Protein 3ZKX (pdb70)

Solvent-accessible surface area: 25252 Å² total; per-residue (Å²): 152,68,27,51,95,8,2,105,6,34,12,48,100,8,1,10,2,45,0,44,0,9,53,96,89,36,116,0,41,0,14,0,7,0,12,10,4,6,11,0,0,2,18,60,106,67,102,106,23,157,60,75,0,38,40,167,174,12,82,22,35,86,75,24,70,72,77,11,67,10,168,51,110,149,12,26,2,24,0,100,1,0,4,0,28,0,39,0,43,103,22,22,152,74,44,3,1,1,12,0,3,7,6,74,109,37,117,100,15,7,78,92,69,29,135,18,7,0,3,0,1,0,0,21,22,84,24,3,85,71,53,38,36,21,14,4,5,2,23,0,1,18,26,11,24,69,23,75,46,18,0,0,1,14,1,38,18,19,33,201,42,0,1,0,8,3,11,20,66,22,89,70,7,43,129,65,111,39,51,32,0,39,4,72,101,76,81,51,0,8,0,4,0,9,60,0,25,2,46,64,104,47,17,160,39,68,10,128,45,2,0,31,100,30,0,7,0,15,4,36,18,40,29,1,55,1,11,94,123,0,9,78,24,1,25,102,2,0,38,145,50,16,134,9,141,78,33,21,123,10,0,25,104,44,36,2,31,0,0,4,32,105,98,78,65,0,40,95,63,16,15,92,1,8,0,13,0,11,22,88,69,67,68,100,3,0,64,0,6,0,27,6,30,5,0,0,18,50,140,108,106,43,74,24,9,49,5,0,3,28,47,9,129,62,8,0,8,0,0,1,0,0,1,7,0,1,0,0,0,0,5,17,66,111,93,38,0,0,0,0,40,10,63,44,6,94,23,104,65,50,62,0,14,75,40,41,28,84,66,66,13,159,108,42,53,106,78,0,35,114,154,15,120,14,116,11,61,38,32,29,133,30,138,81,56,20,63,26,140,0,22,0,58,11,59,59,28,96,3,58,29,8,2,0,1,0,12,10,68,7,103,94,117,62,87,51,27,0,0,0,3,2,9,92,24,64,21,52,24,46,14,142,58,1,147,82,34,5,77,6,48,30,50,44,101,167,53,12,0,36,0,61,0,63,62,3,84,66,108,1,28,0,36,0,36,0,14,3,4,62,43,153,4,97,16,17,94,0,49,5,94,30,123,14,59,38,30,28,138,13,95,32,36,10,56,29,130,0,22,1,20,4,68,33,72,14,14,3,83,0,37,8,106,0,20,8,117,2,86,192,114,26,112,42,99,0,0,52,8,82,41,4,134,38,72,50,54,70,12,138,55,1,166,78,40,7,77,9,44,52,37,215,68,1,7,94,0,49,0,42,0,61,72,0,110,50,110,4,27,1,41,0,31,0,32,5,68,76,106,153,2,144,23,16,90,0,51,7,16,88,171,161

Foldseek 3Di:
DLQWQQWDDALVLAIWGWKFWAVVTDIFTAGEKLFAFAWEFAADDDPAEPDTDDLVPHPFKAFPPDKWWDDDPFKIFIFTKIWTWMDRNRPDDDIFIAIYTHTPDMDRPRDHPHHGGIYAHPAALCRDPPHSVRDGPLNRCCVPVVAASKWWWAGQHFDVTIGIGRRDDDPVFFDDDKFKFFQPDRGRSFGQWQWKAWQNHTFPDASLQQQFQTEHEIANNSFFEHAPVVLVSVVVSFQVQFPPVDDDPCLSAQNDWDKDADPDDRQVRTTKMKIWGATPPLQWIKIKIFGVSLQFAFPPRITTTGGRYHYDNGYGYNYSSSSLQWIWMPNVVVRIIITGGGPSCDDPPDRRIDMGDIDGCVVHDSDSND/DKAKAKDFADEEAQQDKTKMKIAIDDDQQLQFKKFKWWAAPPDDIGTAKIAGSPRPDIDGDPVCPPQKDWGADNVRRMIMIIGGSDDQVPFTFMWMDTPPDIHPTGTHGYD/DAKDFADEDEQQAKTKIKDFDDDDDDFQFKKFKWWQFVPPGIGTAKIFHGDNTDIDGDPVLVPQWDWDADPRRGMIMIIGGRDHQRNFTWMWMGGDPDIHPTDTHGYDPPD

Sequence (592 aa):
LAMVDNLQGDSGRGYYLEMLIGTPPQKLQILVDTGSSNFAVAGTPHSYIDTYFDTERSSTYRSKGFDVTVKYTQGSWTGFVGEDLVTIPKGFNTSFLVNIATIFESENFFLPGIKWNGILGLAYATLAKPSSSLETFFDSLVTQANIPNVFSMQMCGAGLGGSLVLGGIEPSLYKGDIWYTPIKEEWYYQIEILKLEIGGQSLNLDCREYNADKAIVDSGTTLLRLPQKVFDAVVEAVARASLIPAFSDGFWTGSQLACWTNSETPWSYFPKISIYLRDENSSRSFRITILPQLYIQPMLNYECYRFGISPSTNALVIGATVMEGFYVIFDRAQKRVGFAASPCAEIAGAAVSEISGPFSTEDVASNCVPQVQLQESGGGLVQPGGSLRLSCAASGFTFSSAIMTWVRQAPGKGREWVSTIGSDGSITTYADSVKGRFTISRDNARNTLYLQMNSLKPEDTAVYYCTSAGRRGPGTQVTVSLQESGGGLVQAGGSLRLSCAASGFTFSRAAMRWVRRAPERGLEWVANINAGDGSASYADFVKGRFTASRDKAGNRLYLQMDNLRPNDTAVYYCIYNGHRGQGTQVTVSSHH

Nearest PDB structures (foldseek):
  3zkx-assembly1_A  TM=1.003E+00  e=3.537E-82  Homo sapiens
  4zpf-assembly1_A  TM=9.601E-01  e=1.292E-55  Homo sapiens
  3exo-assembly1_A  TM=9.703E-01  e=6.904E-55  Homo sapiens
  5qdd-assembly3_C  TM=9.582E-01  e=1.079E-54  Homo sapiens
  5ezx-assembly1_A  TM=9.661E-01  e=4.877E-54  Homo sapiens

Organism: Homo sapiens (NCBI:txid9606)

Structure (mmCIF, N/CA/C/O backbone):
data_3ZKX
#
_entry.id   3ZKX
#
_cell.length_a   63.367
_cell.length_b   153.829
_cell.length_c   247.178
_cell.angle_alpha   90.00
_cell.angle_beta   90.00
_cell.angle_gamma   90.00
#
_symmetry.space_group_name_H-M   'I 2 2 2'
#
loop_
_entity.id
_entity.type
_entity.pdbx_description
1 polymer 'BETA-SECRETASE 2'
2 polymer XA4813
3 polymer XA4815
4 non-polymer 'CHLORIDE ION'
5 non-polymer 'DIMETHYL SULFOXIDE'
6 water water
#
loop_
_atom_site.group_PDB
_atom_site.id
_atom_site.type_symbol
_atom_site.label_atom_id
_atom_site.label_alt_id
_atom_site.label_comp_id
_atom_site.label_asym_id
_atom_site.label_entity_id
_atom_site.label_seq_id
_atom_site.pdbx_PDB_ins_code
_atom_site.Cartn_x
_atom_site.Cartn_y
_atom_site.Cartn_z
_atom_site.occupancy
_atom_site.B_iso_or_equiv
_atom_site.auth_seq_id
_atom_site.auth_comp_id
_atom_site.auth_asym_id
_atom_site.auth_atom_id
_atom_site.pdbx_PDB_model_num
ATOM 1 N N . LEU A 1 4 ? -25.473 -13.180 53.176 1.00 89.12 16 LEU A N 1
ATOM 2 C CA . LEU A 1 4 ? -25.167 -11.773 52.892 1.00 89.96 16 LEU A CA 1
ATOM 3 C C . LEU A 1 4 ? -23.673 -11.543 52.706 1.00 92.54 16 LEU A C 1
ATOM 4 O O . LEU A 1 4 ? -23.273 -10.643 51.956 1.00 92.53 16 LEU A O 1
ATOM 9 N N . ALA A 1 5 ? -22.852 -12.359 53.401 1.00 87.19 17 ALA A N 1
ATOM 10 C CA . ALA A 1 5 ? -21.391 -12.362 53.309 1.00 85.81 17 ALA A CA 1
ATOM 11 C C . ALA A 1 5 ? -21.002 -12.928 51.934 1.00 84.55 17 ALA A C 1
ATOM 12 O O . ALA A 1 5 ? -19.990 -12.523 51.359 1.00 84.56 17 ALA A O 1
ATOM 14 N N . MET A 1 6 ? -21.833 -13.859 51.415 1.00 76.67 18 MET A N 1
ATOM 15 C CA . MET A 1 6 ? -21.670 -14.525 50.123 1.00 74.03 18 MET A CA 1
ATOM 16 C C . MET A 1 6 ? -22.337 -13.767 48.959 1.00 76.85 18 MET A C 1
ATOM 17 O O . MET A 1 6 ? -22.333 -14.271 47.838 1.00 77.42 18 MET A O 1
ATOM 22 N N . VAL A 1 7 ? -22.893 -12.567 49.200 1.00 71.34 19 VAL A N 1
ATOM 23 C CA . VAL A 1 7 ? -23.493 -11.807 48.109 1.00 69.90 19 VAL A CA 1
ATOM 24 C C . VAL A 1 7 ? -22.350 -11.144 47.312 1.00 74.35 19 VAL A C 1
ATOM 25 O O . VAL A 1 7 ? -21.460 -10.537 47.909 1.00 75.09 19 VAL A O 1
ATOM 29 N N . ASP A 1 8 ? -22.349 -11.357 45.976 1.00 69.92 20 ASP A N 1
ATOM 30 C CA . ASP A 1 8 ? -21.366 -10.899 44.988 1.00 70.26 20 ASP A CA 1
ATOM 31 C C . ASP A 1 8 ? -19.950 -11.505 45.220 1.00 72.15 20 ASP A C 1
ATOM 32 O O . ASP A 1 8 ? -18.934 -10.816 45.111 1.00 72.24 20 ASP A O 1
ATOM 37 N N . ASN A 1 9 ? -19.902 -12.821 45.488 1.00 66.71 21 ASN A N 1
ATOM 38 C CA . ASN A 1 9 ? -18.658 -13.561 45.695 1.00 65.42 21 ASN A CA 1
ATOM 39 C C . ASN A 1 9 ? -18.197 -14.305 44.410 1.00 66.68 21 ASN A C 1
ATOM 40 O O . ASN A 1 9 ? -17.154 -14.964 44.423 1.00 66.76 21 ASN A O 1
ATOM 45 N N . LEU A 1 10 ? -18.978 -14.199 43.308 1.00 59.88 22 LEU A N 1
ATOM 46 C CA . LEU A 1 10 ? -18.625 -14.786 42.017 1.00 57.30 22 LEU A CA 1
ATOM 47 C C . LEU A 1 10 ? -18.173 -13.701 41.049 1.00 62.75 22 LEU A C 1
ATOM 48 O O . LEU A 1 10 ? -18.583 -12.543 41.184 1.00 63.50 22 LEU A O 1
ATOM 53 N N . GLN A 1 11 ? -17.350 -14.084 40.051 1.00 59.44 23 GLN A N 1
ATOM 54 C CA . GLN A 1 11 ? -16.916 -13.212 38.955 1.00 60.07 23 GLN A CA 1
ATOM 55 C C . GLN A 1 11 ? -17.069 -13.993 37.660 1.00 65.95 23 GLN A C 1
ATOM 56 O O . GLN A 1 11 ? -17.080 -15.224 37.694 1.00 66.27 23 GLN A O 1
ATOM 62 N N . GLY A 1 12 ? -17.227 -13.285 36.542 1.00 62.78 24 GLY A N 1
ATOM 63 C CA . GLY A 1 12 ? -17.354 -13.907 35.232 1.00 61.54 24 GLY A CA 1
ATOM 64 C C . GLY A 1 12 ? -18.716 -13.785 34.592 1.00 64.64 24 GLY A C 1
ATOM 65 O O . GLY A 1 12 ? -19.503 -12.895 34.935 1.00 63.98 24 GLY A O 1
ATOM 66 N N . ASP A 1 13 ? -18.977 -14.670 33.621 1.00 61.60 25 ASP A N 1
ATOM 67 C CA . ASP A 1 13 ? -20.219 -14.728 32.842 1.00 62.18 25 ASP A CA 1
ATOM 68 C C . ASP A 1 13 ? -20.366 -16.130 32.248 1.00 67.59 25 ASP A C 1
ATOM 69 O O . ASP A 1 13 ? -19.425 -16.903 32.350 1.00 67.58 25 ASP A O 1
ATOM 74 N N . SER A 1 14 ? -21.501 -16.436 31.586 1.00 65.08 26 SER A N 1
ATOM 75 C CA . SER A 1 14 ? -21.763 -17.746 30.971 1.00 65.15 26 SER A CA 1
ATOM 76 C C . SER A 1 14 ? -20.651 -18.212 30.039 1.00 69.53 26 SER A C 1
ATOM 77 O O . SER A 1 14 ? -20.325 -19.405 30.031 1.00 68.27 26 SER A O 1
ATOM 80 N N . GLY A 1 15 ? -20.066 -17.261 29.305 1.00 67.02 27 GLY A N 1
ATOM 81 C CA . GLY A 1 15 ? -18.988 -17.500 28.350 1.00 67.73 27 GLY A CA 1
ATOM 82 C C . GLY A 1 15 ? -17.677 -17.978 28.943 1.00 72.88 27 GLY A C 1
ATOM 83 O O . GLY A 1 15 ? -17.183 -19.042 28.563 1.00 72.22 27 GLY A O 1
ATOM 84 N N . ARG A 1 16 ? -17.098 -17.186 29.865 1.00 70.66 28 ARG A N 1
ATOM 85 C CA . ARG A 1 16 ? -15.810 -17.484 30.512 1.00 71.18 28 ARG A CA 1
ATOM 86 C C . ARG A 1 16 ? -15.946 -18.240 31.868 1.00 71.88 28 ARG A C 1
ATOM 87 O O . ARG A 1 16 ? -14.940 -18.612 32.480 1.00 72.31 28 ARG A O 1
ATOM 95 N N . GLY A 1 17 ? -17.184 -18.485 32.284 1.00 64.49 29 GLY A N 1
ATOM 96 C CA . GLY A 1 17 ? -17.514 -19.190 33.517 1.00 62.28 29 GLY A CA 1
ATOM 97 C C . GLY A 1 17 ? -17.570 -18.306 34.747 1.00 62.32 29 GLY A C 1
ATOM 98 O O . GLY A 1 17 ? -16.925 -17.253 34.798 1.00 62.44 29 GLY A O 1
ATOM 99 N N . TYR A 1 18 ? -18.362 -18.733 35.744 1.00 55.66 30 TYR A N 1
ATOM 100 C CA . TYR A 1 18 ? -18.516 -18.061 37.040 1.00 54.51 30 TYR A CA 1
ATOM 101 C C . TYR A 1 18 ? -17.573 -18.702 38.034 1.00 57.09 30 TYR A C 1
ATOM 102 O O . TYR A 1 18 ? -17.547 -19.932 38.158 1.00 54.78 30 TYR A O 1
ATOM 111 N N . TYR A 1 19 ? -16.762 -17.880 38.707 1.00 55.64 31 TYR A N 1
ATOM 112 C CA . TYR A 1 19 ? -15.745 -18.414 39.601 1.00 56.96 31 TYR A CA 1
ATOM 113 C C . TYR A 1 19 ? -15.683 -17.735 40.954 1.00 61.54 31 TYR A C 1
ATOM 114 O O . TYR A 1 19 ? -15.921 -16.534 41.084 1.00 61.09 31 TYR A O 1
ATOM 123 N N . LEU A 1 20 ? -15.335 -18.547 41.957 1.00 58.96 32 LEU A N 1
ATOM 124 C CA . LEU A 1 20 ? -15.200 -18.221 43.376 1.00 59.82 32 LEU A CA 1
ATOM 125 C C . LEU A 1 20 ? -13.713 -18.158 43.759 1.00 65.91 32 LEU A C 1
ATOM 126 O O . LEU A 1 20 ? -12.929 -18.998 43.308 1.00 65.62 32 LEU A O 1
ATOM 131 N N . GLU A 1 21 ? -13.341 -17.200 44.630 1.00 64.58 33 GLU A N 1
ATOM 132 C CA . GLU A 1 21 ? -11.986 -17.069 45.181 1.00 66.00 33 GLU A CA 1
ATOM 133 C C . GLU A 1 21 ? -11.861 -18.029 46.390 1.00 70.93 33 GLU A C 1
ATOM 134 O O . GLU A 1 21 ? -12.732 -18.066 47.279 1.00 69.23 33 GLU A O 1
ATOM 140 N N . MET A 1 22 ? -10.789 -18.830 46.393 1.00 68.20 34 MET A N 1
ATOM 141 C CA . MET A 1 22 ? -10.522 -19.795 47.455 1.00 67.84 34 MET A CA 1
ATOM 142 C C . MET A 1 22 ? -9.074 -19.709 47.900 1.00 69.50 34 MET A C 1
ATOM 143 O O . MET A 1 22 ? -8.195 -19.471 47.073 1.00 69.03 34 MET A O 1
ATOM 148 N N . LEU A 1 23 ? -8.833 -19.908 49.209 1.00 64.04 35 LEU A N 1
ATOM 149 C CA . LEU A 1 23 ? -7.509 -19.900 49.830 1.00 63.70 35 LEU A CA 1
ATOM 150 C C . LEU A 1 23 ? -7.150 -21.351 50.173 1.00 65.77 35 LEU A C 1
ATOM 151 O O . LEU A 1 23 ? -7.863 -21.980 50.940 1.00 64.57 35 LEU A O 1
ATOM 156 N N . ILE A 1 24 ? -6.100 -21.906 49.538 1.00 61.93 36 ILE A N 1
ATOM 157 C CA . ILE A 1 24 ? -5.697 -23.308 49.697 1.00 60.25 36 ILE A CA 1
ATOM 158 C C . ILE A 1 24 ? -4.330 -23.443 50.343 1.00 65.67 36 ILE A C 1
ATOM 159 O O . ILE A 1 24 ? -3.372 -22.789 49.925 1.00 65.98 36 ILE A O 1
ATOM 164 N N . GLY A 1 25 ? -4.253 -24.318 51.340 1.00 63.27 37 GLY A N 1
ATOM 165 C CA . GLY A 1 25 ? -3.001 -24.642 52.012 1.00 64.37 37 GLY A CA 1
ATOM 166 C C . GLY A 1 25 ? -2.536 -23.700 53.099 1.00 70.05 37 GLY A C 1
ATOM 167 O O . GLY A 1 25 ? -3.235 -22.741 53.459 1.00 68.72 37 GLY A O 1
ATOM 168 N N . THR A 1 26 ? -1.311 -23.990 53.605 1.00 68.33 38 THR A N 1
ATOM 169 C CA . THR A 1 26 ? -0.633 -23.301 54.700 1.00 69.01 38 THR A CA 1
ATOM 170 C C . THR A 1 26 ? 0.833 -22.954 54.363 1.00 74.10 38 THR A C 1
ATOM 171 O O . THR A 1 26 ? 1.669 -23.859 54.292 1.00 73.42 38 THR A O 1
ATOM 175 N N . PRO A 1 27 ? 1.204 -21.655 54.258 1.00 72.53 39 PRO A N 1
ATOM 176 C CA . PRO A 1 27 ? 0.344 -20.453 54.271 1.00 72.01 39 PRO A CA 1
ATOM 177 C C . PRO A 1 27 ? -0.611 -20.425 53.058 1.00 74.20 39 PRO A C 1
ATOM 178 O O . PRO A 1 27 ? -0.286 -21.029 52.028 1.00 73.16 39 PRO A O 1
ATOM 182 N N . PRO A 1 28 ? -1.785 -19.749 53.148 1.00 70.36 40 PRO A N 1
ATOM 183 C CA . PRO A 1 28 ? -2.746 -19.781 52.018 1.00 68.23 40 PRO A CA 1
ATOM 184 C C . PRO A 1 28 ? -2.284 -19.227 50.674 1.00 71.44 40 PRO A C 1
ATOM 185 O O . PRO A 1 28 ? -1.641 -18.184 50.596 1.00 73.52 40 PRO A O 1
ATOM 189 N N . GLN A 1 29 ? -2.647 -19.956 49.606 1.00 65.01 41 GLN A N 1
ATOM 190 C CA . GLN A 1 29 ? -2.449 -19.619 48.198 1.00 64.17 41 GLN A CA 1
ATOM 191 C C . GLN A 1 29 ? -3.871 -19.375 47.640 1.00 66.92 41 GLN A C 1
ATOM 192 O O . GLN A 1 29 ? -4.770 -20.194 47.869 1.00 64.96 41 GLN A O 1
ATOM 198 N N . LYS A 1 30 ? -4.078 -18.223 46.986 1.00 63.35 42 LYS A N 1
ATOM 199 C CA . LYS A 1 30 ? -5.352 -17.778 46.427 1.00 62.69 42 LYS A CA 1
ATOM 200 C C . LYS A 1 30 ? -5.554 -18.319 45.026 1.00 68.30 42 LYS A C 1
ATOM 201 O O . LYS A 1 30 ? -4.664 -18.198 44.196 1.00 70.08 42 LYS A O 1
ATOM 207 N N . LEU A 1 31 ? -6.726 -18.900 44.747 1.00 64.78 43 LEU A N 1
ATOM 208 C CA . LEU A 1 31 ? -7.032 -19.419 43.409 1.00 64.27 43 LEU A CA 1
ATOM 209 C C . LEU A 1 31 ? -8.418 -18.986 42.972 1.00 66.83 43 LEU A C 1
ATOM 210 O O . LEU A 1 31 ? -9.219 -18.603 43.816 1.00 67.03 43 LEU A O 1
ATOM 215 N N . GLN A 1 32 ? -8.684 -19.008 41.659 1.00 62.19 44 GLN A N 1
ATOM 216 C CA . GLN A 1 32 ? -9.966 -18.661 41.048 1.00 61.51 44 GLN A CA 1
ATOM 217 C C . GLN A 1 32 ? -10.595 -19.975 40.582 1.00 62.99 44 GLN A C 1
ATOM 218 O O . GLN A 1 32 ? -10.057 -20.648 39.692 1.00 63.27 44 GLN A O 1
ATOM 224 N N . ILE A 1 33 ? -11.700 -20.368 41.216 1.00 56.58 45 ILE A N 1
ATOM 225 C CA . ILE A 1 33 ? -12.319 -21.669 40.969 1.00 55.07 45 ILE A CA 1
ATOM 226 C C . ILE A 1 33 ? -13.681 -21.596 40.266 1.00 58.74 45 ILE A C 1
ATOM 227 O O . ILE A 1 33 ? -14.616 -21.014 40.806 1.00 59.59 45 ILE A O 1
ATOM 232 N N . LEU A 1 34 ? -13.805 -22.266 39.107 1.00 53.70 46 LEU A N 1
ATOM 233 C CA . LEU A 1 34 ? -15.055 -22.392 38.357 1.00 51.62 46 LEU A CA 1
ATOM 234 C C . LEU A 1 34 ? -16.103 -23.199 39.166 1.00 55.68 46 LEU A C 1
ATOM 235 O O . LEU A 1 34 ? -15.803 -24.270 39.689 1.00 54.08 46 LEU A O 1
ATOM 240 N N . VAL A 1 35 ? -17.324 -22.658 39.267 1.00 53.41 47 VAL A N 1
ATOM 241 C CA . VAL A 1 35 ? -18.455 -23.281 39.942 1.00 53.29 47 VAL A CA 1
ATOM 242 C C . VAL A 1 35 ? -19.154 -24.178 38.903 1.00 58.83 47 VAL A C 1
ATOM 243 O O . VAL A 1 35 ? -19.710 -23.657 37.925 1.00 58.01 47 VAL A O 1
ATOM 247 N N . ASP A 1 36 ? -19.094 -25.524 39.098 1.00 55.16 48 ASP A N 1
ATOM 248 C CA . ASP A 1 36 ? -19.671 -26.487 38.158 1.00 54.01 48 ASP A CA 1
ATOM 249 C C . ASP A 1 36 ? -20.664 -27.453 38.823 1.00 57.37 48 ASP A C 1
ATOM 250 O O . ASP A 1 36 ? -20.263 -28.345 39.574 1.00 57.89 48 ASP A O 1
ATOM 255 N N . THR A 1 37 ? -21.973 -27.276 38.533 1.00 52.39 49 THR A N 1
ATOM 256 C CA . THR A 1 37 ? -23.013 -28.146 39.072 1.00 51.72 49 THR A CA 1
ATOM 257 C C . THR A 1 37 ? -23.176 -29.417 38.205 1.00 56.87 49 THR A C 1
ATOM 258 O O . THR A 1 37 ? -24.046 -30.241 38.488 1.00 57.30 49 THR A O 1
ATOM 262 N N . GLY A 1 38 ? -22.316 -29.575 37.194 1.00 53.57 50 GLY A N 1
ATOM 263 C CA . GLY A 1 38 ? -22.335 -30.705 36.269 1.00 53.23 50 GLY A CA 1
ATOM 264 C C . GLY A 1 38 ? -21.328 -31.801 36.565 1.00 57.12 50 GLY A C 1
ATOM 265 O O . GLY A 1 38 ? -21.353 -32.840 35.910 1.00 57.47 50 GLY A O 1
ATOM 266 N N . SER A 1 39 ? -20.422 -31.582 37.532 1.00 53.00 51 SER A N 1
ATOM 267 C CA . SER A 1 39 ? -19.414 -32.571 37.944 1.00 53.06 51 SER A CA 1
ATOM 268 C C . SER A 1 39 ? -19.287 -32.618 39.493 1.00 57.16 51 SER A C 1
ATOM 269 O O . SER A 1 39 ? -19.944 -31.821 40.162 1.00 56.02 51 SER A O 1
ATOM 272 N N . SER A 1 40 ? -18.464 -33.546 40.058 1.00 54.25 52 SER A N 1
ATOM 273 C CA . SER A 1 40 ? -18.342 -33.699 41.519 1.00 53.18 52 SER A CA 1
ATOM 274 C C . SER A 1 40 ? -16.908 -33.710 42.089 1.00 56.22 52 SER A C 1
ATOM 275 O O . SER A 1 40 ? -16.724 -34.051 43.263 1.00 54.12 52 SER A O 1
ATOM 278 N N . ASN A 1 41 ? -15.909 -33.325 41.279 1.00 52.94 53 ASN A N 1
ATOM 279 C CA . ASN A 1 41 ? -14.508 -33.278 41.723 1.00 52.82 53 ASN A CA 1
ATOM 280 C C . ASN A 1 41 ? -14.023 -31.843 41.910 1.00 56.72 53 ASN A C 1
ATOM 281 O O . ASN A 1 41 ? -14.337 -30.980 41.093 1.00 57.47 53 ASN A O 1
ATOM 286 N N . PHE A 1 42 ? -13.256 -31.598 42.980 1.00 52.78 54 PHE A N 1
ATOM 287 C CA . PHE A 1 42 ? -12.571 -30.337 43.269 1.00 51.67 54 PHE A CA 1
ATOM 288 C C . PHE A 1 42 ? -11.129 -30.555 42.802 1.00 56.24 54 PHE A C 1
ATOM 289 O O . PHE A 1 42 ? -10.450 -31.468 43.273 1.00 56.66 54 PHE A O 1
ATOM 297 N N . ALA A 1 43 ? -10.703 -29.780 41.803 1.00 52.94 55 ALA A N 1
ATOM 298 C CA . ALA A 1 43 ? -9.395 -29.908 41.182 1.00 53.58 55 ALA A CA 1
ATOM 299 C C . ALA A 1 43 ? -8.782 -28.546 40.898 1.00 59.34 55 ALA A C 1
ATOM 300 O O . ALA A 1 43 ? -9.493 -27.604 40.574 1.00 58.53 55 ALA A O 1
ATOM 302 N N . VAL A 1 44 ? -7.456 -28.443 41.024 1.00 57.58 56 VAL A N 1
ATOM 303 C CA . VAL A 1 44 ? -6.728 -27.198 40.764 1.00 58.39 56 VAL A CA 1
ATOM 304 C C . VAL A 1 44 ? -5.529 -27.476 39.885 1.00 64.84 56 VAL A C 1
ATOM 305 O O . VAL A 1 44 ? -4.968 -28.578 39.942 1.00 64.77 56 VAL A O 1
ATOM 309 N N . ALA A 1 45 ? -5.102 -26.466 39.105 1.00 62.93 57 ALA A N 1
ATOM 310 C CA . ALA A 1 45 ? -3.863 -26.558 38.324 1.00 63.83 57 ALA A CA 1
ATOM 311 C C . ALA A 1 45 ? -2.718 -26.690 39.351 1.00 67.85 57 ALA A C 1
ATOM 312 O O . ALA A 1 45 ? -2.704 -25.958 40.347 1.00 65.68 57 ALA A O 1
ATOM 314 N N . GLY A 1 46 ? -1.830 -27.660 39.136 1.00 67.28 58 GLY A N 1
ATOM 315 C CA . GLY A 1 46 ? -0.704 -27.933 40.024 1.00 69.38 58 GLY A CA 1
ATOM 316 C C . GLY A 1 46 ? 0.677 -27.696 39.437 1.00 78.73 58 GLY A C 1
ATOM 317 O O . GLY A 1 46 ? 1.684 -27.865 40.133 1.00 80.21 58 GLY A O 1
ATOM 318 N N . THR A 1 47 ? 0.735 -27.344 38.146 1.00 77.24 59 THR A N 1
ATOM 319 C CA . THR A 1 47 ? 1.947 -27.054 37.370 1.00 80.20 59 THR A CA 1
ATOM 320 C C . THR A 1 47 ? 1.634 -25.848 36.449 1.00 86.75 59 THR A C 1
ATOM 321 O O . THR A 1 47 ? 0.444 -25.594 36.210 1.00 84.81 59 THR A O 1
ATOM 325 N N . PRO A 1 48 ? 2.646 -25.120 35.890 1.00 86.54 60 PRO A N 1
ATOM 326 C CA . PRO A 1 48 ? 2.328 -23.987 34.989 1.00 86.24 60 PRO A CA 1
ATOM 327 C C . PRO A 1 48 ? 1.635 -24.393 33.690 1.00 91.90 60 PRO A C 1
ATOM 328 O O . PRO A 1 48 ? 1.820 -25.510 33.205 1.00 93.18 60 PRO A O 1
ATOM 332 N N . HIS A 1 49 ? 0.828 -23.487 33.137 1.00 87.90 61 HIS A N 1
ATOM 333 C CA . HIS A 1 49 ? 0.119 -23.713 31.880 1.00 88.17 61 HIS A CA 1
ATOM 334 C C . HIS A 1 49 ? -0.002 -22.394 31.123 1.00 95.32 61 HIS A C 1
ATOM 335 O O . HIS A 1 49 ? -0.068 -21.318 31.730 1.00 94.59 61 HIS A O 1
ATOM 342 N N . SER A 1 50 ? 0.023 -22.493 29.790 1.00 94.88 62 SER A N 1
ATOM 343 C CA . SER A 1 50 ? -0.040 -21.375 28.855 1.00 96.16 62 SER A CA 1
ATOM 344 C C . SER A 1 50 ? -1.262 -20.478 29.027 1.00 100.41 62 SER A C 1
ATOM 345 O O . SER A 1 50 ? -1.133 -19.269 28.853 1.00 100.10 62 SER A O 1
ATOM 348 N N . TYR A 1 51 ? -2.430 -21.040 29.403 1.00 97.55 63 TYR A N 1
ATOM 349 C CA . TYR A 1 51 ? -3.635 -20.215 29.529 1.00 97.01 63 TYR A CA 1
ATOM 350 C C . TYR A 1 51 ? -4.131 -20.042 30.997 1.00 97.83 63 TYR A C 1
ATOM 351 O O . TYR A 1 51 ? -5.343 -19.928 31.232 1.00 96.58 63 TYR A O 1
ATOM 360 N N . ILE A 1 52 ? -3.176 -19.950 31.963 1.00 92.90 64 ILE A N 1
ATOM 361 C CA . ILE A 1 52 ? -3.408 -19.691 33.403 1.00 91.30 64 ILE A CA 1
ATOM 362 C C . ILE A 1 52 ? -2.224 -18.928 34.001 1.00 95.52 64 ILE A C 1
ATOM 363 O O . ILE A 1 52 ? -1.072 -19.282 33.741 1.00 97.84 64 ILE A O 1
ATOM 368 N N . ASP A 1 53 ? -2.517 -17.882 34.796 1.00 89.65 65 ASP A N 1
ATOM 369 C CA . ASP A 1 53 ? -1.520 -17.005 35.419 1.00 90.15 65 ASP A CA 1
ATOM 370 C C . ASP A 1 53 ? -1.076 -17.457 36.822 1.00 91.54 65 ASP A C 1
ATOM 371 O O . ASP A 1 53 ? -0.091 -16.943 37.345 1.00 92.68 65 ASP A O 1
ATOM 376 N N . THR A 1 54 ? -1.799 -18.420 37.426 1.00 84.95 66 THR A N 1
ATOM 377 C CA . THR A 1 54 ? -1.534 -18.949 38.767 1.00 83.09 66 THR A CA 1
ATOM 378 C C . THR A 1 54 ? -1.888 -20.442 38.856 1.00 81.64 66 THR A C 1
ATOM 379 O O . THR A 1 54 ? -2.782 -20.924 38.152 1.00 78.82 66 THR A O 1
ATOM 383 N N . TYR A 1 55 ? -1.178 -21.159 39.745 1.00 75.57 67 TYR A N 1
ATOM 384 C CA . TYR A 1 55 ? -1.401 -22.567 40.032 1.00 72.64 67 TYR A CA 1
ATOM 385 C C . TYR A 1 55 ? -1.124 -22.841 41.513 1.00 72.85 67 TYR A C 1
ATOM 386 O O . TYR A 1 55 ? -0.452 -22.042 42.175 1.00 72.68 67 TYR A O 1
ATOM 395 N N . PHE A 1 56 ? -1.640 -23.976 42.023 1.00 66.18 68 PHE A N 1
ATOM 396 C CA . PHE A 1 56 ? -1.395 -24.394 43.393 1.00 65.02 68 PHE A CA 1
ATOM 397 C C . PHE A 1 56 ? -0.079 -25.192 43.456 1.00 71.40 68 PHE A C 1
ATOM 398 O O . PHE A 1 56 ? 0.088 -26.193 42.753 1.00 71.44 68 PHE A O 1
ATOM 406 N N . ASP A 1 57 ? 0.861 -24.712 44.276 1.00 68.88 69 ASP A N 1
ATOM 407 C CA . ASP A 1 57 ? 2.156 -25.343 44.484 1.00 69.71 69 ASP A CA 1
ATOM 408 C C . ASP A 1 57 ? 2.089 -26.115 45.792 1.00 73.54 69 ASP A C 1
ATOM 409 O O . ASP A 1 57 ? 2.106 -25.517 46.876 1.00 74.21 69 ASP A O 1
ATOM 414 N N . THR A 1 58 ? 1.985 -27.448 45.695 1.00 69.79 70 THR A N 1
ATOM 415 C CA . THR A 1 58 ? 1.900 -28.350 46.865 1.00 68.80 70 THR A CA 1
ATOM 416 C C . THR A 1 58 ? 3.162 -28.332 47.741 1.00 74.73 70 THR A C 1
ATOM 417 O O . THR A 1 58 ? 3.076 -28.651 48.927 1.00 75.80 70 THR A O 1
ATOM 421 N N . GLU A 1 59 ? 4.334 -27.982 47.158 1.00 73.40 71 GLU A N 1
ATOM 422 C CA . GLU A 1 59 ? 5.634 -27.892 47.854 1.00 74.31 71 GLU A CA 1
ATOM 423 C C . GLU A 1 59 ? 5.651 -26.739 48.855 1.00 78.68 71 GLU A C 1
ATOM 424 O O . GLU A 1 59 ? 6.365 -26.815 49.846 1.00 80.39 71 GLU A O 1
ATOM 430 N N . ARG A 1 60 ? 4.877 -25.677 48.590 1.00 75.08 72 ARG A N 1
ATOM 431 C CA . ARG A 1 60 ? 4.759 -24.491 49.442 1.00 75.61 72 ARG A CA 1
ATOM 432 C C . ARG A 1 60 ? 3.722 -24.643 50.591 1.00 78.01 72 ARG A C 1
ATOM 433 O O . ARG A 1 60 ? 3.615 -23.737 51.426 1.00 78.99 72 ARG A O 1
ATOM 441 N N . SER A 1 61 ? 2.980 -25.786 50.649 1.00 70.90 73 SER A N 1
ATOM 442 C CA . SER A 1 61 ? 1.978 -26.057 51.687 1.00 67.77 73 SER A CA 1
ATOM 443 C C . SER A 1 61 ? 2.458 -27.055 52.736 1.00 71.61 73 SER A C 1
ATOM 444 O O . SER A 1 61 ? 2.783 -28.197 52.405 1.00 72.51 73 SER A O 1
ATOM 447 N N . SER A 1 62 ? 2.476 -26.623 54.011 1.00 67.12 74 SER A N 1
ATOM 448 C CA . SER A 1 62 ? 2.899 -27.431 55.152 1.00 66.70 74 SER A CA 1
ATOM 449 C C . SER A 1 62 ? 1.847 -28.437 55.634 1.00 69.50 74 SER A C 1
ATOM 450 O O . SER A 1 62 ? 2.182 -29.333 56.418 1.00 69.31 74 SER A O 1
ATOM 453 N N . THR A 1 63 ? 0.579 -28.298 55.154 1.00 64.29 75 THR A N 1
ATOM 454 C CA . THR A 1 63 ? -0.555 -29.164 55.528 1.00 62.11 75 THR A CA 1
ATOM 455 C C . THR A 1 63 ? -0.969 -30.138 54.418 1.00 63.43 75 THR A C 1
ATOM 456 O O . THR A 1 63 ? -1.810 -31.003 54.664 1.00 62.00 75 THR A O 1
ATOM 460 N N . TYR A 1 64 ? -0.382 -29.996 53.213 1.00 60.21 76 TYR A N 1
ATOM 461 C CA . TYR A 1 64 ? -0.663 -30.839 52.046 1.00 58.31 76 TYR A CA 1
ATOM 462 C C . TYR A 1 64 ? -0.229 -32.296 52.254 1.00 63.36 76 TYR A C 1
ATOM 463 O O . TYR A 1 64 ? 0.923 -32.557 52.598 1.00 65.30 76 TYR A O 1
ATOM 472 N N . ARG A 1 65 ? -1.138 -33.237 51.972 1.00 57.92 77 ARG A N 1
ATOM 473 C CA . ARG A 1 65 ? -0.862 -34.667 52.061 1.00 57.81 77 ARG A CA 1
ATOM 474 C C . ARG A 1 65 ? -1.316 -35.359 50.773 1.00 61.32 77 ARG A C 1
ATOM 475 O O . ARG A 1 65 ? -2.394 -35.070 50.268 1.00 59.34 77 ARG A O 1
ATOM 483 N N . SER A 1 66 ? -0.502 -36.284 50.265 1.00 60.44 78 SER A N 1
ATOM 484 C CA . SER A 1 66 ? -0.803 -37.079 49.071 1.00 61.20 78 SER A CA 1
ATOM 485 C C . SER A 1 66 ? -1.471 -38.427 49.435 1.00 65.46 78 SER A C 1
ATOM 486 O O . SER A 1 66 ? -1.093 -39.084 50.410 1.00 66.27 78 SER A O 1
ATOM 489 N N . LYS A 1 67 ? -2.443 -38.844 48.630 1.00 60.60 79 LYS A N 1
ATOM 490 C CA . LYS A 1 67 ? -3.146 -40.113 48.808 1.00 59.44 79 LYS A CA 1
ATOM 491 C C . LYS A 1 67 ? -2.382 -41.232 48.092 1.00 64.56 79 LYS A C 1
ATOM 492 O O . LYS A 1 67 ? -2.631 -42.408 48.338 1.00 64.31 79 LYS A O 1
ATOM 498 N N . GLY A 1 68 ? -1.442 -40.846 47.234 1.00 64.00 80 GLY A N 1
ATOM 499 C CA . GLY A 1 68 ? -0.574 -41.767 46.506 1.00 66.49 80 GLY A CA 1
ATOM 500 C C . GLY A 1 68 ? -1.160 -42.371 45.244 1.00 73.07 80 GLY A C 1
ATOM 501 O O . GLY A 1 68 ? -0.704 -43.437 44.821 1.00 74.53 80 GLY A O 1
ATOM 502 N N . PHE A 1 69 ? -2.168 -41.703 44.626 1.00 69.00 81 PHE A N 1
ATOM 503 C CA . PHE A 1 69 ? -2.800 -42.187 43.393 1.00 68.82 81 PHE A CA 1
ATOM 504 C C . PHE A 1 69 ? -3.300 -41.069 42.497 1.00 72.14 81 PHE A C 1
ATOM 505 O O . PHE A 1 69 ? -3.526 -39.953 42.967 1.00 69.79 81 PHE A O 1
ATOM 513 N N . ASP A 1 70 ? -3.481 -41.384 41.195 1.00 70.49 82 ASP A N 1
ATOM 514 C CA . ASP A 1 70 ? -3.968 -40.451 40.168 1.00 69.00 82 ASP A CA 1
ATOM 515 C C . ASP A 1 70 ? -5.440 -40.615 39.906 1.00 69.55 82 ASP A C 1
ATOM 516 O O . ASP A 1 70 ? -6.063 -41.576 40.369 1.00 69.12 82 ASP A O 1
ATOM 521 N N . VAL A 1 71 ? -5.980 -39.682 39.094 1.00 63.68 83 VAL A N 1
ATOM 522 C CA . VAL A 1 71 ? -7.346 -39.633 38.606 1.00 61.14 83 VAL A CA 1
ATOM 523 C C . VAL A 1 71 ? -7.368 -38.827 37.296 1.00 67.23 83 VAL A C 1
ATOM 524 O O . VAL A 1 71 ? -6.626 -37.853 37.149 1.00 66.73 83 VAL A O 1
ATOM 528 N N . THR A 1 72 ? -8.169 -39.303 36.326 1.00 65.66 84 THR A N 1
ATOM 529 C CA . THR A 1 72 ? -8.474 -38.694 35.028 1.00 64.47 84 THR A CA 1
ATOM 530 C C . THR A 1 72 ? -9.969 -38.380 35.045 1.00 67.53 84 THR A C 1
ATOM 531 O O . THR A 1 72 ? -10.785 -39.258 35.334 1.00 64.89 84 THR A O 1
ATOM 535 N N . VAL A 1 73 ? -10.331 -37.123 34.759 1.00 66.82 85 VAL A N 1
ATOM 536 C CA . VAL A 1 73 ? -11.734 -36.729 34.693 1.00 66.92 85 VAL A CA 1
ATOM 537 C C . VAL A 1 73 ? -11.986 -36.136 33.324 1.00 74.45 85 VAL A C 1
ATOM 538 O O . VAL A 1 73 ? -11.253 -35.243 32.892 1.00 73.86 85 VAL A O 1
ATOM 542 N N . LYS A 1 74 ? -12.994 -36.693 32.621 1.00 73.82 86 LYS A N 1
ATOM 543 C CA . LYS A 1 74 ? -13.417 -36.290 31.276 1.00 74.02 86 LYS A CA 1
ATOM 544 C C . LYS A 1 74 ? -14.750 -35.543 31.335 1.00 77.77 86 LYS A C 1
ATOM 545 O O . LYS A 1 74 ? -15.692 -35.991 31.991 1.00 76.92 86 LYS A O 1
ATOM 551 N N . TYR A 1 75 ? -14.818 -34.403 30.650 1.00 75.16 87 TYR A N 1
ATOM 552 C CA . TYR A 1 75 ? -16.028 -33.580 30.559 1.00 74.54 87 TYR A CA 1
ATOM 553 C C . TYR A 1 75 ? -16.563 -33.654 29.103 1.00 83.58 87 TYR A C 1
ATOM 554 O O . TYR A 1 75 ? -16.074 -34.479 28.321 1.00 84.04 87 TYR A O 1
ATOM 563 N N . THR A 1 76 ? -17.577 -32.829 28.751 1.00 83.15 88 THR A N 1
ATOM 564 C CA . THR A 1 76 ? -18.134 -32.793 27.390 1.00 84.63 88 THR A CA 1
ATOM 565 C C . THR A 1 76 ? -17.066 -32.179 26.486 1.00 91.40 88 THR A C 1
ATOM 566 O O . THR A 1 76 ? -16.683 -32.782 25.476 1.00 92.24 88 THR A O 1
ATOM 570 N N . GLN A 1 77 ? -16.503 -31.039 26.937 1.00 88.53 89 GLN A N 1
ATOM 571 C CA . GLN A 1 77 ? -15.386 -30.339 26.308 1.00 89.28 89 GLN A CA 1
ATOM 572 C C . GLN A 1 77 ? -14.243 -30.281 27.337 1.00 90.17 89 GLN A C 1
ATOM 573 O O . GLN A 1 77 ? -14.348 -29.590 28.365 1.00 89.02 89 GLN A O 1
ATOM 579 N N . GLY A 1 78 ? -13.208 -31.077 27.084 1.00 84.44 90 GLY A N 1
ATOM 580 C CA . GLY A 1 78 ? -12.036 -31.140 27.947 1.00 83.15 90 GLY A CA 1
ATOM 581 C C . GLY A 1 78 ? -11.883 -32.352 28.843 1.00 80.90 90 GLY A C 1
ATOM 582 O O . GLY A 1 78 ? -12.844 -33.091 29.079 1.00 78.88 90 GLY A O 1
ATOM 583 N N . SER A 1 79 ? -10.635 -32.544 29.341 1.00 74.80 91 SER A N 1
ATOM 584 C CA . SER A 1 79 ? -10.189 -33.599 30.265 1.00 72.98 91 SER A CA 1
ATOM 585 C C . SER A 1 79 ? -8.864 -33.221 30.986 1.00 73.45 91 SER A C 1
ATOM 586 O O . SER A 1 79 ? -8.094 -32.398 30.488 1.00 72.51 91 SER A O 1
ATOM 589 N N . TRP A 1 80 ? -8.630 -33.807 32.172 1.00 67.98 92 TRP A N 1
ATOM 590 C CA . TRP A 1 80 ? -7.434 -33.577 32.987 1.00 67.09 92 TRP A CA 1
ATOM 591 C C . TRP A 1 80 ? -7.034 -34.815 33.797 1.00 67.97 92 TRP A C 1
ATOM 592 O O . TRP A 1 80 ? -7.881 -35.639 34.127 1.00 64.99 92 TRP A O 1
ATOM 603 N N . THR A 1 81 ? -5.747 -34.927 34.122 1.00 65.85 93 THR A N 1
ATOM 604 C CA . THR A 1 81 ? -5.190 -35.995 34.955 1.00 67.04 93 THR A CA 1
ATOM 605 C C . THR A 1 81 ? -4.442 -35.336 36.113 1.00 70.29 93 THR A C 1
ATOM 606 O O . THR A 1 81 ? -3.624 -34.441 35.894 1.00 69.65 93 THR A O 1
ATOM 610 N N . GLY A 1 82 ? -4.736 -35.777 37.330 1.00 66.29 94 GLY A N 1
ATOM 611 C CA . GLY A 1 82 ? -4.104 -35.217 38.512 1.00 65.82 94 GLY A CA 1
ATOM 612 C C . GLY A 1 82 ? -3.868 -36.177 39.654 1.00 70.32 94 GLY A C 1
ATOM 613 O O . GLY A 1 82 ? -4.414 -37.283 39.686 1.00 69.53 94 GLY A O 1
ATOM 614 N N . PHE A 1 83 ? -3.038 -35.740 40.603 1.00 67.37 95 PHE A N 1
ATOM 615 C CA . PHE A 1 83 ? -2.750 -36.493 41.815 1.00 66.85 95 PHE A CA 1
ATOM 616 C C . PHE A 1 83 ? -3.832 -36.121 42.806 1.00 66.52 95 PHE A C 1
ATOM 617 O O . PHE A 1 83 ? -4.196 -34.939 42.907 1.00 64.15 95 PHE A O 1
ATOM 625 N N . VAL A 1 84 ? -4.353 -37.121 43.518 1.00 61.37 96 VAL A N 1
ATOM 626 C CA . VAL A 1 84 ? -5.360 -36.888 44.542 1.00 60.09 96 VAL A CA 1
ATOM 627 C C . VAL A 1 84 ? -4.624 -36.716 45.884 1.00 64.58 96 VAL A C 1
ATOM 628 O O . VAL A 1 84 ? -3.825 -37.573 46.279 1.00 63.84 96 VAL A O 1
ATOM 632 N N . GLY A 1 85 ? -4.914 -35.609 46.554 1.00 60.12 97 GLY A N 1
ATOM 633 C CA . GLY A 1 85 ? -4.382 -35.295 47.870 1.00 59.24 97 GLY A CA 1
ATOM 634 C C . GLY A 1 85 ? -5.446 -34.721 48.778 1.00 61.46 97 GLY A C 1
ATOM 635 O O . GLY A 1 85 ? -6.645 -34.806 48.480 1.00 59.95 97 GLY A O 1
ATOM 636 N N . GLU A 1 86 ? -5.010 -34.142 49.903 1.00 57.58 98 GLU A N 1
ATOM 637 C CA . GLU A 1 86 ? -5.885 -33.516 50.899 1.00 55.60 98 GLU A CA 1
ATOM 638 C C . GLU A 1 86 ? -5.210 -32.255 51.394 1.00 58.94 98 GLU A C 1
ATOM 639 O O . GLU A 1 86 ? -3.989 -32.246 51.580 1.00 58.79 98 GLU A O 1
ATOM 645 N N . ASP A 1 87 ? -5.992 -31.209 51.660 1.00 54.92 99 ASP A N 1
ATOM 646 C CA . ASP A 1 87 ? -5.449 -29.974 52.229 1.00 55.55 99 ASP A CA 1
ATOM 647 C C . ASP A 1 87 ? -6.558 -29.107 52.825 1.00 57.76 99 ASP A C 1
ATOM 648 O O . ASP A 1 87 ? -7.740 -29.368 52.609 1.00 55.53 99 ASP A O 1
ATOM 653 N N . LEU A 1 88 ? -6.163 -28.095 53.603 1.00 56.25 100 LEU A N 1
ATOM 654 C CA . LEU A 1 88 ? -7.064 -27.143 54.234 1.00 56.36 100 LEU A CA 1
ATOM 655 C C . LEU A 1 88 ? -7.435 -26.024 53.255 1.00 64.53 100 LEU A C 1
ATOM 656 O O . LEU A 1 88 ? -6.589 -25.526 52.498 1.00 64.81 100 LEU A O 1
ATOM 661 N N . VAL A 1 89 ? -8.729 -25.664 53.248 1.00 61.86 101 VAL A N 1
ATOM 662 C CA . VAL A 1 89 ? -9.308 -24.663 52.365 1.00 60.88 101 VAL A CA 1
ATOM 663 C C . VAL A 1 89 ? -10.177 -23.690 53.173 1.00 66.62 101 VAL A C 1
ATOM 664 O O . VAL A 1 89 ? -10.861 -24.107 54.103 1.00 66.25 101 VAL A O 1
ATOM 668 N N . THR A 1 90 ? -10.127 -22.391 52.835 1.00 65.32 102 THR A N 1
ATOM 669 C CA . THR A 1 90 ? -11.002 -21.374 53.421 1.00 66.62 102 THR A CA 1
ATOM 670 C C . THR A 1 90 ? -11.688 -20.630 52.273 1.00 73.66 102 THR A C 1
ATOM 671 O O . THR A 1 90 ? -11.076 -20.409 51.222 1.00 73.42 102 THR A O 1
ATOM 675 N N . ILE A 1 91 ? -12.963 -20.275 52.461 1.00 73.60 103 ILE A N 1
ATOM 676 C CA . ILE A 1 91 ? -13.713 -19.483 51.482 1.00 74.47 103 ILE A CA 1
ATOM 677 C C . ILE A 1 91 ? -13.776 -18.100 52.124 1.00 83.85 103 ILE A C 1
ATOM 678 O O . ILE A 1 91 ? -14.486 -17.938 53.122 1.00 83.07 103 ILE A O 1
ATOM 683 N N . PRO A 1 92 ? -12.914 -17.147 51.670 1.00 85.40 104 PRO A N 1
ATOM 684 C CA . PRO A 1 92 ? -12.856 -15.825 52.333 1.00 87.42 104 PRO A CA 1
ATOM 685 C C . PRO A 1 92 ? -14.212 -15.129 52.447 1.00 91.85 104 PRO A C 1
ATOM 686 O O . PRO A 1 92 ? -14.635 -14.804 53.565 1.00 92.79 104 PRO A O 1
ATOM 690 N N . LYS A 1 93 ? -14.921 -15.001 51.306 1.00 87.19 105 LYS A N 1
ATOM 691 C CA . LYS A 1 93 ? -16.248 -14.387 51.204 1.00 86.51 105 LYS A CA 1
ATOM 692 C C . LYS A 1 93 ? -17.357 -15.388 51.582 1.00 88.96 105 LYS A C 1
ATOM 693 O O . LYS A 1 93 ? -17.931 -16.042 50.695 1.00 87.82 105 LYS A O 1
ATOM 699 N N . GLY A 1 94 ? -17.618 -15.501 52.892 1.00 84.39 106 GLY A N 1
ATOM 700 C CA . GLY A 1 94 ? -18.651 -16.371 53.438 1.00 83.86 106 GLY A CA 1
ATOM 701 C C . GLY A 1 94 ? -18.352 -17.060 54.756 1.00 89.14 106 GLY A C 1
ATOM 702 O O . GLY A 1 94 ? -19.145 -16.963 55.696 1.00 88.94 106 GLY A O 1
ATOM 703 N N . PHE A 1 95 ? -17.230 -17.802 54.825 1.00 86.79 107 PHE A N 1
ATOM 704 C CA . PHE A 1 95 ? -16.815 -18.574 56.012 1.00 87.13 107 PHE A CA 1
ATOM 705 C C . PHE A 1 95 ? -15.552 -18.005 56.663 1.00 94.26 107 PHE A C 1
ATOM 706 O O . PHE A 1 95 ? -14.699 -17.439 55.970 1.00 95.25 107 PHE A O 1
ATOM 714 N N . ASN A 1 96 ? -15.438 -18.147 57.994 1.00 92.06 108 ASN A N 1
ATOM 715 C CA . ASN A 1 96 ? -14.268 -17.647 58.734 1.00 93.33 108 ASN A CA 1
ATOM 716 C C . ASN A 1 96 ? -13.636 -18.790 59.583 1.00 94.84 108 ASN A C 1
ATOM 717 O O . ASN A 1 96 ? -13.404 -18.658 60.790 1.00 96.38 108 ASN A O 1
ATOM 722 N N . THR A 1 97 ? -13.362 -19.920 58.892 1.00 86.77 109 THR A N 1
ATOM 723 C CA . THR A 1 97 ? -12.789 -21.181 59.382 1.00 84.61 109 THR A CA 1
ATOM 724 C C . THR A 1 97 ? -12.276 -22.020 58.182 1.00 82.61 109 THR A C 1
ATOM 725 O O . THR A 1 97 ? -12.772 -21.851 57.065 1.00 81.79 109 THR A O 1
ATOM 729 N N . SER A 1 98 ? -11.304 -22.922 58.418 1.00 75.53 110 SER A N 1
ATOM 730 C CA . SER A 1 98 ? -10.718 -23.787 57.385 1.00 73.36 110 SER A CA 1
ATOM 731 C C . SER A 1 98 ? -11.384 -25.160 57.364 1.00 71.15 110 SER A C 1
ATOM 732 O O . SER A 1 98 ? -12.000 -25.523 58.344 1.00 71.74 110 SER A O 1
ATOM 735 N N . PHE A 1 99 ? -11.296 -25.906 56.253 1.00 63.54 111 PHE A N 1
ATOM 736 C CA . PHE A 1 99 ? -11.929 -27.229 56.120 1.00 61.48 111 PHE A CA 1
ATOM 737 C C . PHE A 1 99 ? -10.967 -28.205 55.482 1.00 61.04 111 PHE A C 1
ATOM 738 O O . PHE A 1 99 ? -10.259 -27.837 54.547 1.00 60.65 111 PHE A O 1
ATOM 746 N N . LEU A 1 100 ? -10.946 -29.443 55.964 1.00 55.56 112 LEU A N 1
ATOM 747 C CA . LEU A 1 100 ? -10.083 -30.468 55.393 1.00 54.39 112 LEU A CA 1
ATOM 748 C C . LEU A 1 100 ? -10.840 -31.178 54.271 1.00 59.76 112 LEU A C 1
ATOM 749 O O . LEU A 1 100 ? -11.797 -31.915 54.533 1.00 59.97 112 LEU A O 1
ATOM 754 N N . VAL A 1 101 ? -10.440 -30.908 53.013 1.00 55.87 113 VAL A N 1
ATOM 755 C CA . VAL A 1 101 ? -11.097 -31.468 51.832 1.00 54.20 113 VAL A CA 1
ATOM 756 C C . VAL A 1 101 ? -10.134 -32.285 50.938 1.00 57.79 113 VAL A C 1
ATOM 757 O O . VAL A 1 101 ? -8.908 -32.121 51.009 1.00 58.01 113 VAL A O 1
ATOM 761 N N . ASN A 1 102 ? -10.710 -33.128 50.055 1.00 52.54 114 ASN A N 1
ATOM 762 C CA . ASN A 1 102 ? -9.963 -33.861 49.035 1.00 51.50 114 ASN A CA 1
ATOM 763 C C . ASN A 1 102 ? -9.674 -32.884 47.901 1.00 56.28 114 ASN A C 1
ATOM 764 O O . ASN A 1 102 ? -10.529 -32.059 47.571 1.00 55.94 114 ASN A O 1
ATOM 769 N N . ILE A 1 103 ? -8.454 -32.906 47.351 1.00 53.85 115 ILE A N 1
ATOM 770 C CA . ILE A 1 103 ? -8.097 -31.993 46.270 1.00 53.00 115 ILE A CA 1
ATOM 771 C C . ILE A 1 103 ? -7.253 -32.708 45.207 1.00 58.06 115 ILE A C 1
ATOM 772 O O . ILE A 1 103 ? -6.313 -33.419 45.553 1.00 59.19 115 ILE A O 1
ATOM 777 N N . ALA A 1 104 ? -7.604 -32.550 43.919 1.00 53.91 116 ALA A N 1
ATOM 778 C CA . ALA A 1 104 ? -6.810 -33.144 42.847 1.00 54.08 116 ALA A CA 1
ATOM 779 C C . ALA A 1 104 ? -5.950 -32.046 42.256 1.00 59.34 116 ALA A C 1
ATOM 780 O O . ALA A 1 104 ? -6.443 -30.942 42.035 1.00 57.67 116 ALA A O 1
ATOM 782 N N . THR A 1 105 ? -4.652 -32.319 42.069 1.00 59.23 117 THR A N 1
ATOM 783 C CA . THR A 1 105 ? -3.730 -31.346 41.480 1.00 60.57 117 THR A CA 1
ATOM 784 C C . THR A 1 105 ? -3.384 -31.782 40.041 1.00 65.13 117 THR A C 1
ATOM 785 O O . THR A 1 105 ? -2.735 -32.809 39.821 1.00 64.34 117 THR A O 1
ATOM 789 N N . ILE A 1 106 ? -3.878 -31.002 39.067 1.00 62.17 118 ILE A N 1
ATOM 790 C CA . ILE A 1 106 ? -3.726 -31.231 37.629 1.00 62.32 118 ILE A CA 1
ATOM 791 C C . ILE A 1 106 ? -2.276 -31.019 37.196 1.00 71.35 118 ILE A C 1
ATOM 792 O O . ILE A 1 106 ? -1.663 -30.014 37.553 1.00 71.79 118 ILE A O 1
ATOM 797 N N . PHE A 1 107 ? -1.720 -32.009 36.471 1.00 70.87 119 PHE A N 1
ATOM 798 C CA . PHE A 1 107 ? -0.359 -32.005 35.921 1.00 72.70 119 PHE A CA 1
ATOM 799 C C . PHE A 1 107 ? -0.385 -32.242 34.398 1.00 76.37 119 PHE A C 1
ATOM 800 O O . PHE A 1 107 ? 0.665 -32.247 33.770 1.00 76.05 119 PHE A O 1
ATOM 808 N N . GLU A 1 108 ? -1.591 -32.459 33.826 1.00 73.31 120 GLU A N 1
ATOM 809 C CA . GLU A 1 108 ? -1.831 -32.772 32.413 1.00 74.20 120 GLU A CA 1
ATOM 810 C C . GLU A 1 108 ? -3.327 -32.526 32.073 1.00 76.84 120 GLU A C 1
ATOM 811 O O . GLU A 1 108 ? -4.216 -32.994 32.792 1.00 75.91 120 GLU A O 1
ATOM 817 N N . SER A 1 109 ? -3.595 -31.760 31.010 1.00 72.84 121 SER A N 1
ATOM 818 C CA . SER A 1 109 ? -4.958 -31.474 30.547 1.00 70.88 121 SER A CA 1
ATOM 819 C C . SER A 1 109 ? -5.073 -31.379 29.017 1.00 77.95 121 SER A C 1
ATOM 820 O O . SER A 1 109 ? -4.100 -31.060 28.334 1.00 78.88 121 SER A O 1
ATOM 823 N N . GLU A 1 110 ? -6.272 -31.656 28.487 1.00 75.10 122 GLU A N 1
ATOM 824 C CA . GLU A 1 110 ? -6.564 -31.603 27.063 1.00 75.27 122 GLU A CA 1
ATOM 825 C C . GLU A 1 110 ? -7.851 -30.816 26.878 1.00 78.93 122 GLU A C 1
ATOM 826 O O . GLU A 1 110 ? -8.925 -31.310 27.237 1.00 78.74 122 GLU A O 1
ATOM 832 N N . ASN A 1 111 ? -7.734 -29.577 26.357 1.00 74.65 123 ASN A N 1
ATOM 833 C CA . ASN A 1 111 ? -8.837 -28.646 26.084 1.00 72.96 123 ASN A CA 1
ATOM 834 C C . ASN A 1 111 ? -9.678 -28.306 27.312 1.00 73.61 123 ASN A C 1
ATOM 835 O O . ASN A 1 111 ? -10.905 -28.153 27.210 1.00 70.71 123 ASN A O 1
ATOM 840 N N . PHE A 1 112 ? -8.996 -28.139 28.470 1.00 69.58 124 PHE A N 1
ATOM 841 C CA . PHE A 1 112 ? -9.634 -27.789 29.738 1.00 67.18 124 PHE A CA 1
ATOM 842 C C . PHE A 1 112 ? -9.439 -26.305 30.075 1.00 70.43 124 PHE A C 1
ATOM 843 O O . PHE A 1 112 ? -10.423 -25.586 30.303 1.00 66.76 124 PHE A O 1
ATOM 851 N N . PHE A 1 113 ? -8.165 -25.866 30.122 1.00 70.56 125 PHE A N 1
ATOM 852 C CA . PHE A 1 113 ? -7.777 -24.483 30.381 1.00 72.03 125 PHE A CA 1
ATOM 853 C C . PHE A 1 113 ? -7.609 -23.763 29.032 1.00 79.52 125 PHE A C 1
ATOM 854 O O . PHE A 1 113 ? -6.547 -23.849 28.404 1.00 82.45 125 PHE A O 1
ATOM 862 N N . LEU A 1 114 ? -8.681 -23.098 28.574 1.00 75.92 126 LEU A N 1
ATOM 863 C CA . LEU A 1 114 ? -8.753 -22.398 27.279 1.00 76.92 126 LEU A CA 1
ATOM 864 C C . LEU A 1 114 ? -8.269 -20.927 27.319 1.00 84.37 126 LEU A C 1
ATOM 865 O O . LEU A 1 114 ? -8.339 -20.315 28.384 1.00 82.48 126 LEU A O 1
ATOM 870 N N . PRO A 1 115 ? -7.751 -20.330 26.199 1.00 86.09 127 PRO A N 1
ATOM 871 C CA . PRO A 1 115 ? -7.278 -18.928 26.271 1.00 86.35 127 PRO A CA 1
ATOM 872 C C . PRO A 1 115 ? -8.396 -17.920 26.588 1.00 86.15 127 PRO A C 1
ATOM 873 O O . PRO A 1 115 ? -9.542 -18.083 26.132 1.00 81.48 127 PRO A O 1
ATOM 877 N N . GLY A 1 116 ? -8.061 -16.956 27.455 1.00 84.26 128 GLY A N 1
ATOM 878 C CA . GLY A 1 116 ? -8.987 -15.934 27.937 1.00 84.06 128 GLY A CA 1
ATOM 879 C C . GLY A 1 116 ? -9.616 -16.180 29.307 1.00 88.86 128 GLY A C 1
ATOM 880 O O . GLY A 1 116 ? -9.951 -15.207 29.995 1.00 89.60 128 GLY A O 1
ATOM 881 N N . ILE A 1 117 ? -9.810 -17.479 29.714 1.00 82.91 129 ILE A N 1
ATOM 882 C CA . ILE A 1 117 ? -10.419 -17.872 31.009 1.00 80.49 129 ILE A CA 1
ATOM 883 C C . ILE A 1 117 ? -9.635 -17.297 32.209 1.00 81.03 129 ILE A C 1
ATOM 884 O O . ILE A 1 117 ? -8.405 -17.210 32.161 1.00 81.53 129 ILE A O 1
ATOM 889 N N . LYS A 1 118 ? -10.359 -16.864 33.253 1.00 74.23 130 LYS A N 1
ATOM 890 C CA . LYS A 1 118 ? -9.745 -16.260 34.447 1.00 73.48 130 LYS A CA 1
ATOM 891 C C . LYS A 1 118 ? -9.620 -17.227 35.649 1.00 71.90 130 LYS A C 1
ATOM 892 O O . LYS A 1 118 ? -8.990 -16.877 36.651 1.00 71.99 130 LYS A O 1
ATOM 898 N N . TRP A 1 119 ? -10.184 -18.444 35.524 1.00 64.23 131 TRP A N 1
ATOM 899 C CA . TRP A 1 119 ? -10.134 -19.494 36.545 1.00 62.19 131 TRP A CA 1
ATOM 900 C C . TRP A 1 119 ? -8.999 -20.504 36.284 1.00 67.12 131 TRP A C 1
ATOM 901 O O . TRP A 1 119 ? -8.621 -20.722 35.126 1.00 67.88 131 TRP A O 1
ATOM 912 N N . ASN A 1 120 ? -8.473 -21.122 37.366 1.00 62.81 132 ASN A N 1
ATOM 913 C CA . ASN A 1 120 ? -7.345 -22.065 37.360 1.00 62.76 132 ASN A CA 1
ATOM 914 C C . ASN A 1 120 ? -7.632 -23.377 38.126 1.00 63.78 132 ASN A C 1
ATOM 915 O O . ASN A 1 120 ? -6.714 -24.146 38.444 1.00 63.89 132 ASN A O 1
ATOM 920 N N . GLY A 1 121 ? -8.905 -23.599 38.403 1.00 58.31 133 GLY A N 1
ATOM 921 C CA . GLY A 1 121 ? -9.434 -24.753 39.117 1.00 57.01 133 GLY A CA 1
ATOM 922 C C . GLY A 1 121 ? -10.930 -24.918 38.901 1.00 59.08 133 GLY A C 1
ATOM 923 O O . GLY A 1 121 ? -11.594 -24.019 38.361 1.00 56.21 133 GLY A O 1
ATOM 924 N N . ILE A 1 122 ? -11.467 -26.075 39.323 1.00 55.96 134 ILE A N 1
ATOM 925 C CA . ILE A 1 122 ? -12.883 -26.434 39.183 1.00 55.16 134 ILE A CA 1
ATOM 926 C C . ILE A 1 122 ? -13.455 -26.967 40.502 1.00 59.62 134 ILE A C 1
ATOM 927 O O . ILE A 1 122 ? -12.776 -27.690 41.222 1.00 60.48 134 ILE A O 1
ATOM 932 N N . LEU A 1 123 ? -14.700 -26.566 40.822 1.00 56.47 135 LEU A N 1
ATOM 933 C CA . LEU A 1 123 ? -15.480 -26.961 42.005 1.00 54.53 135 LEU A CA 1
ATOM 934 C C . LEU A 1 123 ? -16.734 -27.708 41.556 1.00 56.44 135 LEU A C 1
ATOM 935 O O . LEU A 1 123 ? -17.728 -27.084 41.207 1.00 54.03 135 LEU A O 1
ATOM 940 N N . GLY A 1 124 ? -16.673 -29.032 41.594 1.00 54.60 136 GLY A N 1
ATOM 941 C CA . GLY A 1 124 ? -17.808 -29.880 41.251 1.00 54.13 136 GLY A CA 1
ATOM 942 C C . GLY A 1 124 ? -18.811 -29.914 42.392 1.00 58.00 136 GLY A C 1
ATOM 943 O O . GLY A 1 124 ? -18.517 -30.443 43.464 1.00 57.01 136 GLY A O 1
ATOM 944 N N . LEU A 1 125 ? -19.998 -29.332 42.174 1.00 53.97 137 LEU A N 1
ATOM 945 C CA . LEU A 1 125 ? -21.039 -29.229 43.189 1.00 52.50 137 LEU A CA 1
ATOM 946 C C . LEU A 1 125 ? -22.147 -30.267 43.076 1.00 53.72 137 LEU A C 1
ATOM 94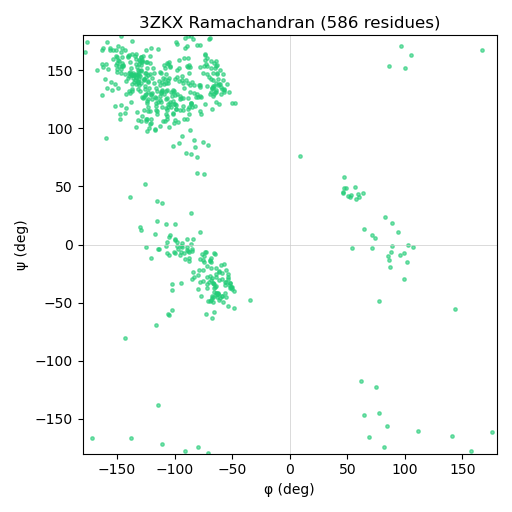7 O O . LEU A 1 125 ? -23.086 -30.199 43.864 1.00 52.69 137 LEU A O 1
ATOM 952 N N . ALA A 1 126 ? -22.036 -31.238 42.140 1.00 50.05 138 ALA A N 1
ATOM 953 C CA . ALA A 1 126 ? -23.027 -32.315 42.003 1.00 50.40 138 ALA A CA 1
ATOM 954 C C . ALA A 1 126 ? -22.820 -33.442 43.061 1.00 56.57 138 ALA A C 1
ATOM 955 O O . ALA A 1 126 ? -21.992 -33.297 43.955 1.00 56.68 138 ALA A O 1
ATOM 957 N N . TYR A 1 127 ? -23.584 -34.548 42.974 1.00 54.14 139 TYR A N 1
ATOM 958 C CA . TYR A 1 127 ? -23.614 -35.638 43.955 1.00 53.19 139 TYR A CA 1
ATOM 959 C C . TYR A 1 127 ? -22.401 -36.581 43.968 1.00 58.04 139 TYR A C 1
ATOM 960 O O . TYR A 1 127 ? -21.672 -36.649 42.984 1.00 57.83 139 TYR A O 1
ATOM 969 N N . ALA A 1 128 ? -22.241 -37.369 45.084 1.00 55.49 140 ALA A N 1
ATOM 970 C CA . ALA A 1 128 ? -21.183 -38.371 45.314 1.00 55.71 140 ALA A CA 1
ATOM 971 C C . ALA A 1 128 ? -21.052 -39.398 44.187 1.00 62.59 140 ALA A C 1
ATOM 972 O O . ALA A 1 128 ? -19.939 -39.796 43.865 1.00 64.29 140 ALA A O 1
ATOM 974 N N . THR A 1 129 ? -22.174 -39.778 43.556 1.00 59.93 141 THR A N 1
ATOM 975 C CA . THR A 1 129 ? -22.281 -40.712 42.421 1.00 61.22 141 THR A CA 1
ATOM 976 C C . THR A 1 129 ? -21.310 -40.351 41.270 1.00 65.29 141 THR A C 1
ATOM 977 O O . THR A 1 129 ? -20.758 -41.254 40.636 1.00 67.12 141 THR A O 1
ATOM 981 N N . LEU A 1 130 ? -21.115 -39.046 40.996 1.00 59.02 142 LEU A N 1
ATOM 982 C CA . LEU A 1 130 ? -20.238 -38.606 39.909 1.00 57.51 142 LEU A CA 1
ATOM 983 C C . LEU A 1 130 ? -18.763 -38.430 40.291 1.00 61.29 142 LEU A C 1
ATOM 984 O O . LEU A 1 130 ? -17.958 -38.126 39.408 1.00 60.69 142 LEU A O 1
ATOM 989 N N . ALA A 1 131 ? -18.405 -38.573 41.591 1.00 57.95 143 ALA A N 1
ATOM 990 C CA . ALA A 1 131 ? -17.023 -38.377 42.027 1.00 57.55 143 ALA A CA 1
ATOM 991 C C . ALA A 1 131 ? -16.123 -39.460 41.440 1.00 62.32 143 ALA A C 1
ATOM 992 O O . ALA A 1 131 ? -16.531 -40.623 41.346 1.00 63.43 143 ALA A O 1
ATOM 994 N N . LYS A 1 132 ? -14.950 -39.047 40.944 1.00 58.03 144 LYS A N 1
ATOM 995 C CA . LYS A 1 132 ? -13.938 -39.926 40.353 1.00 58.94 144 LYS A CA 1
ATOM 996 C C . LYS A 1 132 ? -12.722 -39.950 41.306 1.00 65.17 144 LYS A C 1
ATOM 997 O O . LYS A 1 132 ? -12.426 -38.903 41.888 1.00 63.43 144 LYS A O 1
ATOM 1003 N N . PRO A 1 133 ? -12.035 -41.098 41.550 1.00 65.44 145 PRO A N 1
ATOM 1004 C CA . PRO A 1 133 ? -12.203 -42.439 40.950 1.00 66.75 145 PRO A CA 1
ATOM 1005 C C . PRO A 1 133 ? -13.485 -43.154 41.350 1.00 70.35 145 PRO A C 1
ATOM 1006 O O . PRO A 1 133 ? -13.968 -43.966 40.564 1.00 70.64 145 PRO A O 1
ATOM 1010 N N . SER A 1 134 ? -14.046 -42.841 42.541 1.00 66.40 146 SER A N 1
ATOM 1011 C CA . SER A 1 134 ? -15.307 -43.428 43.012 1.00 66.45 146 SER A CA 1
ATOM 1012 C C . SER A 1 134 ? -16.118 -42.494 43.914 1.00 69.44 146 SER A C 1
ATOM 1013 O O . SER A 1 134 ? -15.606 -41.463 44.358 1.00 68.12 146 SER A O 1
ATOM 1016 N N . SER A 1 135 ? -17.373 -42.906 44.222 1.00 66.44 147 SER A N 1
ATOM 1017 C CA . SER A 1 135 ? -18.330 -42.216 45.104 1.00 64.73 147 SER A CA 1
ATOM 1018 C C . SER A 1 135 ? -17.831 -42.058 46.547 1.00 67.03 147 SER A C 1
ATOM 1019 O O . SER A 1 135 ? -18.235 -41.112 47.227 1.00 66.06 147 SER A O 1
ATOM 1022 N N . SER A 1 136 ? -16.897 -42.935 46.974 1.00 63.90 148 SER A N 1
ATOM 1023 C CA . SER A 1 136 ? -16.271 -42.920 48.305 1.00 63.25 148 SER A CA 1
ATOM 1024 C C . SER A 1 136 ? -15.234 -41.785 48.499 1.00 63.10 148 SER A C 1
ATOM 1025 O O . SER A 1 136 ? -14.746 -41.589 49.625 1.00 63.84 148 SER A O 1
ATOM 1028 N N . LEU A 1 137 ? -14.920 -41.036 47.417 1.00 55.92 149 LEU A N 1
ATOM 1029 C CA . LEU A 1 137 ? -14.044 -39.863 47.473 1.00 55.02 149 LEU A CA 1
ATOM 1030 C C . LEU A 1 137 ? -14.913 -38.666 47.815 1.00 58.33 149 LEU A C 1
ATOM 1031 O O . LEU A 1 137 ? -15.574 -38.128 46.929 1.00 59.30 149 LEU A O 1
ATOM 1036 N N . GLU A 1 138 ? -14.931 -38.275 49.105 1.00 53.23 150 GLU A N 1
ATOM 1037 C CA . GLU A 1 138 ? -15.734 -37.176 49.651 1.00 51.83 150 GLU A CA 1
ATOM 1038 C C . GLU A 1 138 ? -15.645 -35.877 48.821 1.00 53.44 150 GLU A C 1
ATOM 1039 O O . GLU A 1 138 ? -14.553 -35.333 48.602 1.00 50.94 150 GLU A O 1
ATOM 1045 N N . THR A 1 139 ? -16.817 -35.411 48.356 1.00 51.23 151 THR A N 1
ATOM 1046 C CA . THR A 1 139 ? -16.998 -34.187 47.551 1.00 50.33 151 THR A CA 1
ATOM 1047 C C . THR A 1 139 ? -16.837 -32.948 48.433 1.00 53.78 151 THR A C 1
ATOM 1048 O O . THR A 1 139 ? -16.942 -33.030 49.647 1.00 51.57 151 THR A O 1
ATOM 1052 N N . PHE A 1 140 ? -16.545 -31.811 47.816 1.00 53.85 152 PHE A N 1
ATOM 1053 C CA . PHE A 1 140 ? -16.316 -30.574 48.540 1.00 54.54 152 PHE A CA 1
ATOM 1054 C C . PHE A 1 140 ? -17.524 -30.173 49.406 1.00 58.23 152 PHE A C 1
ATOM 1055 O O . PHE A 1 140 ? -17.352 -29.898 50.597 1.00 57.93 152 PHE A O 1
ATOM 1063 N N . PHE A 1 141 ? -18.740 -30.170 48.808 1.00 54.65 153 PHE A N 1
ATOM 1064 C CA . PHE A 1 141 ? -19.974 -29.766 49.470 1.00 53.69 153 PHE A CA 1
ATOM 1065 C C . PHE A 1 141 ? -20.354 -30.711 50.611 1.00 57.20 153 PHE A C 1
ATOM 1066 O O . PHE A 1 141 ? -20.829 -30.239 51.654 1.00 56.84 153 PHE A O 1
ATOM 1074 N N . ASP A 1 142 ? -20.060 -32.022 50.463 1.00 53.32 154 ASP A N 1
ATOM 1075 C CA . ASP A 1 142 ? -20.273 -32.988 51.547 1.00 53.02 154 ASP A CA 1
ATOM 1076 C C . ASP A 1 142 ? -19.348 -32.686 52.722 1.00 56.10 154 ASP A C 1
ATOM 1077 O O . ASP A 1 142 ? -19.783 -32.817 53.858 1.00 56.22 154 ASP A O 1
ATOM 1082 N N . SER A 1 143 ? -18.084 -32.246 52.458 1.00 51.48 155 SER A N 1
ATOM 1083 C CA . SER A 1 143 ? -17.146 -31.841 53.511 1.00 50.55 155 SER A CA 1
ATOM 1084 C C . SER A 1 143 ? -17.630 -30.559 54.214 1.00 55.74 155 SER A C 1
ATOM 1085 O O . SER A 1 143 ? -17.610 -30.495 55.432 1.00 57.83 155 SER A O 1
ATOM 1088 N N . LEU A 1 144 ? -18.089 -29.568 53.452 1.00 52.82 156 LEU A N 1
ATOM 1089 C CA . LEU A 1 144 ? -18.594 -28.266 53.924 1.00 52.15 156 LEU A CA 1
ATOM 1090 C C . LEU A 1 144 ? -19.853 -28.368 54.781 1.00 57.22 156 LEU A C 1
ATOM 1091 O O . LEU A 1 144 ? -19.945 -27.690 55.807 1.00 58.06 156 LEU A O 1
ATOM 1096 N N . VAL A 1 145 ? -20.819 -29.210 54.370 1.00 52.40 157 VAL A N 1
ATOM 1097 C CA . VAL A 1 145 ? -22.079 -29.396 55.108 1.00 50.90 157 VAL A CA 1
ATOM 1098 C C . VAL A 1 145 ? -21.794 -29.990 56.492 1.00 55.32 157 VAL A C 1
ATOM 1099 O O . VAL A 1 145 ? -22.309 -29.505 57.508 1.00 55.27 157 VAL A O 1
ATOM 1103 N N . THR A 1 146 ? -20.930 -31.007 56.521 1.00 52.40 158 THR A N 1
ATOM 1104 C CA . THR A 1 146 ? -20.523 -31.717 57.723 1.00 52.44 158 THR A CA 1
ATOM 1105 C C . THR A 1 146 ? -19.721 -30.819 58.662 1.00 58.20 158 THR A C 1
ATOM 1106 O O . THR A 1 146 ? -20.017 -30.811 59.848 1.00 60.45 158 THR A O 1
ATOM 1110 N N . GLN A 1 147 ? -18.685 -30.099 58.141 1.00 52.65 159 GLN A N 1
ATOM 1111 C CA . GLN A 1 147 ? -17.737 -29.303 58.926 1.00 51.93 159 GLN A CA 1
ATOM 1112 C C . GLN A 1 147 ? -18.179 -27.872 59.272 1.00 58.71 159 GLN A C 1
ATOM 1113 O O . GLN A 1 147 ? -17.735 -27.340 60.296 1.00 60.25 159 GLN A O 1
ATOM 1119 N N . ALA A 1 148 ? -19.010 -27.240 58.422 1.00 56.38 160 ALA A N 1
ATOM 1120 C CA . ALA A 1 148 ? -19.468 -25.865 58.634 1.00 56.17 160 ALA A CA 1
ATOM 1121 C C . ALA A 1 148 ? -20.847 -25.746 59.295 1.00 62.67 160 ALA A C 1
ATOM 1122 O O . ALA A 1 148 ? -21.267 -24.623 59.590 1.00 65.62 160 ALA A O 1
ATOM 1124 N N . ASN A 1 149 ? -21.541 -26.883 59.541 1.00 57.30 161 ASN A N 1
ATOM 1125 C CA . ASN A 1 149 ? -22.865 -26.936 60.177 1.00 57.93 161 ASN A CA 1
ATOM 1126 C C . ASN A 1 149 ? -23.952 -26.177 59.406 1.00 62.91 161 ASN A C 1
ATOM 1127 O O . ASN A 1 149 ? -24.804 -25.500 59.981 1.00 64.57 161 ASN A O 1
ATOM 1132 N N . ILE A 1 150 ? -23.921 -26.316 58.102 1.00 58.54 162 ILE A N 1
ATOM 1133 C CA . ILE A 1 150 ? -24.857 -25.646 57.229 1.00 58.42 162 ILE A CA 1
ATOM 1134 C C . ILE A 1 150 ? -25.922 -26.614 56.709 1.00 63.04 162 ILE A C 1
ATOM 1135 O O . ILE A 1 150 ? -25.625 -27.814 56.537 1.00 64.13 162 ILE A O 1
ATOM 1140 N N . PRO A 1 151 ? -27.139 -26.100 56.376 1.00 56.46 163 PRO A N 1
ATOM 1141 C CA . PRO A 1 151 ? -28.138 -26.954 55.696 1.00 55.14 163 PRO A CA 1
ATOM 1142 C C . PRO A 1 151 ? -27.596 -27.448 54.342 1.00 56.23 163 PRO A C 1
ATOM 1143 O O . PRO A 1 151 ? -26.766 -26.774 53.713 1.00 55.03 163 PRO A O 1
ATOM 1147 N N . ASN A 1 152 ? -28.034 -28.641 53.911 1.00 51.62 164 ASN A N 1
ATOM 1148 C CA . ASN A 1 152 ? -27.619 -29.254 52.647 1.00 50.30 164 ASN A CA 1
ATOM 1149 C C . ASN A 1 152 ? -28.325 -28.526 51.442 1.00 56.20 164 ASN A C 1
ATOM 1150 O O . ASN A 1 152 ? -29.136 -29.113 50.707 1.00 57.80 164 ASN A O 1
ATOM 1155 N N . VAL A 1 153 ? -28.057 -27.215 51.295 1.00 50.29 165 VAL A N 1
ATOM 1156 C CA . VAL A 1 153 ? -28.642 -26.372 50.249 1.00 48.00 165 VAL A CA 1
ATOM 1157 C C . VAL A 1 153 ? -27.592 -25.367 49.773 1.00 51.91 165 VAL A C 1
ATOM 1158 O O . VAL A 1 153 ? -26.779 -24.904 50.564 1.00 52.50 165 VAL A O 1
ATOM 1162 N N . PHE A 1 154 ? -27.627 -25.013 48.490 1.00 47.54 166 PHE A N 1
ATOM 1163 C CA . PHE A 1 154 ? -26.806 -23.935 47.937 1.00 46.54 166 PHE A CA 1
ATOM 1164 C C . PHE A 1 154 ? -27.618 -23.251 46.844 1.00 51.85 166 PHE A C 1
ATOM 1165 O O . PHE A 1 154 ? -28.550 -23.855 46.313 1.00 51.58 166 PHE A O 1
ATOM 1173 N N . SER A 1 155 ? -27.345 -21.979 46.581 1.00 50.24 167 SER A N 1
ATOM 1174 C CA . SER A 1 155 ? -28.062 -21.229 45.549 1.00 50.19 167 SER A CA 1
ATOM 1175 C C . SER A 1 155 ? -27.144 -20.346 44.723 1.00 56.36 167 SER A C 1
ATOM 1176 O O . SER A 1 155 ? -26.124 -19.868 45.228 1.00 55.72 167 SER A O 1
ATOM 1179 N N . MET A 1 156 ? -27.492 -20.158 43.442 1.00 54.70 168 MET A N 1
ATOM 1180 C CA . MET A 1 156 ? -26.722 -19.346 42.507 1.00 56.09 168 MET A CA 1
ATOM 1181 C C . MET A 1 156 ? -27.512 -18.220 41.894 1.00 59.30 168 MET A C 1
ATOM 1182 O O . MET A 1 156 ? -28.610 -18.449 41.395 1.00 58.20 168 MET A O 1
ATOM 1187 N N . GLN A 1 157 ? -26.917 -17.022 41.856 1.00 56.58 169 GLN A N 1
ATOM 1188 C CA . GLN A 1 157 ? -27.479 -15.844 41.193 1.00 56.34 169 GLN A CA 1
ATOM 1189 C C . GLN A 1 157 ? -26.447 -15.351 40.179 1.00 60.65 169 GLN A C 1
ATOM 1190 O O . GLN A 1 157 ? -25.503 -14.663 40.550 1.00 59.97 169 GLN A O 1
ATOM 1196 N N . MET A 1 158 ? -26.601 -15.730 38.915 1.00 58.49 170 MET A N 1
ATOM 1197 C CA . MET A 1 158 ? -25.695 -15.316 37.839 1.00 58.99 170 MET A CA 1
ATOM 1198 C C . MET A 1 158 ? -26.132 -13.957 37.283 1.00 66.90 170 MET A C 1
ATOM 1199 O O . MET A 1 158 ? -27.263 -13.834 36.845 1.00 67.43 170 MET A O 1
ATOM 1204 N N . CYS A 1 159 ? -25.265 -12.937 37.320 1.00 68.06 171 CYS A N 1
ATOM 1205 C CA . CYS A 1 159 ? -25.598 -11.569 36.853 1.00 70.63 171 CYS A CA 1
ATOM 1206 C C . CYS A 1 159 ? -24.800 -11.071 35.627 1.00 75.30 171 CYS A C 1
ATOM 1207 O O . CYS A 1 159 ? -24.728 -9.862 35.437 1.00 76.14 171 CYS A O 1
ATOM 1210 N N . GLY A 1 160 ? -24.209 -11.957 34.834 1.00 72.42 172 GLY A N 1
ATOM 1211 C CA . GLY A 1 160 ? -23.356 -11.542 33.724 1.00 73.91 172 GLY A CA 1
ATOM 1212 C C . GLY A 1 160 ? -23.894 -11.524 32.307 1.00 79.87 172 GLY A C 1
ATOM 1213 O O . GLY A 1 160 ? -23.090 -11.473 31.370 1.00 79.21 172 GLY A O 1
ATOM 1214 N N . ALA A 1 161 ? -25.236 -11.532 32.128 1.00 78.71 173 ALA A N 1
ATOM 1215 C CA . ALA A 1 161 ? -25.892 -11.504 30.813 1.00 79.47 173 ALA A CA 1
ATOM 1216 C C . ALA A 1 161 ? -25.612 -10.207 30.041 1.00 89.36 173 ALA A C 1
ATOM 1217 O O . ALA A 1 161 ? -25.697 -9.110 30.611 1.00 89.01 173 ALA A O 1
ATOM 1219 N N . GLY A 1 162 ? -25.246 -10.367 28.764 1.00 90.40 174 GLY A N 1
ATOM 1220 C CA . GLY A 1 162 ? -24.924 -9.277 27.846 1.00 92.79 174 GLY A CA 1
ATOM 1221 C C . GLY A 1 162 ? -23.572 -8.637 28.099 1.00 101.82 174 GLY A C 1
ATOM 1222 O O . GLY A 1 162 ? -22.544 -9.328 28.073 1.00 102.26 174 GLY A O 1
ATOM 1223 N N . LEU A 1 163 ? -23.574 -7.296 28.336 1.00 100.81 175 LEU A N 1
ATOM 1224 C CA . LEU A 1 163 ? -22.387 -6.462 28.604 1.00 135.04 175 LEU A CA 1
ATOM 1225 C C . LEU A 1 163 ? -22.739 -5.143 29.313 1.00 158.04 175 LEU A C 1
ATOM 1226 O O . LEU A 1 163 ? -21.854 -4.423 29.782 1.00 115.26 175 LEU A O 1
ATOM 1231 N N . GLY A 1 172 ? -21.109 -10.129 37.458 1.00 57.74 184 GLY A N 1
ATOM 1232 C CA . GLY A 1 172 ? -20.710 -10.981 38.572 1.00 58.13 184 GLY A CA 1
ATOM 1233 C C . GLY A 1 172 ? -21.763 -11.980 39.022 1.00 61.78 184 GLY A C 1
ATOM 1234 O O . GLY A 1 172 ? -22.448 -12.584 38.202 1.00 61.83 184 GLY A O 1
ATOM 1235 N N . GLY A 1 173 ? -21.918 -12.139 40.325 1.00 57.63 185 GLY A N 1
ATOM 1236 C CA . GLY A 1 173 ? -22.917 -13.057 40.855 1.00 56.27 185 GLY A CA 1
ATOM 1237 C C . GLY A 1 173 ? -22.667 -13.555 42.263 1.00 58.44 185 GLY A C 1
ATOM 1238 O O . GLY A 1 173 ? -21.703 -13.150 42.913 1.00 58.39 185 GLY A O 1
ATOM 1239 N N . SER A 1 174 ? -23.543 -14.438 42.740 1.00 52.70 186 SER A N 1
ATOM 1240 C CA . SER A 1 174 ? -23.479 -14.962 44.095 1.00 52.07 186 SER A CA 1
ATOM 1241 C C . SER A 1 174 ? -23.649 -16.468 44.145 1.00 53.81 186 SER A C 1
ATOM 1242 O O . SER A 1 174 ? -24.492 -17.013 43.437 1.00 51.63 186 SER A O 1
ATOM 1245 N N . LEU A 1 175 ? -22.833 -17.132 44.980 1.00 51.75 187 LEU A N 1
ATOM 1246 C CA . LEU A 1 175 ? -22.910 -18.567 45.311 1.00 51.13 187 LEU A CA 1
ATOM 1247 C C . LEU A 1 175 ? -23.111 -18.597 46.819 1.00 55.02 187 LEU A C 1
ATOM 1248 O O . LEU A 1 175 ? -22.200 -18.236 47.572 1.00 54.64 187 LEU A O 1
ATOM 1253 N N . VAL A 1 176 ? -24.353 -18.880 47.237 1.00 51.37 188 VAL A N 1
ATOM 1254 C CA . VAL A 1 176 ? -24.763 -18.917 48.637 1.00 50.75 188 VAL A CA 1
ATOM 1255 C C . VAL A 1 176 ? -24.722 -20.373 49.106 1.00 56.23 188 VAL A C 1
ATOM 1256 O O . VAL A 1 176 ? -25.566 -21.178 48.722 1.00 54.89 188 VAL A O 1
ATOM 1260 N N . LEU A 1 177 ? -23.707 -20.709 49.890 1.00 56.41 189 LEU A N 1
ATOM 1261 C CA . LEU A 1 177 ? -23.515 -22.063 50.397 1.00 57.12 189 LEU A CA 1
ATOM 1262 C C . LEU A 1 177 ? -24.169 -22.201 51.747 1.00 61.53 189 LEU A C 1
ATOM 1263 O O . LEU A 1 177 ? -23.821 -21.477 52.677 1.00 62.67 189 LEU A O 1
ATOM 1268 N N . GLY A 1 178 ? -25.177 -23.061 51.818 1.00 58.11 190 GLY A N 1
ATOM 1269 C CA . GLY A 1 178 ? -25.950 -23.286 53.037 1.00 58.47 190 GLY A CA 1
ATOM 1270 C C . GLY A 1 178 ? -27.360 -22.711 53.070 1.00 63.11 190 GLY A C 1
ATOM 1271 O O . GLY A 1 178 ? -28.058 -22.876 54.077 1.00 64.55 190 GLY A O 1
ATOM 1272 N N . GLY A 1 179 ? -27.787 -22.016 52.014 1.00 57.51 191 GLY A N 1
ATOM 1273 C CA . GLY A 1 179 ? -29.123 -21.426 52.026 1.00 57.88 191 GLY A CA 1
ATOM 1274 C C . GLY A 1 179 ? -29.555 -20.554 50.863 1.00 62.07 191 GLY A C 1
ATOM 1275 O O . GLY A 1 179 ? -28.992 -20.616 49.769 1.00 60.69 191 GLY A O 1
ATOM 1276 N N . ILE A 1 180 ? -30.596 -19.744 51.120 1.00 59.73 192 ILE A N 1
ATOM 1277 C CA . ILE A 1 180 ? -31.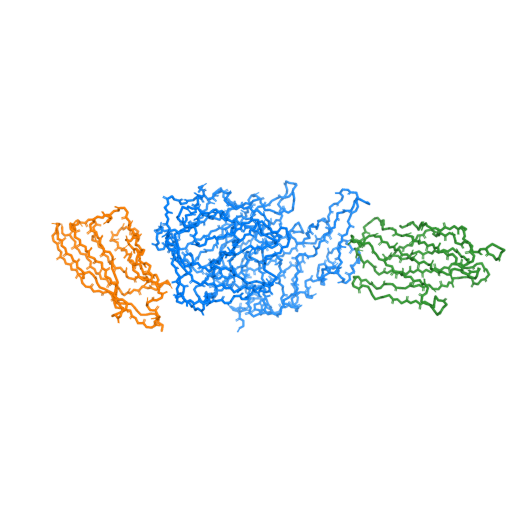273 -18.844 50.196 1.00 59.68 192 ILE A CA 1
ATOM 1278 C C . ILE A 1 180 ? -31.167 -17.410 50.707 1.00 66.50 192 ILE A C 1
ATOM 1279 O O . ILE A 1 180 ? -31.515 -17.148 51.855 1.00 68.26 192 ILE A O 1
ATOM 1284 N N . GLU A 1 181 ? -30.750 -16.474 49.850 1.00 63.21 193 GLU A N 1
ATOM 1285 C CA . GLU A 1 181 ? -30.697 -15.070 50.241 1.00 64.30 193 GLU A CA 1
ATOM 1286 C C . GLU A 1 181 ? -31.916 -14.306 49.658 1.00 66.70 193 GLU A C 1
ATOM 1287 O O . GLU A 1 181 ? -32.029 -14.192 48.437 1.00 65.94 193 GLU A O 1
ATOM 1293 N N . PRO A 1 182 ? -32.853 -13.826 50.525 1.00 63.80 194 PRO A N 1
ATOM 1294 C CA . PRO A 1 182 ? -34.085 -13.173 50.014 1.00 63.99 194 PRO A CA 1
ATOM 1295 C C . PRO A 1 182 ? -33.880 -11.902 49.173 1.00 68.17 194 PRO A C 1
ATOM 1296 O O . PRO A 1 182 ? -34.715 -11.573 48.320 1.00 66.17 194 PRO A O 1
ATOM 1300 N N . SER A 1 183 ? -32.735 -11.230 49.356 1.00 66.26 195 SER A N 1
ATOM 1301 C CA . SER A 1 183 ? -32.395 -10.037 48.588 1.00 65.72 195 SER A CA 1
ATOM 1302 C C . SER A 1 183 ? -31.979 -10.365 47.156 1.00 68.36 195 SER A C 1
ATOM 1303 O O . SER A 1 183 ? -31.864 -9.443 46.342 1.00 69.68 195 SER A O 1
ATOM 1306 N N . LEU A 1 184 ? -31.774 -11.664 46.827 1.00 62.36 196 LEU A N 1
ATOM 1307 C CA . LEU A 1 184 ? -31.351 -12.070 45.477 1.00 60.05 196 LEU A CA 1
ATOM 1308 C C . LEU A 1 184 ? -32.502 -12.461 44.532 1.00 63.90 196 LEU A C 1
ATOM 1309 O O . LEU A 1 184 ? -32.256 -12.766 43.363 1.00 63.73 196 LEU A O 1
ATOM 1314 N N . TYR A 1 185 ? -33.749 -12.430 45.008 1.00 61.46 197 TYR A N 1
ATOM 1315 C CA . TYR A 1 185 ? -34.900 -12.745 44.158 1.00 60.90 197 TYR A CA 1
ATOM 1316 C C . TYR A 1 185 ? -36.118 -11.887 44.466 1.00 69.30 197 TYR A C 1
ATOM 1317 O O . TYR A 1 185 ? -36.172 -11.218 45.500 1.00 70.17 197 TYR A O 1
ATOM 1326 N N . LYS A 1 186 ? -37.103 -11.936 43.563 1.00 68.33 198 LYS A N 1
ATOM 1327 C CA . LYS A 1 186 ? -38.384 -11.244 43.656 1.00 69.56 198 LYS A CA 1
ATOM 1328 C C . LYS A 1 186 ? -39.486 -12.241 43.328 1.00 72.44 198 LYS A C 1
ATOM 1329 O O . LYS A 1 186 ? -39.298 -13.141 42.498 1.00 70.47 198 LYS A O 1
ATOM 1335 N N . GLY A 1 187 ? -40.621 -12.074 43.983 1.00 69.95 199 GLY A N 1
ATOM 1336 C CA . GLY A 1 187 ? -41.771 -12.941 43.785 1.00 69.60 199 GLY A CA 1
ATOM 1337 C C . GLY A 1 187 ? -41.645 -14.275 44.483 1.00 73.26 199 GLY A C 1
ATOM 1338 O O . GLY A 1 187 ? -41.056 -14.368 45.568 1.00 73.41 199 GLY A O 1
ATOM 1339 N N . ASP A 1 188 ? -42.191 -15.324 43.849 1.00 69.24 200 ASP A N 1
ATOM 1340 C CA . ASP A 1 188 ? -42.210 -16.668 44.418 1.00 68.29 200 ASP A CA 1
ATOM 1341 C C . ASP A 1 188 ? -41.205 -17.645 43.811 1.00 67.54 200 ASP A C 1
ATOM 1342 O O . ASP A 1 188 ? -40.788 -17.508 42.646 1.00 66.21 200 ASP A O 1
ATOM 1347 N N . ILE A 1 189 ? -40.822 -18.641 44.629 1.00 60.70 201 ILE A N 1
ATOM 1348 C CA . ILE A 1 189 ? -39.935 -19.706 44.213 1.00 58.02 201 ILE A CA 1
ATOM 1349 C C . ILE A 1 189 ? -40.799 -20.874 43.775 1.00 60.85 201 ILE A C 1
ATOM 1350 O O . ILE A 1 189 ? -41.642 -21.356 44.550 1.00 62.17 201 ILE A O 1
ATOM 1355 N N . TRP A 1 190 ? -40.564 -21.342 42.541 1.00 54.32 202 TRP A N 1
ATOM 1356 C CA . TRP A 1 190 ? -41.208 -22.533 41.999 1.00 54.31 202 TRP A CA 1
ATOM 1357 C C . TRP A 1 190 ? -40.214 -23.699 42.079 1.00 56.03 202 TRP A C 1
ATOM 1358 O O . TRP A 1 190 ? -39.050 -23.531 41.711 1.00 54.36 202 TRP A O 1
ATOM 1369 N N . TYR A 1 191 ? -40.661 -24.858 42.606 1.00 51.20 203 TYR A N 1
ATOM 1370 C CA . TYR A 1 191 ? -39.812 -26.034 42.795 1.00 49.39 203 TYR A CA 1
ATOM 1371 C C . TYR A 1 191 ? -40.166 -27.193 41.914 1.00 56.65 203 TYR A C 1
ATOM 1372 O O . TYR A 1 191 ? -41.309 -27.643 41.893 1.00 58.85 203 TYR A O 1
ATOM 1381 N N . THR A 1 192 ? -39.150 -27.737 41.263 1.00 53.88 204 THR A N 1
ATOM 1382 C CA . THR A 1 192 ? -39.258 -28.922 40.431 1.00 53.93 204 THR A CA 1
ATOM 1383 C C . THR A 1 192 ? -38.503 -30.070 41.135 1.00 57.35 204 THR A C 1
ATOM 1384 O O . THR A 1 192 ? -37.378 -29.864 41.617 1.00 57.34 204 THR A O 1
ATOM 1388 N N . PRO A 1 193 ? -39.096 -31.272 41.259 1.00 53.20 205 PRO A N 1
ATOM 1389 C CA . PRO A 1 193 ? -38.369 -32.371 41.927 1.00 52.39 205 PRO A CA 1
ATOM 1390 C C . PRO A 1 193 ? -37.080 -32.813 41.208 1.00 56.35 205 PRO A C 1
ATOM 1391 O O . PRO A 1 193 ? -36.999 -32.740 39.987 1.00 54.33 205 PRO A O 1
ATOM 1395 N N . ILE A 1 194 ? -36.065 -33.264 41.989 1.00 54.55 206 ILE A N 1
ATOM 1396 C CA . ILE A 1 194 ? -34.833 -33.850 41.467 1.00 53.48 206 ILE A CA 1
ATOM 1397 C C . ILE A 1 194 ? -35.240 -35.314 41.254 1.00 60.60 206 ILE A C 1
ATOM 1398 O O . ILE A 1 194 ? -35.697 -35.974 42.185 1.00 61.41 206 ILE A O 1
ATOM 1403 N N . LYS A 1 195 ? -35.180 -35.766 40.006 1.00 59.22 207 LYS A N 1
ATOM 1404 C CA . LYS A 1 195 ? -35.571 -37.112 39.571 1.00 59.81 207 LYS A CA 1
ATOM 1405 C C . LYS A 1 195 ? -34.530 -38.187 39.896 1.00 64.79 207 LYS A C 1
ATOM 1406 O O . LYS A 1 195 ? -34.888 -39.338 40.120 1.00 65.31 207 LYS A O 1
ATOM 1412 N N . GLU A 1 196 ? -33.243 -37.813 39.889 1.00 61.71 208 GLU A N 1
ATOM 1413 C CA . GLU A 1 196 ? -32.111 -38.698 40.121 1.00 61.11 208 GLU A CA 1
ATOM 1414 C C . GLU A 1 196 ? -30.947 -37.890 40.658 1.00 64.14 208 GLU A C 1
ATOM 1415 O O . GLU A 1 196 ? -30.613 -36.833 40.120 1.00 63.96 208 GLU A O 1
ATOM 1421 N N . GLU A 1 197 ? -30.326 -38.386 41.718 1.00 60.99 209 GLU A N 1
ATOM 1422 C CA . GLU A 1 197 ? -29.206 -37.701 42.335 1.00 59.89 209 GLU A CA 1
ATOM 1423 C C . GLU A 1 197 ? -27.841 -38.223 41.842 1.00 64.50 209 GLU A C 1
ATOM 1424 O O . GLU A 1 197 ? -27.253 -39.146 42.429 1.00 65.08 209 GLU A O 1
ATOM 1430 N N . TRP A 1 198 ? -27.385 -37.627 40.729 1.00 59.80 210 TRP A N 1
ATOM 1431 C CA . TRP A 1 198 ? -26.100 -37.787 40.052 1.00 59.67 210 TRP A CA 1
ATOM 1432 C C . TRP A 1 198 ? -25.785 -36.372 39.568 1.00 61.02 210 TRP A C 1
ATOM 1433 O O . TRP A 1 198 ? -25.137 -35.623 40.292 1.00 60.09 210 TRP A O 1
ATOM 1444 N N . TYR A 1 199 ? -26.385 -35.949 38.456 1.00 56.86 211 TYR A N 1
ATOM 1445 C CA . TYR A 1 199 ? -26.397 -34.559 38.012 1.00 55.83 211 TYR A CA 1
ATOM 1446 C C . TYR A 1 199 ? -27.689 -34.032 38.675 1.00 59.37 211 TYR A C 1
ATOM 1447 O O . TYR A 1 199 ? -28.425 -34.811 39.314 1.00 59.39 211 TYR A O 1
ATOM 1456 N N . TYR A 1 200 ? -27.986 -32.737 38.503 1.00 54.00 212 TYR A N 1
ATOM 1457 C CA . TYR A 1 200 ? -29.235 -32.184 38.997 1.00 52.70 212 TYR A CA 1
ATOM 1458 C C . TYR A 1 200 ? -30.274 -32.443 37.903 1.00 56.01 212 TYR A C 1
ATOM 1459 O O . TYR A 1 200 ? -30.558 -31.564 37.088 1.00 56.24 212 TYR A O 1
ATOM 1468 N N . GLN A 1 201 ? -30.762 -33.704 37.840 1.00 51.90 213 GLN A N 1
ATOM 1469 C CA . GLN A 1 201 ? -31.738 -34.151 36.853 1.00 51.47 213 GLN A CA 1
ATOM 1470 C C . GLN A 1 201 ? -33.167 -33.802 37.231 1.00 55.88 213 GLN A C 1
ATOM 1471 O O . GLN A 1 201 ? -33.665 -34.249 38.258 1.00 56.85 213 GLN A O 1
ATOM 1477 N N . ILE A 1 202 ? -33.820 -33.004 36.382 1.00 52.04 214 ILE A N 1
ATOM 1478 C CA . ILE A 1 202 ? -35.191 -32.538 36.542 1.00 51.45 214 ILE A CA 1
ATOM 1479 C C . ILE A 1 202 ? -36.020 -33.014 35.345 1.00 57.99 214 ILE A C 1
ATOM 1480 O O . ILE A 1 202 ? -35.452 -33.510 34.355 1.00 57.87 214 ILE A O 1
ATOM 1485 N N . GLU A 1 203 ? -37.367 -32.872 35.435 1.00 55.32 215 GLU A N 1
ATOM 1486 C CA . GLU A 1 203 ? -38.295 -33.312 34.395 1.00 55.16 215 GLU A CA 1
ATOM 1487 C C . GLU A 1 203 ? -38.852 -32.172 33.527 1.00 58.85 215 GLU A C 1
ATOM 1488 O O . GLU A 1 203 ? -39.535 -31.282 34.036 1.00 59.36 215 GLU A O 1
ATOM 1494 N N . ILE A 1 204 ? -38.562 -32.214 32.209 1.00 55.12 216 ILE A N 1
ATOM 1495 C CA . ILE A 1 204 ? -39.068 -31.228 31.232 1.00 53.19 216 ILE A CA 1
ATOM 1496 C C . ILE A 1 204 ? -40.284 -31.824 30.557 1.00 57.10 216 ILE A C 1
ATOM 1497 O O . ILE A 1 204 ? -40.245 -32.964 30.085 1.00 58.07 216 ILE A O 1
ATOM 1502 N N . LEU A 1 205 ? -41.362 -31.052 30.528 1.00 52.83 217 LEU A N 1
ATOM 1503 C CA . LEU A 1 205 ? -42.644 -31.468 29.980 1.00 52.96 217 LEU A CA 1
ATOM 1504 C C . LEU A 1 205 ? -42.957 -30.918 28.591 1.00 58.84 217 LEU A C 1
ATOM 1505 O O . LEU A 1 205 ? -43.635 -31.590 27.825 1.00 60.98 217 LEU A O 1
ATOM 1510 N N . LYS A 1 206 ? -42.510 -29.685 28.278 1.00 53.81 218 LYS A N 1
ATOM 1511 C CA . LYS A 1 206 ? -42.862 -29.002 27.042 1.00 52.37 218 LYS A CA 1
ATOM 1512 C C . LYS A 1 206 ? -41.896 -27.863 26.763 1.00 54.15 218 LYS A C 1
ATOM 1513 O O . LYS A 1 206 ? -41.345 -27.282 27.697 1.00 51.64 218 LYS A O 1
ATOM 1519 N N . LEU A 1 207 ? -41.726 -27.531 25.463 1.00 51.96 219 LEU A N 1
ATOM 1520 C CA . LEU A 1 207 ? -40.986 -26.376 24.941 1.00 51.06 219 LEU A CA 1
ATOM 1521 C C . LEU A 1 207 ? -41.943 -25.620 24.012 1.00 52.94 219 LEU A C 1
ATOM 1522 O O . LEU A 1 207 ? -42.646 -26.253 23.237 1.00 52.54 219 LEU A O 1
ATOM 1527 N N . GLU A 1 208 ? -42.014 -24.277 24.147 1.00 49.34 220 GLU A N 1
ATOM 1528 C CA . GLU A 1 208 ? -42.877 -23.363 23.380 1.00 48.65 220 GLU A CA 1
ATOM 1529 C C . GLU A 1 208 ? -42.040 -22.240 22.808 1.00 52.72 220 GLU A C 1
ATOM 1530 O O . GLU A 1 208 ? -41.330 -21.569 23.567 1.00 52.29 220 GLU A O 1
ATOM 1536 N N . ILE A 1 209 ? -42.129 -22.018 21.487 1.00 49.94 221 ILE A N 1
ATOM 1537 C CA . ILE A 1 209 ? -41.399 -20.942 20.797 1.00 50.26 221 ILE A CA 1
ATOM 1538 C C . ILE A 1 209 ? -42.439 -19.992 20.231 1.00 56.90 221 ILE A C 1
ATOM 1539 O O . ILE A 1 209 ? -43.239 -20.394 19.389 1.00 59.08 221 ILE A O 1
ATOM 1544 N N . GLY A 1 210 ? -42.449 -18.760 20.720 1.00 53.63 222 GLY A N 1
ATOM 1545 C CA . GLY A 1 210 ? -43.431 -17.760 20.315 1.00 53.45 222 GLY A CA 1
ATOM 1546 C C . GLY A 1 210 ? -44.842 -18.219 20.612 1.00 60.01 222 GLY A C 1
ATOM 1547 O O . GLY A 1 210 ? -45.724 -18.123 19.753 1.00 61.69 222 GLY A O 1
ATOM 1548 N N . GLY A 1 211 ? -45.028 -18.791 21.800 1.00 56.87 223 GLY A N 1
ATOM 1549 C CA . GLY A 1 211 ? -46.305 -19.343 22.230 1.00 58.05 223 GLY A CA 1
ATOM 1550 C C . GLY A 1 211 ? -46.735 -20.630 21.537 1.00 63.59 223 GLY A C 1
ATOM 1551 O O . GLY A 1 211 ? -47.794 -21.171 21.866 1.00 63.83 223 GLY A O 1
ATOM 1552 N N . GLN A 1 212 ? -45.937 -21.121 20.553 1.00 60.31 224 GLN A N 1
ATOM 1553 C CA . GLN A 1 212 ? -46.231 -22.327 19.777 1.00 59.83 224 GLN A CA 1
ATOM 1554 C C . GLN A 1 212 ? -45.457 -23.536 20.305 1.00 63.08 224 GLN A C 1
ATOM 1555 O O . GLN A 1 212 ? -44.231 -23.544 20.336 1.00 61.44 224 GLN A O 1
ATOM 1561 N N . SER A 1 213 ? -46.199 -24.557 20.702 1.00 61.62 225 SER A N 1
ATOM 1562 C CA . SER A 1 213 ? -45.701 -25.818 21.241 1.00 61.80 225 SER A CA 1
ATOM 1563 C C . SER A 1 213 ? -45.021 -26.645 20.142 1.00 66.58 225 SER A C 1
ATOM 1564 O O . SER A 1 213 ? -45.456 -26.605 18.986 1.00 67.24 225 SER A O 1
ATOM 1567 N N . LEU A 1 214 ? -43.938 -27.369 20.492 1.00 62.10 226 LEU A N 1
ATOM 1568 C CA . LEU A 1 214 ? -43.244 -28.216 19.516 1.00 61.34 226 LEU A CA 1
ATOM 1569 C C . LEU A 1 214 ? -44.088 -29.490 19.277 1.00 70.28 226 LEU A C 1
ATOM 1570 O O . LEU A 1 214 ? -44.753 -29.967 20.202 1.00 71.19 226 LEU A O 1
ATOM 1575 N N . ASN A 1 215 ? -44.063 -30.051 18.062 1.00 69.35 227 ASN A N 1
ATOM 1576 C CA . ASN A 1 215 ? -44.829 -31.278 17.803 1.00 72.28 227 ASN A CA 1
ATOM 1577 C C . ASN A 1 215 ? -44.042 -32.537 18.318 1.00 76.08 227 ASN A C 1
ATOM 1578 O O . ASN A 1 215 ? -43.649 -33.403 17.518 1.00 77.64 227 ASN A O 1
ATOM 1583 N N . LEU A 1 216 ? -43.777 -32.607 19.650 1.00 69.42 228 LEU A N 1
ATOM 1584 C CA . LEU A 1 216 ? -42.952 -33.687 20.219 1.00 68.98 228 LEU A CA 1
ATOM 1585 C C . LEU A 1 216 ? -43.490 -34.319 21.492 1.00 73.08 228 LEU A C 1
ATOM 1586 O O . LEU A 1 216 ? -44.044 -33.619 22.341 1.00 72.29 228 LEU A O 1
ATOM 1591 N N . ASP A 1 217 ? -43.251 -35.638 21.648 1.00 70.78 229 ASP A N 1
ATOM 1592 C CA . ASP A 1 217 ? -43.590 -36.420 22.847 1.00 72.28 229 ASP A CA 1
ATOM 1593 C C . ASP A 1 217 ? -42.724 -35.885 24.006 1.00 75.33 229 ASP A C 1
ATOM 1594 O O . ASP A 1 217 ? -41.536 -35.648 23.794 1.00 73.81 229 ASP A O 1
ATOM 1599 N N . CYS A 1 218 ? -43.303 -35.690 25.216 1.00 73.16 230 CYS A N 1
ATOM 1600 C CA . CYS A 1 218 ? -42.562 -35.128 26.358 1.00 72.83 230 CYS A CA 1
ATOM 1601 C C . CYS A 1 218 ? -41.287 -35.934 26.739 1.00 75.17 230 CYS A C 1
ATOM 1602 O O . CYS A 1 218 ? -40.402 -35.381 27.399 1.00 73.99 230 CYS A O 1
ATOM 1605 N N . ARG A 1 219 ? -41.166 -37.196 26.263 1.00 72.00 231 ARG A N 1
ATOM 1606 C CA . ARG A 1 219 ? -40.018 -38.072 26.530 1.00 71.94 231 ARG A CA 1
ATOM 1607 C C . ARG A 1 219 ? -38.742 -37.646 25.788 1.00 75.11 231 ARG A C 1
ATOM 1608 O O . ARG A 1 219 ? -37.641 -37.891 26.284 1.00 75.33 231 ARG A O 1
ATOM 1616 N N . GLU A 1 220 ? -38.892 -36.986 24.623 1.00 70.69 232 GLU A N 1
ATOM 1617 C CA . GLU A 1 220 ? -37.800 -36.464 23.789 1.00 69.68 232 GLU A CA 1
ATOM 1618 C C . GLU A 1 220 ? -36.924 -35.459 24.558 1.00 72.11 232 GLU A C 1
ATOM 1619 O O . GLU A 1 220 ? -35.737 -35.305 24.249 1.00 71.99 232 GLU A O 1
ATOM 1625 N N . TYR A 1 221 ? -37.536 -34.748 25.519 1.00 67.25 233 TYR A N 1
ATOM 1626 C CA . TYR A 1 221 ? -36.898 -33.716 26.330 1.00 66.24 233 TYR A CA 1
ATOM 1627 C C . TYR A 1 221 ? -36.061 -34.319 27.441 1.00 74.34 233 TYR A C 1
ATOM 1628 O O . TYR A 1 221 ? -35.172 -33.646 27.965 1.00 74.83 233 TYR A O 1
ATOM 1637 N N . ASN A 1 222 ? -36.360 -35.573 27.823 1.00 72.85 234 ASN A N 1
ATOM 1638 C CA . ASN A 1 222 ? -35.660 -36.289 28.889 1.00 73.33 234 ASN A CA 1
ATOM 1639 C C . ASN A 1 222 ? -34.932 -37.507 28.318 1.00 80.30 234 ASN A C 1
ATOM 1640 O O . ASN A 1 222 ? -34.831 -38.556 28.962 1.00 80.68 234 ASN A O 1
ATOM 1645 N N . ALA A 1 223 ? -34.387 -37.328 27.102 1.00 78.16 235 ALA A N 1
ATOM 1646 C CA . ALA A 1 223 ? -33.637 -38.334 26.357 1.00 79.26 235 ALA A CA 1
ATOM 1647 C C . ALA A 1 223 ? -32.131 -37.925 26.225 1.00 81.75 235 ALA A C 1
ATOM 1648 O O . ALA A 1 223 ? -31.793 -37.075 25.393 1.00 79.19 235 ALA A O 1
ATOM 1650 N N . ASP A 1 224 ? -31.214 -38.522 27.041 1.00 78.36 236 ASP A N 1
ATOM 1651 C CA . ASP A 1 224 ? -31.444 -39.544 28.070 1.00 78.24 236 ASP A CA 1
ATOM 1652 C C . ASP A 1 224 ? -31.679 -38.927 29.465 1.00 77.47 236 ASP A C 1
ATOM 1653 O O . ASP A 1 224 ? -31.997 -39.659 30.411 1.00 78.16 236 ASP A O 1
ATOM 1658 N N . LYS A 1 225 ? -31.503 -37.587 29.592 1.00 68.68 237 LYS A N 1
ATOM 1659 C CA . LYS A 1 225 ? -31.716 -36.819 30.825 1.00 65.81 237 LYS A CA 1
ATOM 1660 C C . LYS A 1 225 ? -31.736 -35.304 30.571 1.00 66.47 237 LYS A C 1
ATOM 1661 O O . LYS A 1 225 ? -31.104 -34.838 29.629 1.00 66.80 237 LYS A O 1
ATOM 1667 N N . ALA A 1 226 ? -32.489 -34.552 31.397 1.00 60.04 238 ALA A N 1
ATOM 1668 C CA . ALA A 1 226 ? -32.564 -33.085 31.390 1.00 57.03 238 ALA A CA 1
ATOM 1669 C C . ALA A 1 226 ? -31.876 -32.626 32.691 1.00 57.88 238 ALA A C 1
ATOM 1670 O O . ALA A 1 226 ? -32.262 -33.067 33.764 1.00 57.43 238 ALA A O 1
ATOM 1672 N N . ILE A 1 227 ? -30.778 -31.858 32.597 1.00 52.15 239 ILE A N 1
ATOM 1673 C CA . ILE A 1 227 ? -30.000 -31.489 33.794 1.00 50.08 239 ILE A CA 1
ATOM 1674 C C . ILE A 1 227 ? -29.757 -29.985 33.911 1.00 53.43 239 ILE A C 1
ATOM 1675 O O . ILE A 1 227 ? -29.836 -29.281 32.908 1.00 52.07 239 ILE A O 1
ATOM 1680 N N . VAL A 1 228 ? -29.471 -29.498 35.137 1.00 50.42 240 VAL A N 1
ATOM 1681 C CA . VAL A 1 228 ? -29.144 -28.090 35.415 1.00 49.65 240 VAL A CA 1
ATOM 1682 C C . VAL A 1 228 ? -27.623 -28.045 35.695 1.00 56.20 240 VAL A C 1
ATOM 1683 O O . VAL A 1 228 ? -27.166 -28.581 36.715 1.00 56.02 240 VAL A O 1
ATOM 1687 N N . ASP A 1 229 ? -26.842 -27.470 34.733 1.00 54.09 241 ASP A N 1
ATOM 1688 C CA . ASP A 1 229 ? -25.365 -27.409 34.739 1.00 54.31 241 ASP A CA 1
ATOM 1689 C C . ASP A 1 229 ? -24.763 -25.990 34.518 1.00 58.01 241 ASP A C 1
ATOM 1690 O O . ASP A 1 229 ? -24.815 -25.457 33.408 1.00 56.68 241 ASP A O 1
ATOM 1695 N N . SER A 1 230 ? -24.149 -25.416 35.578 1.00 54.63 242 SER A N 1
ATOM 1696 C CA . SER A 1 230 ? -23.505 -24.097 35.568 1.00 54.05 242 SER A CA 1
ATOM 1697 C C . SER A 1 230 ? -22.150 -24.093 34.820 1.00 59.58 242 SER A C 1
ATOM 1698 O O . SER A 1 230 ? -21.634 -23.025 34.476 1.00 59.61 242 SER A O 1
ATOM 1701 N N . GLY A 1 231 ? -21.594 -25.277 34.573 1.00 56.21 243 GLY A N 1
ATOM 1702 C CA . GLY A 1 231 ? -20.344 -25.426 33.830 1.00 55.79 243 GLY A CA 1
ATOM 1703 C C . GLY A 1 231 ? -20.520 -25.562 32.325 1.00 57.91 243 GLY A C 1
ATOM 1704 O O . GLY A 1 231 ? -19.528 -25.651 31.606 1.00 58.25 243 GLY A O 1
ATOM 1705 N N . THR A 1 232 ? -21.779 -25.637 31.837 1.00 52.79 244 THR A N 1
ATOM 1706 C CA . THR A 1 232 ? -22.112 -25.662 30.408 1.00 51.96 244 THR A CA 1
ATOM 1707 C C . THR A 1 232 ? -22.533 -24.248 30.056 1.00 55.33 244 THR A C 1
ATOM 1708 O O . THR A 1 232 ? -23.383 -23.669 30.731 1.00 55.62 244 THR A O 1
ATOM 1712 N N . THR A 1 233 ? -21.942 -23.698 29.014 1.00 52.74 245 THR A N 1
ATOM 1713 C CA . THR A 1 233 ? -22.224 -22.340 28.540 1.00 52.40 245 THR A CA 1
ATOM 1714 C C . THR A 1 233 ? -23.639 -22.221 27.973 1.00 55.02 245 THR A C 1
ATOM 1715 O O . THR A 1 233 ? -24.455 -21.513 28.546 1.00 54.35 245 THR A O 1
ATOM 1719 N N . LEU A 1 234 ? -23.929 -22.961 26.893 1.00 51.19 246 LEU A N 1
ATOM 1720 C CA . LEU A 1 234 ? -25.154 -22.911 26.100 1.00 48.70 246 LEU A CA 1
ATOM 1721 C C . LEU A 1 234 ? -26.279 -23.829 26.542 1.00 51.21 246 LEU A C 1
ATOM 1722 O O . LEU A 1 234 ? -26.080 -24.677 27.415 1.00 51.10 246 LEU A O 1
ATOM 1727 N N . LEU A 1 235 ? -27.478 -23.644 25.935 1.00 45.04 247 LEU A N 1
ATOM 1728 C CA . LEU A 1 235 ? -28.610 -24.526 26.151 1.00 45.22 247 LEU A CA 1
ATOM 1729 C C . LEU A 1 235 ? -28.386 -25.654 25.145 1.00 51.62 247 LEU A C 1
ATOM 1730 O O . LEU A 1 235 ? -28.219 -25.384 23.963 1.00 51.99 247 LEU A O 1
ATOM 1735 N N . ARG A 1 236 ? -28.267 -26.901 25.618 1.00 49.83 248 ARG A N 1
ATOM 1736 C CA . ARG A 1 236 ? -28.001 -28.028 24.726 1.00 49.88 248 ARG A CA 1
ATOM 1737 C C . ARG A 1 236 ? -29.264 -28.847 24.584 1.00 53.04 248 ARG A C 1
ATOM 1738 O O . ARG A 1 236 ? -29.930 -29.055 25.582 1.00 52.24 248 ARG A O 1
ATOM 1746 N N . LEU A 1 237 ? -29.656 -29.223 23.350 1.00 50.11 249 LEU A N 1
ATOM 1747 C CA . LEU A 1 237 ? -30.891 -29.990 23.141 1.00 50.03 249 LEU A CA 1
ATOM 1748 C C . LEU A 1 237 ? -30.627 -31.246 22.357 1.00 56.01 249 LEU A C 1
ATOM 1749 O O . LEU A 1 237 ? -29.890 -31.165 21.379 1.00 56.03 249 LEU A O 1
ATOM 1754 N N . PRO A 1 238 ? -31.283 -32.398 22.666 1.00 54.21 250 PRO A N 1
ATOM 1755 C CA . PRO A 1 238 ? -31.098 -33.595 21.807 1.00 55.02 250 PRO A CA 1
ATOM 1756 C C . PRO A 1 238 ? -31.429 -33.231 20.355 1.00 59.46 250 PRO A C 1
ATOM 1757 O O . PRO A 1 238 ? -32.369 -32.459 20.142 1.00 59.13 250 PRO A O 1
ATOM 1761 N N . GLN A 1 239 ? -30.621 -33.703 19.374 1.00 56.31 251 GLN A N 1
ATOM 1762 C CA . GLN A 1 239 ? -30.747 -33.382 17.938 1.00 55.79 251 GLN A CA 1
ATOM 1763 C C . GLN A 1 239 ? -32.180 -33.198 17.416 1.00 61.51 251 GLN A C 1
ATOM 1764 O O . GLN A 1 239 ? -32.432 -32.220 16.716 1.00 62.22 251 GLN A O 1
ATOM 1770 N N . LYS A 1 240 ? -33.099 -34.124 17.733 1.00 58.86 252 LYS A N 1
ATOM 1771 C CA . LYS A 1 240 ? -34.495 -34.059 17.288 1.00 58.31 252 LYS A CA 1
ATOM 1772 C C . LYS A 1 240 ? -35.189 -32.812 17.847 1.00 59.75 252 LYS A C 1
ATOM 1773 O O . LYS A 1 240 ? -35.900 -32.140 17.105 1.00 59.82 252 LYS A O 1
ATOM 1779 N N . VAL A 1 241 ? -34.956 -32.496 19.138 1.00 54.69 253 VAL A N 1
ATOM 1780 C CA . VAL A 1 241 ? -35.514 -31.321 19.831 1.00 52.56 253 VAL A CA 1
ATOM 1781 C C . VAL A 1 241 ? -34.904 -30.049 19.208 1.00 55.45 253 VAL A C 1
ATOM 1782 O O . VAL A 1 241 ? -35.636 -29.109 18.850 1.00 54.76 253 VAL A O 1
ATOM 1786 N N . PHE A 1 242 ? -33.571 -30.083 19.008 1.00 50.47 254 PHE A N 1
ATOM 1787 C CA . PHE A 1 242 ? -32.781 -29.021 18.411 1.00 49.44 254 PHE A CA 1
ATOM 1788 C C . PHE A 1 242 ? -33.303 -28.614 17.011 1.00 53.74 254 PHE A C 1
ATOM 1789 O O . PHE A 1 242 ? -33.402 -27.417 16.742 1.00 52.25 254 PHE A O 1
ATOM 1797 N N . ASP A 1 243 ? -33.621 -29.597 16.133 1.00 51.71 255 ASP A N 1
ATOM 1798 C CA . ASP A 1 243 ? -34.107 -29.351 14.761 1.00 52.27 255 ASP A CA 1
ATOM 1799 C C . ASP A 1 243 ? -35.462 -28.687 14.753 1.00 55.54 255 ASP A C 1
ATOM 1800 O O . ASP A 1 243 ? -35.690 -27.780 13.950 1.00 54.74 255 ASP A O 1
ATOM 1805 N N . ALA A 1 244 ? -36.350 -29.133 15.667 1.00 52.20 256 ALA A N 1
ATOM 1806 C CA . ALA A 1 244 ? -37.697 -28.619 15.884 1.00 51.31 256 ALA A CA 1
ATOM 1807 C C . ALA A 1 244 ? -37.662 -27.145 16.366 1.00 55.28 256 ALA A C 1
ATOM 1808 O O . ALA A 1 244 ? -38.475 -26.339 15.900 1.00 58.33 256 ALA A O 1
ATOM 1810 N N . VAL A 1 245 ? -36.719 -26.801 17.281 1.00 47.70 257 VAL A N 1
ATOM 1811 C CA . VAL A 1 245 ? -36.502 -25.466 17.859 1.00 45.13 257 VAL A CA 1
ATOM 1812 C C . VAL A 1 245 ? -35.995 -24.509 16.750 1.00 50.16 257 VAL A C 1
ATOM 1813 O O . VAL A 1 245 ? -36.502 -23.399 16.636 1.00 51.67 257 VAL A O 1
ATOM 1817 N N . VAL A 1 246 ? -35.018 -24.939 15.931 1.00 45.22 258 VAL A N 1
ATOM 1818 C CA . VAL A 1 246 ? -34.466 -24.149 14.841 1.00 44.74 258 VAL A CA 1
ATOM 1819 C C . VAL A 1 246 ? -35.606 -23.783 13.848 1.00 51.17 258 VAL A C 1
ATOM 1820 O O . VAL A 1 246 ? -35.720 -22.631 13.432 1.00 51.01 258 VAL A O 1
ATOM 1824 N N . GLU A 1 247 ? -36.468 -24.761 13.522 1.00 49.55 259 GLU A N 1
ATOM 1825 C CA . GLU A 1 247 ? -37.601 -24.592 12.615 1.00 49.35 259 GLU A CA 1
ATOM 1826 C C . GLU A 1 247 ? -38.629 -23.583 13.180 1.00 52.61 259 GLU A C 1
ATOM 1827 O O . GLU A 1 247 ? -39.115 -22.724 12.452 1.00 52.39 259 GLU A O 1
ATOM 1833 N N . ALA A 1 248 ? -38.907 -23.666 14.483 1.00 48.42 260 ALA A N 1
ATOM 1834 C CA . ALA A 1 248 ? -39.837 -22.801 15.189 1.00 46.66 260 ALA A CA 1
ATOM 1835 C C . ALA A 1 248 ? -39.309 -21.377 15.379 1.00 50.39 260 ALA A C 1
ATOM 1836 O O . ALA A 1 248 ? -40.091 -20.434 15.293 1.00 52.22 260 ALA A O 1
ATOM 1838 N N . VAL A 1 249 ? -37.998 -21.217 15.629 1.00 46.18 261 VAL A N 1
ATOM 1839 C CA . VAL A 1 249 ? -37.330 -19.920 15.802 1.00 45.02 261 VAL A CA 1
ATOM 1840 C C . VAL A 1 249 ? -37.303 -19.169 14.496 1.00 49.83 261 VAL A C 1
ATOM 1841 O O . VAL A 1 249 ? -37.682 -18.004 14.484 1.00 50.16 261 VAL A O 1
ATOM 1845 N N . ALA A 1 250 ? -36.899 -19.837 13.385 1.00 47.79 262 ALA A N 1
ATOM 1846 C CA . ALA A 1 250 ? -36.858 -19.257 12.037 1.00 47.47 262 ALA A CA 1
ATOM 1847 C C . ALA A 1 250 ? -38.235 -18.740 11.558 1.00 52.78 262 ALA A C 1
ATOM 1848 O O . ALA A 1 250 ? -38.317 -17.645 11.017 1.00 53.75 262 ALA A O 1
ATOM 1850 N N . ARG A 1 251 ? -39.300 -19.515 11.779 1.00 48.75 263 ARG A N 1
ATOM 1851 C CA . ARG A 1 251 ? -40.689 -19.208 11.418 1.00 48.16 263 ARG A CA 1
ATOM 1852 C C . ARG A 1 251 ? -41.206 -17.955 12.149 1.00 50.46 263 ARG A C 1
ATOM 1853 O O . ARG A 1 251 ? -41.947 -17.189 11.563 1.00 51.43 263 ARG A O 1
ATOM 1861 N N . ALA A 1 252 ? -40.897 -17.808 13.456 1.00 45.77 264 ALA A N 1
ATOM 1862 C CA . ALA A 1 252 ? -41.389 -16.722 14.315 1.00 44.59 264 ALA A CA 1
ATOM 1863 C C . ALA A 1 252 ? -40.483 -15.471 14.310 1.00 50.05 264 ALA A C 1
ATOM 1864 O O . ALA A 1 252 ? -40.799 -14.468 14.944 1.00 50.71 264 ALA A O 1
ATOM 1866 N N . SER A 1 253 ? -39.372 -15.528 13.585 1.00 46.47 265 SER A N 1
ATOM 1867 C CA . SER A 1 253 ? -38.403 -14.449 13.518 1.00 45.33 265 SER A CA 1
ATOM 1868 C C . SER A 1 253 ? -38.739 -13.449 12.430 1.00 49.63 265 SER A C 1
ATOM 1869 O O . SER A 1 253 ? -39.393 -13.790 11.444 1.00 49.55 265 SER A O 1
ATOM 1872 N N . LEU A 1 254 ? -38.269 -12.196 12.614 1.00 45.54 266 LEU A N 1
ATOM 1873 C CA . LEU A 1 254 ? -38.430 -11.114 11.661 1.00 44.35 266 LEU A CA 1
ATOM 1874 C C . LEU A 1 254 ? -37.303 -11.100 10.636 1.00 48.31 266 LEU A C 1
ATOM 1875 O O . LEU A 1 254 ? -37.391 -10.347 9.674 1.00 51.39 266 LEU A O 1
ATOM 1880 N N . ILE A 1 255 ? -36.271 -11.959 10.805 1.00 41.76 267 ILE A N 1
ATOM 1881 C CA . ILE A 1 255 ? -35.181 -12.103 9.843 1.00 41.81 267 ILE A CA 1
ATOM 1882 C C . ILE A 1 255 ? -35.744 -12.957 8.706 1.00 46.81 267 ILE A C 1
ATOM 1883 O O . ILE A 1 255 ? -36.141 -14.113 8.957 1.00 46.55 267 ILE A O 1
ATOM 1888 N N . PRO A 1 256 ? -35.876 -12.388 7.481 1.00 44.44 268 PRO A N 1
ATOM 1889 C CA . PRO A 1 256 ? -36.473 -13.155 6.371 1.00 43.54 268 PRO A CA 1
ATOM 1890 C C . PRO A 1 256 ? -35.911 -14.546 6.183 1.00 49.47 268 PRO A C 1
ATOM 1891 O O . PRO A 1 256 ? -36.689 -15.484 6.220 1.00 49.56 268 PRO A O 1
ATOM 1895 N N . ALA A 1 257 ? -34.588 -14.683 6.030 1.00 49.31 269 ALA A N 1
ATOM 1896 C CA . ALA A 1 257 ? -33.922 -15.971 5.806 1.00 50.31 269 ALA A CA 1
ATOM 1897 C C . ALA A 1 257 ? -32.659 -16.092 6.644 1.00 55.06 269 ALA A C 1
ATOM 1898 O O . ALA A 1 257 ? -31.969 -15.094 6.859 1.00 56.05 269 ALA A O 1
ATOM 1900 N N . PHE A 1 258 ? -32.347 -17.315 7.103 1.00 50.58 270 PHE A N 1
ATOM 1901 C CA . PHE A 1 258 ? -31.131 -17.599 7.869 1.00 49.33 270 PHE A CA 1
ATOM 1902 C C . PHE A 1 258 ? -30.157 -18.472 7.056 1.00 56.19 270 PHE A C 1
ATOM 1903 O O . PHE A 1 258 ? -30.578 -19.344 6.294 1.00 55.75 270 PHE A O 1
ATOM 1911 N N . SER A 1 259 ? -28.857 -18.278 7.274 1.00 54.77 271 SER A N 1
ATOM 1912 C CA . SER A 1 259 ? -27.829 -19.115 6.681 1.00 55.51 271 SER A CA 1
ATOM 1913 C C . SER A 1 259 ? -27.697 -20.318 7.616 1.00 60.21 271 SER A C 1
ATOM 1914 O O . SER A 1 259 ? -27.822 -20.167 8.831 1.00 60.16 271 SER A O 1
ATOM 1917 N N . ASP A 1 260 ? -27.536 -21.517 7.048 1.00 57.23 272 ASP A N 1
ATOM 1918 C CA . ASP A 1 260 ? -27.474 -22.774 7.777 1.00 57.57 272 ASP A CA 1
ATOM 1919 C C . ASP A 1 260 ? -26.390 -22.829 8.851 1.00 60.00 272 ASP A C 1
ATOM 1920 O O . ASP A 1 260 ? -26.604 -23.484 9.865 1.00 60.01 272 ASP A O 1
ATOM 1925 N N . GLY A 1 261 ? -25.265 -22.148 8.622 1.00 55.04 273 GLY A N 1
ATOM 1926 C CA . GLY A 1 261 ? -24.140 -22.082 9.546 1.00 53.87 273 GLY A CA 1
ATOM 1927 C C . GLY A 1 261 ? -24.415 -21.309 10.826 1.00 55.51 273 GLY A C 1
ATOM 1928 O O . GLY A 1 261 ? -23.701 -21.503 11.814 1.00 56.24 273 GLY A O 1
ATOM 1929 N N . PHE A 1 262 ? -25.438 -20.429 10.835 1.00 49.06 274 PHE A N 1
ATOM 1930 C CA . PHE A 1 262 ? -25.816 -19.703 12.051 1.00 48.81 274 PHE A CA 1
ATOM 1931 C C . PHE A 1 262 ? -26.259 -20.691 13.180 1.00 53.93 274 PHE A C 1
ATOM 1932 O O . PHE A 1 262 ? -25.752 -20.628 14.318 1.00 53.12 274 PHE A O 1
ATOM 1940 N N . TRP A 1 263 ? -27.135 -21.651 12.822 1.00 50.94 275 TRP A N 1
ATOM 1941 C CA . TRP A 1 263 ? -27.651 -22.680 13.735 1.00 50.44 275 TRP A CA 1
ATOM 1942 C C . TRP A 1 263 ? -26.585 -23.602 14.330 1.00 56.88 275 TRP A C 1
ATOM 1943 O O . TRP A 1 263 ? -26.754 -24.063 15.460 1.00 59.40 275 TRP A O 1
ATOM 1954 N N . THR A 1 264 ? -25.494 -23.856 13.595 1.00 54.59 276 THR A N 1
ATOM 1955 C CA . THR A 1 264 ? -24.379 -24.732 14.018 1.00 54.83 276 THR A CA 1
ATOM 1956 C C . THR A 1 264 ? -23.198 -23.966 14.675 1.00 58.42 276 THR A C 1
ATOM 1957 O O . THR A 1 264 ? -22.265 -24.595 15.162 1.00 58.69 276 THR A O 1
ATOM 1961 N N . GLY A 1 265 ? -23.214 -22.639 14.634 1.00 55.65 277 GLY A N 1
ATOM 1962 C CA . GLY A 1 265 ? -22.144 -21.820 15.195 1.00 55.32 277 GLY A CA 1
ATOM 1963 C C . GLY A 1 265 ? -21.000 -21.521 14.247 1.00 59.34 277 GLY A C 1
ATOM 1964 O O . GLY A 1 265 ? -20.070 -20.812 14.627 1.00 60.90 277 GLY A O 1
ATOM 1965 N N . SER A 1 266 ? -21.058 -22.039 13.002 1.00 54.51 278 SER A N 1
ATOM 1966 C CA . SER A 1 266 ? -20.044 -21.796 11.974 1.00 55.22 278 SER A CA 1
ATOM 1967 C C . SER A 1 266 ? -20.149 -20.368 11.358 1.00 57.50 278 SER A C 1
ATOM 1968 O O . SER A 1 266 ? -19.186 -19.867 10.769 1.00 56.75 278 SER A O 1
ATOM 1971 N N . GLN A 1 267 ? -21.328 -19.737 11.467 1.00 52.30 279 GLN A N 1
ATOM 1972 C CA . GLN A 1 267 ? -21.534 -18.365 10.984 1.00 51.18 279 GLN A CA 1
ATOM 1973 C C . GLN A 1 267 ? -22.210 -17.542 12.106 1.00 51.22 279 GLN A C 1
ATOM 1974 O O . GLN A 1 267 ? -22.988 -18.082 12.875 1.00 47.13 279 GLN A O 1
ATOM 1980 N N . LEU A 1 268 ? -21.879 -16.249 12.198 1.00 49.95 280 LEU A N 1
ATOM 1981 C CA . LEU A 1 268 ? -22.439 -15.306 13.172 1.00 49.05 280 LEU A CA 1
ATOM 1982 C C . LEU A 1 268 ? -23.353 -14.321 12.434 1.00 51.38 280 LEU A C 1
ATOM 1983 O O . LEU A 1 268 ? -23.167 -14.086 11.245 1.00 51.31 280 LEU A O 1
ATOM 1988 N N . ALA A 1 269 ? -24.328 -13.754 13.147 1.00 47.77 281 ALA A N 1
ATOM 1989 C CA . ALA A 1 269 ? -25.292 -12.785 12.647 1.00 47.61 281 ALA A CA 1
ATOM 1990 C C . ALA A 1 269 ? -24.749 -11.441 13.081 1.00 53.30 281 ALA A C 1
ATOM 1991 O O . ALA A 1 269 ? -24.563 -11.209 14.268 1.00 51.41 281 ALA A O 1
ATOM 1993 N N . CYS A 1 270 ? -24.400 -10.589 12.105 1.00 54.94 282 CYS A N 1
ATOM 1994 C CA . CYS A 1 270 ? -23.726 -9.302 12.316 1.00 56.13 282 CYS A CA 1
ATOM 1995 C C . CYS A 1 270 ? -24.590 -8.117 11.969 1.00 61.99 282 CYS A C 1
ATOM 1996 O O . CYS A 1 270 ? -25.114 -8.065 10.870 1.00 60.81 282 CYS A O 1
ATOM 1999 N N . TRP A 1 271 ? -24.775 -7.191 12.928 1.00 62.64 283 TRP A N 1
ATOM 2000 C CA . TRP A 1 271 ? -25.549 -5.948 12.758 1.00 63.64 283 TRP A CA 1
ATOM 2001 C C . TRP A 1 271 ? -24.590 -4.779 12.754 1.00 68.62 283 TRP A C 1
ATOM 2002 O O . TRP A 1 271 ? -23.627 -4.756 13.516 1.00 67.11 283 TRP A O 1
ATOM 2013 N N . THR A 1 272 ? -24.823 -3.828 11.858 1.00 69.35 284 THR A N 1
ATOM 2014 C CA . THR A 1 272 ? -23.993 -2.634 11.767 1.00 71.13 284 THR A CA 1
ATOM 2015 C C . THR A 1 272 ? -24.692 -1.489 12.497 1.00 78.81 284 THR A C 1
ATOM 2016 O O . THR A 1 272 ? -25.820 -1.646 12.969 1.00 76.39 284 THR A O 1
ATOM 2020 N N . ASN A 1 273 ? -24.011 -0.350 12.618 1.00 82.08 285 ASN A N 1
ATOM 2021 C CA . ASN A 1 273 ? -24.482 0.794 13.400 1.00 84.60 285 ASN A CA 1
ATOM 2022 C C . ASN A 1 273 ? -24.539 0.363 14.901 1.00 90.93 285 ASN A C 1
ATOM 2023 O O . ASN A 1 273 ? -23.688 -0.448 15.325 1.00 91.37 285 ASN A O 1
ATOM 2028 N N . SER A 1 274 ? -25.494 0.871 15.693 1.00 87.70 286 SER A N 1
ATOM 2029 C CA . SER A 1 274 ? -25.536 0.483 17.111 1.00 87.54 286 SER A CA 1
ATOM 2030 C C . SER A 1 274 ? -26.672 -0.517 17.422 1.00 87.56 286 SER A C 1
ATOM 2031 O O . SER A 1 274 ? -26.876 -0.905 18.577 1.00 88.24 286 SER A O 1
ATOM 2034 N N . GLU A 1 275 ? -27.347 -0.970 16.356 1.00 80.20 287 GLU A N 1
ATOM 2035 C CA . GLU A 1 275 ? -28.503 -1.857 16.288 1.00 76.93 287 GLU A CA 1
ATOM 2036 C C . GLU A 1 275 ? -28.365 -3.197 17.029 1.00 76.52 287 GLU A C 1
ATOM 2037 O O . GLU A 1 275 ? -27.377 -3.918 16.839 1.00 76.48 287 GLU A O 1
ATOM 2043 N N . THR A 1 276 ? -29.394 -3.529 17.853 1.00 69.25 288 THR A N 1
ATOM 2044 C CA . THR A 1 276 ? -29.494 -4.767 18.644 1.00 66.48 288 THR A CA 1
ATOM 2045 C C . THR A 1 276 ? -30.375 -5.838 17.950 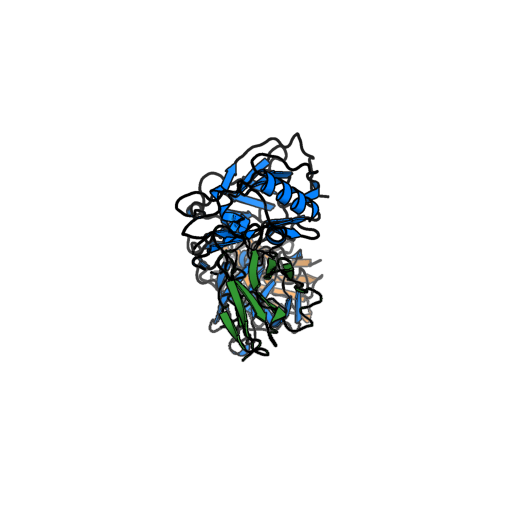1.00 63.69 288 THR A C 1
ATOM 2046 O O . THR A 1 276 ? -31.322 -5.508 17.233 1.00 61.58 288 THR A O 1
ATOM 2050 N N . PRO A 1 277 ? -30.087 -7.130 18.185 1.00 57.79 289 PRO A N 1
ATOM 2051 C CA . PRO A 1 277 ? -30.855 -8.190 17.505 1.00 56.67 289 PRO A CA 1
ATOM 2052 C C . PRO A 1 277 ? -32.193 -8.649 18.110 1.00 58.34 289 PRO A C 1
ATOM 2053 O O . PRO A 1 277 ? -33.020 -9.247 17.428 1.00 58.16 289 PRO A O 1
ATOM 2057 N N . TRP A 1 278 ? -32.357 -8.442 19.394 1.00 53.36 290 TRP A N 1
ATOM 2058 C CA . TRP A 1 278 ? -33.390 -8.977 20.267 1.00 52.28 290 TRP A CA 1
ATOM 2059 C C . TRP A 1 278 ? -34.846 -8.775 19.841 1.00 51.98 290 TRP A C 1
ATOM 2060 O O . TRP A 1 278 ? -35.656 -9.666 20.106 1.00 50.53 290 TRP A O 1
ATOM 2071 N N . SER A 1 279 ? -35.161 -7.699 19.124 1.00 47.26 291 SER A N 1
ATOM 2072 C CA . SER A 1 279 ? -36.515 -7.449 18.632 1.00 46.95 291 SER A CA 1
ATOM 2073 C C . SER A 1 279 ? -36.888 -8.324 17.393 1.00 51.55 291 SER A C 1
ATOM 2074 O O . SER A 1 279 ? -38.038 -8.315 16.974 1.00 53.50 291 SER A O 1
ATOM 2077 N N . TYR A 1 280 ? -35.931 -9.060 16.814 1.00 45.49 292 TYR A N 1
ATOM 2078 C CA . TYR A 1 280 ? -36.147 -9.913 15.646 1.00 45.57 292 TYR A CA 1
ATOM 2079 C C . TYR A 1 280 ? -36.446 -11.366 16.009 1.00 46.77 292 TYR A C 1
ATOM 2080 O O . TYR A 1 280 ? -36.713 -12.167 15.097 1.00 44.19 292 TYR A O 1
ATOM 2089 N N . PHE A 1 281 ? -36.345 -11.731 17.328 1.00 42.87 293 PHE A N 1
ATOM 2090 C CA . PHE A 1 281 ? -36.496 -13.117 17.775 1.00 41.01 293 PHE A CA 1
ATOM 2091 C C . PHE A 1 281 ? -37.640 -13.387 18.745 1.00 45.94 293 PHE A C 1
ATOM 2092 O O . PHE A 1 281 ? -37.972 -12.519 19.546 1.00 46.85 293 PHE A O 1
ATOM 2100 N N . PRO A 1 282 ? -38.215 -14.617 18.760 1.00 43.03 294 PRO A N 1
ATOM 2101 C CA . PRO A 1 282 ? -39.291 -14.901 19.740 1.00 42.42 294 PRO A CA 1
ATOM 2102 C C . PRO A 1 282 ? -38.793 -15.323 21.142 1.00 47.37 294 PRO A C 1
ATOM 2103 O O . PRO A 1 282 ? -37.591 -15.492 21.380 1.00 48.16 294 PRO A O 1
ATOM 2107 N N . LYS A 1 283 ? -39.734 -15.517 22.074 1.00 42.46 295 LYS A N 1
ATOM 2108 C CA . LYS A 1 283 ? -39.414 -16.019 23.409 1.00 41.79 295 LYS A CA 1
ATOM 2109 C C . LYS A 1 283 ? -39.407 -17.558 23.372 1.00 46.23 295 LYS A C 1
ATOM 2110 O O . LYS A 1 283 ? -40.131 -18.181 22.576 1.00 44.09 295 LYS A O 1
ATOM 2116 N N . ILE A 1 284 ? -38.630 -18.158 24.277 1.00 44.67 296 ILE A N 1
ATOM 2117 C CA . ILE A 1 284 ? -38.552 -19.610 24.462 1.00 44.84 296 ILE A CA 1
ATOM 2118 C C . ILE A 1 284 ? -38.986 -19.952 25.882 1.00 48.95 296 ILE A C 1
ATOM 2119 O O . ILE A 1 284 ? -38.446 -19.389 26.833 1.00 46.88 296 ILE A O 1
ATOM 2124 N N . SER A 1 285 ? -39.987 -20.851 26.006 1.00 46.72 297 SER A N 1
ATOM 2125 C CA . SER A 1 285 ? -40.515 -21.314 27.283 1.00 46.33 297 SER A CA 1
ATOM 2126 C C . SER A 1 285 ? -40.287 -22.791 27.500 1.00 49.98 297 SER A C 1
ATOM 2127 O O . SER A 1 285 ? -40.536 -23.613 26.602 1.00 47.18 297 SER A O 1
ATOM 2130 N N . ILE A 1 286 ? -39.823 -23.117 28.722 1.00 47.03 298 ILE A N 1
ATOM 2131 C CA . ILE A 1 286 ? -39.567 -24.483 29.169 1.00 47.12 298 ILE A CA 1
ATOM 2132 C C . ILE A 1 286 ? -40.509 -24.764 30.320 1.00 50.09 298 ILE A C 1
ATOM 2133 O O . ILE A 1 286 ? -40.470 -24.048 31.332 1.00 48.54 298 ILE A O 1
ATOM 2138 N N . TYR A 1 287 ? -41.344 -25.807 30.175 1.00 47.76 299 TYR A N 1
ATOM 2139 C CA . TYR A 1 287 ? -42.315 -26.213 31.211 1.00 48.25 299 TYR A CA 1
ATOM 2140 C C . TYR A 1 287 ? -41.741 -27.292 32.090 1.00 52.27 299 TYR A C 1
ATOM 2141 O O . TYR A 1 287 ? -41.287 -28.327 31.603 1.00 50.73 299 TYR A O 1
ATOM 2150 N N . LEU A 1 288 ? -41.757 -27.050 33.392 1.00 51.09 300 LEU A N 1
ATOM 2151 C CA . LEU A 1 288 ? -41.224 -28.000 34.373 1.00 51.30 300 LEU A CA 1
ATOM 2152 C C . LEU A 1 288 ? -42.296 -28.440 35.332 1.00 54.75 300 LEU A C 1
ATOM 2153 O O . LEU A 1 288 ? -43.111 -27.621 35.750 1.00 54.36 300 LEU A O 1
ATOM 2158 N N . ARG A 1 289 ? -42.264 -29.711 35.739 1.00 53.17 301 ARG A N 1
ATOM 2159 C CA . ARG A 1 289 ? -43.235 -30.219 36.705 1.00 53.60 301 ARG A CA 1
ATOM 2160 C C . ARG A 1 289 ? -43.070 -29.609 38.087 1.00 57.45 301 ARG A C 1
ATOM 2161 O O . ARG A 1 289 ? -41.957 -29.530 38.603 1.00 55.97 301 ARG A O 1
ATOM 2169 N N . ASP A 1 290 ? -44.193 -29.212 38.695 1.00 56.30 302 ASP A N 1
ATOM 2170 C CA . ASP A 1 290 ? -44.213 -28.703 40.055 1.00 57.73 302 ASP A CA 1
ATOM 2171 C C . ASP A 1 290 ? -44.119 -29.922 41.028 1.00 62.68 302 ASP A C 1
ATOM 2172 O O . ASP A 1 290 ? -44.164 -31.081 40.592 1.00 61.72 302 ASP A O 1
ATOM 2177 N N . GLU A 1 291 ? -43.946 -29.651 42.331 1.00 59.91 303 GLU A N 1
ATOM 2178 C CA . GLU A 1 291 ? -43.892 -30.671 43.390 1.00 59.78 303 GLU A CA 1
ATOM 2179 C C . GLU A 1 291 ? -45.232 -31.436 43.540 1.00 64.36 303 GLU A C 1
ATOM 2180 O O . GLU A 1 291 ? -45.225 -32.602 43.924 1.00 65.76 303 GLU A O 1
ATOM 2186 N N . ASN A 1 292 ? -46.363 -30.788 43.194 1.00 59.74 304 ASN A N 1
ATOM 2187 C CA . ASN A 1 292 ? -47.672 -31.412 43.055 1.00 60.58 304 ASN A CA 1
ATOM 2188 C C . ASN A 1 292 ? -47.681 -31.790 41.555 1.00 64.65 304 ASN A C 1
ATOM 2189 O O . ASN A 1 292 ? -47.715 -30.893 40.705 1.00 63.45 304 ASN A O 1
ATOM 2194 N N . SER A 1 293 ? -47.559 -33.103 41.225 1.00 61.53 305 SER A N 1
ATOM 2195 C CA . SER A 1 293 ? -47.425 -33.591 39.837 1.00 59.17 305 SER A CA 1
ATOM 2196 C C . SER A 1 293 ? -48.521 -33.150 38.879 1.00 64.29 305 SER A C 1
ATOM 2197 O O . SER A 1 293 ? -48.277 -33.114 37.664 1.00 63.42 305 SER A O 1
ATOM 2200 N N . SER A 1 294 ? -49.712 -32.768 39.403 1.00 62.59 306 SER A N 1
ATOM 2201 C CA . SER A 1 294 ? -50.810 -32.273 38.558 1.00 62.04 306 SER A CA 1
ATOM 2202 C C . SER A 1 294 ? -50.564 -30.841 37.995 1.00 63.49 306 SER A C 1
ATOM 2203 O O . SER A 1 294 ? -51.309 -30.381 37.141 1.00 62.50 306 SER A O 1
ATOM 2206 N N . ARG A 1 295 ? -49.482 -30.180 38.425 1.00 60.18 307 ARG A N 1
ATOM 2207 C CA . ARG A 1 295 ? -49.135 -28.818 38.046 1.00 58.46 307 ARG A CA 1
ATOM 2208 C C . ARG A 1 295 ? -47.753 -28.662 37.424 1.00 59.43 307 ARG A C 1
ATOM 2209 O O . ARG A 1 295 ? -46.841 -29.464 37.656 1.00 57.79 307 ARG A O 1
ATOM 2217 N N . SER A 1 296 ? -47.598 -27.576 36.654 1.00 54.68 308 SER A N 1
ATOM 2218 C CA . SER A 1 296 ? -46.322 -27.191 36.078 1.00 53.02 308 SER A CA 1
ATOM 2219 C C . SER A 1 296 ? -46.166 -25.700 36.175 1.00 56.73 308 SER A C 1
ATOM 2220 O O . SER A 1 296 ? -47.128 -24.993 36.459 1.00 54.48 308 SER A O 1
ATOM 2223 N N . PHE A 1 297 ? -44.931 -25.235 36.009 1.00 54.56 309 PHE A N 1
ATOM 2224 C CA . PHE A 1 297 ? -44.595 -23.819 35.891 1.00 53.19 309 PHE A CA 1
ATOM 2225 C C . PHE A 1 297 ? -43.687 -23.699 34.660 1.00 52.67 309 PHE A C 1
ATOM 2226 O O . PHE A 1 297 ? -43.141 -24.707 34.195 1.00 49.30 309 PHE A O 1
ATOM 2234 N N . ARG A 1 298 ? -43.593 -22.503 34.083 1.00 50.09 310 ARG A N 1
ATOM 2235 C CA . ARG A 1 298 ? -42.694 -22.299 32.958 1.00 49.37 310 ARG A CA 1
ATOM 2236 C C . ARG A 1 298 ? -41.687 -21.201 33.225 1.00 52.97 310 ARG A C 1
ATOM 2237 O O . ARG A 1 298 ? -42.018 -20.142 33.790 1.00 53.79 310 ARG A O 1
ATOM 2245 N N . ILE A 1 299 ? -40.458 -21.463 32.787 1.00 47.62 311 ILE A N 1
ATOM 2246 C CA . ILE A 1 299 ? -39.365 -20.511 32.814 1.00 46.45 311 ILE A CA 1
ATOM 2247 C C . ILE A 1 299 ? -39.205 -20.037 31.358 1.00 49.10 311 ILE A C 1
ATOM 2248 O O . ILE A 1 299 ? -39.155 -20.868 30.451 1.00 49.04 311 ILE A O 1
ATOM 2253 N N . THR A 1 300 ? -39.309 -18.719 31.124 1.00 46.23 312 THR A N 1
ATOM 2254 C CA . THR A 1 300 ? -39.224 -18.103 29.785 1.00 45.34 312 THR A CA 1
ATOM 2255 C C . THR A 1 300 ? -37.955 -17.305 29.658 1.00 50.12 312 THR A C 1
ATOM 2256 O O . THR A 1 300 ? -37.630 -16.537 30.551 1.00 50.15 312 THR A O 1
ATOM 2260 N N . ILE A 1 301 ? -37.234 -17.489 28.550 1.00 47.58 313 ILE A N 1
ATOM 2261 C CA . ILE A 1 301 ? -36.018 -16.732 28.248 1.00 46.47 313 ILE A CA 1
ATOM 2262 C C . ILE A 1 301 ? -36.281 -15.818 27.031 1.00 49.80 313 ILE A C 1
ATOM 2263 O O . ILE A 1 301 ? -36.955 -16.227 26.079 1.00 48.65 313 ILE A O 1
ATOM 2268 N N . LEU A 1 302 ? -35.812 -14.572 27.093 1.00 46.00 314 LEU A N 1
ATOM 2269 C CA . LEU A 1 302 ? -36.002 -13.670 25.966 1.00 46.34 314 LEU A CA 1
ATOM 2270 C C . LEU A 1 302 ? -34.781 -13.802 25.038 1.00 48.90 314 LEU A C 1
ATOM 2271 O O . LEU A 1 302 ? -33.777 -14.414 25.446 1.00 48.88 314 LEU A O 1
ATOM 2276 N N . PRO A 1 303 ? -34.811 -13.242 23.799 1.00 43.72 315 PRO A N 1
ATOM 2277 C CA . PRO A 1 303 ? -33.631 -13.361 22.907 1.00 42.97 315 PRO A CA 1
ATOM 2278 C C . PRO A 1 303 ? -32.296 -12.897 23.509 1.00 48.79 315 PRO A C 1
ATOM 2279 O O . PRO A 1 303 ? -31.256 -13.455 23.160 1.00 48.90 315 PRO A O 1
ATOM 2283 N N . GLN A 1 304 ? -32.329 -11.938 24.462 1.00 46.63 316 GLN A N 1
ATOM 2284 C CA . GLN A 1 304 ? -31.164 -11.400 25.177 1.00 46.66 316 GLN A CA 1
ATOM 2285 C C . GLN A 1 304 ? -30.325 -12.509 25.818 1.00 52.30 316 GLN A C 1
ATOM 2286 O O . GLN A 1 304 ? -29.127 -12.343 25.996 1.00 54.48 316 GLN A O 1
ATOM 2292 N N . LEU A 1 305 ? -30.945 -13.647 26.119 1.00 47.62 317 LEU A N 1
ATOM 2293 C CA . LEU A 1 305 ? -30.264 -14.775 26.721 1.00 47.10 317 LEU A CA 1
ATOM 2294 C C . LEU A 1 305 ? -29.764 -15.832 25.697 1.00 55.01 317 LEU A C 1
ATOM 2295 O O . LEU A 1 305 ? -28.715 -16.419 25.947 1.00 57.49 317 LEU A O 1
ATOM 2300 N N . TYR A 1 306 ? -30.469 -16.067 24.547 1.00 49.26 318 TYR A N 1
ATOM 2301 C CA . TYR A 1 306 ? -30.009 -17.087 23.606 1.00 46.96 318 TYR A CA 1
ATOM 2302 C C . TYR A 1 306 ? -29.374 -16.517 22.311 1.00 51.86 318 TYR A C 1
ATOM 2303 O O . TYR A 1 306 ? -28.989 -17.312 21.461 1.00 52.40 318 TYR A O 1
ATOM 2312 N N . ILE A 1 307 ? -29.242 -15.173 22.163 1.00 47.92 319 ILE A N 1
ATOM 2313 C CA . ILE A 1 307 ? -28.574 -14.537 21.011 1.00 49.12 319 ILE A CA 1
ATOM 2314 C C . ILE A 1 307 ? -27.379 -13.818 21.659 1.00 56.12 319 ILE A C 1
ATOM 2315 O O . ILE A 1 307 ? -27.551 -12.777 22.303 1.00 57.63 319 ILE A O 1
ATOM 2320 N N . GLN A 1 308 ? -26.196 -14.440 21.584 1.00 52.08 320 GLN A N 1
ATOM 2321 C CA . GLN A 1 308 ? -25.019 -14.004 22.335 1.00 53.09 320 GLN A CA 1
ATOM 2322 C C . GLN A 1 308 ? -23.936 -13.241 21.587 1.00 60.12 320 GLN A C 1
ATOM 2323 O O . GLN A 1 308 ? -23.400 -13.727 20.588 1.00 59.39 320 GLN A O 1
ATOM 2329 N N . PRO A 1 309 ? -23.514 -12.093 22.170 1.00 60.02 321 PRO A N 1
ATOM 2330 C CA . PRO A 1 309 ? -22.415 -11.310 21.566 1.00 60.91 321 PRO A CA 1
ATOM 2331 C C . PRO A 1 309 ? -21.082 -12.078 21.533 1.00 65.99 321 PRO A C 1
ATOM 2332 O O . PRO A 1 309 ? -20.824 -12.888 22.420 1.00 63.58 321 PRO A O 1
ATOM 2336 N N . MET A 1 310 ? -20.251 -11.840 20.482 1.00 65.46 322 MET A N 1
ATOM 2337 C CA . MET A 1 310 ? -18.933 -12.467 20.305 1.00 82.39 322 MET A CA 1
ATOM 2338 C C . MET A 1 310 ? -17.820 -11.429 20.342 1.00 110.74 322 MET A C 1
ATOM 2339 O O . MET A 1 310 ? -18.052 -10.297 20.752 1.00 81.13 322 MET A O 1
ATOM 2344 N N . LEU A 1 315 ? -15.594 -1.746 10.223 1.00 85.67 327 LEU A N 1
ATOM 2345 C CA . LEU A 1 315 ? -16.899 -1.807 9.550 1.00 83.02 327 LEU A CA 1
ATOM 2346 C C . LEU A 1 315 ? -18.036 -1.590 10.569 1.00 83.34 327 LEU A C 1
ATOM 2347 O O . LEU A 1 315 ? -19.217 -1.586 10.188 1.00 80.59 327 LEU A O 1
ATOM 2352 N N . ASN A 1 316 ? -17.655 -1.445 11.873 1.00 78.47 328 ASN A N 1
ATOM 2353 C CA . ASN A 1 316 ? -18.528 -1.216 13.035 1.00 75.99 328 ASN A CA 1
ATOM 2354 C C . ASN A 1 316 ? -19.615 -2.314 13.207 1.00 74.06 328 ASN A C 1
ATOM 2355 O O . ASN A 1 316 ? -20.792 -2.019 13.444 1.00 72.70 328 ASN A O 1
ATOM 2360 N N . TYR A 1 317 ? -19.178 -3.591 13.166 1.00 67.54 329 TYR A N 1
ATOM 2361 C CA . TYR A 1 317 ? -20.058 -4.750 13.327 1.00 63.51 329 TYR A CA 1
ATOM 2362 C C . TYR A 1 317 ? -20.049 -5.287 14.726 1.00 66.55 329 TYR A C 1
ATOM 2363 O O . TYR A 1 317 ? -19.011 -5.310 15.382 1.00 66.99 329 TYR A O 1
ATOM 2372 N N . GLU A 1 318 ? -21.218 -5.762 15.164 1.00 62.52 330 GLU A N 1
ATOM 2373 C CA . GLU A 1 318 ? -21.463 -6.428 16.432 1.00 61.17 330 GLU A CA 1
ATOM 2374 C C . GLU A 1 318 ? -22.063 -7.766 16.004 1.00 61.61 330 GLU A C 1
ATOM 2375 O O . GLU A 1 318 ? -23.098 -7.781 15.334 1.00 60.65 330 GLU A O 1
ATOM 2381 N N . CYS A 1 319 ? -21.351 -8.876 16.288 1.00 56.15 331 CYS A N 1
ATOM 2382 C CA . CYS A 1 319 ? -21.756 -10.213 15.863 1.00 54.48 331 CYS A CA 1
ATOM 2383 C C . CYS A 1 319 ? -22.238 -11.081 16.991 1.00 53.96 331 CYS A C 1
ATOM 2384 O O . CYS A 1 319 ? -21.741 -11.001 18.113 1.00 51.79 331 CYS A O 1
ATOM 2387 N N . TYR A 1 320 ? -23.267 -11.879 16.685 1.00 49.88 332 TYR A N 1
ATOM 2388 C CA . TYR A 1 320 ? -23.967 -12.706 17.653 1.00 48.51 332 TYR A CA 1
ATOM 2389 C C . TYR A 1 320 ? -24.024 -14.143 17.234 1.00 52.69 332 TYR A C 1
ATOM 2390 O O . TYR A 1 320 ? -24.173 -14.433 16.053 1.00 53.39 332 TYR A O 1
ATOM 2399 N N . ARG A 1 321 ? -23.904 -15.046 18.199 1.00 48.42 333 ARG A N 1
ATOM 2400 C CA . ARG A 1 321 ? -24.027 -16.478 17.952 1.00 48.31 333 ARG A CA 1
ATOM 2401 C C . ARG A 1 321 ? -25.351 -17.034 18.486 1.00 51.07 333 ARG A C 1
ATOM 2402 O O . ARG A 1 321 ? -25.976 -16.452 19.380 1.00 49.85 333 ARG A O 1
ATOM 2410 N N . PHE A 1 322 ? -25.779 -18.161 17.913 1.00 47.86 334 PHE A N 1
ATOM 2411 C CA . PHE A 1 322 ? -26.948 -18.884 18.377 1.00 46.18 334 PHE A CA 1
ATOM 2412 C C . PHE A 1 322 ? -26.498 -19.572 19.700 1.00 49.58 334 PHE A C 1
ATOM 2413 O O . PHE A 1 322 ? -25.506 -20.281 19.696 1.00 49.59 334 PHE A O 1
ATOM 2421 N N . GLY A 1 323 ? -27.170 -19.261 20.811 1.00 46.36 335 GLY A N 1
ATOM 2422 C CA . GLY A 1 323 ? -26.856 -19.724 22.164 1.00 44.74 335 GLY A CA 1
ATOM 2423 C C . GLY A 1 323 ? -27.445 -21.062 22.543 1.00 48.97 335 GLY A C 1
ATOM 2424 O O . GLY A 1 323 ? -27.707 -21.323 23.717 1.00 47.32 335 GLY A O 1
ATOM 2425 N N . ILE A 1 324 ? -27.686 -21.911 21.533 1.00 46.97 336 ILE A N 1
ATOM 2426 C CA . ILE A 1 324 ? -28.296 -23.236 21.666 1.00 46.28 336 ILE A CA 1
ATOM 2427 C C . ILE A 1 324 ? -27.496 -24.174 20.769 1.00 50.76 336 ILE A C 1
ATOM 2428 O O . ILE A 1 324 ? -27.213 -23.820 19.631 1.00 48.07 336 ILE A O 1
ATOM 2433 N N . SER A 1 325 ? -27.127 -25.362 21.272 1.00 50.65 337 SER A N 1
ATOM 2434 C CA . SER A 1 325 ? -26.360 -26.321 20.469 1.00 51.67 337 SER A CA 1
ATOM 2435 C C . SER A 1 325 ? -26.964 -27.735 20.545 1.00 56.21 337 SER A C 1
ATOM 2436 O O . SER A 1 325 ? -27.566 -28.068 21.566 1.00 54.57 337 SER A O 1
ATOM 2439 N N . PRO A 1 326 ? -26.838 -28.580 19.486 1.00 54.75 338 PRO A N 1
ATOM 2440 C CA . PRO A 1 326 ? -27.398 -29.929 19.581 1.00 55.49 338 PRO A CA 1
ATOM 2441 C C . PRO A 1 326 ? -26.547 -30.820 20.460 1.00 63.63 338 PRO A C 1
ATOM 2442 O O . PRO A 1 326 ? -25.352 -30.583 20.644 1.00 64.11 338 PRO A O 1
ATOM 2446 N N . SER A 1 327 ? -27.184 -31.820 21.045 1.00 63.19 339 SER A N 1
ATOM 2447 C CA . SER A 1 327 ? -26.537 -32.766 21.940 1.00 64.59 339 SER A CA 1
ATOM 2448 C C . SER A 1 327 ? -26.907 -34.187 21.533 1.00 73.18 339 SER A C 1
ATOM 2449 O O . SER A 1 327 ? -27.934 -34.408 20.878 1.00 73.12 339 SER A O 1
ATOM 2452 N N . THR A 1 328 ? -26.051 -35.147 21.883 1.00 73.72 340 THR A N 1
ATOM 2453 C CA . THR A 1 328 ? -26.280 -36.551 21.550 1.00 75.98 340 THR A CA 1
ATOM 2454 C C . THR A 1 328 ? -27.403 -37.136 22.412 1.00 80.76 340 THR A C 1
ATOM 2455 O O . THR A 1 328 ? -28.428 -37.541 21.862 1.00 81.17 340 THR A O 1
ATOM 2459 N N . ASN A 1 329 ? -27.239 -37.123 23.745 1.00 76.89 341 ASN A N 1
ATOM 2460 C CA . ASN A 1 329 ? -28.209 -37.741 24.649 1.00 77.03 341 ASN A CA 1
ATOM 2461 C C . ASN A 1 329 ? -28.516 -36.941 25.934 1.00 76.80 341 ASN A C 1
ATOM 2462 O O . ASN A 1 329 ? -28.614 -37.544 27.018 1.00 78.68 341 ASN A O 1
ATOM 2467 N N . ALA A 1 330 ? -28.638 -35.611 25.839 1.00 66.79 342 ALA A N 1
ATOM 2468 C CA . ALA A 1 330 ? -28.887 -34.801 27.035 1.00 63.93 342 ALA A CA 1
ATOM 2469 C C . ALA A 1 330 ? -29.451 -33.426 26.740 1.00 64.51 342 ALA A C 1
ATOM 2470 O O . ALA A 1 330 ? -29.049 -32.779 25.777 1.00 64.10 342 ALA A O 1
ATOM 2472 N N . LEU A 1 331 ? -30.366 -32.971 27.594 1.00 57.82 343 LEU A N 1
ATOM 2473 C CA . LEU A 1 331 ? -30.896 -31.622 27.522 1.00 55.31 343 LEU A CA 1
ATOM 2474 C C . LEU A 1 331 ? -30.207 -30.947 28.701 1.00 55.68 343 LEU A C 1
ATOM 2475 O O . LEU A 1 331 ? -30.319 -31.422 29.837 1.00 54.22 343 LEU A O 1
ATOM 2480 N N . VAL A 1 332 ? -29.400 -29.916 28.411 1.00 50.28 344 VAL A N 1
ATOM 2481 C CA . VAL A 1 332 ? -28.603 -29.236 29.423 1.00 48.85 344 VAL A CA 1
ATOM 2482 C C . VAL A 1 332 ? -29.022 -27.796 29.611 1.00 54.21 344 VAL A C 1
ATOM 2483 O O . VAL A 1 332 ? -28.857 -26.988 28.708 1.00 53.29 344 VAL A O 1
ATOM 2487 N N . ILE A 1 333 ? -29.540 -27.476 30.802 1.00 52.64 345 ILE A N 1
ATOM 2488 C CA . ILE A 1 333 ? -29.905 -26.110 31.160 1.00 52.51 345 ILE A CA 1
ATOM 2489 C C . ILE A 1 333 ? -28.597 -25.417 31.642 1.00 55.81 345 ILE A C 1
ATOM 2490 O O . ILE A 1 333 ? -28.214 -25.510 32.825 1.00 55.31 345 ILE A O 1
ATOM 2495 N N . GLY A 1 334 ? -27.900 -24.814 30.665 1.00 49.65 346 GLY A N 1
ATOM 2496 C CA . GLY A 1 334 ? -26.621 -24.144 30.848 1.00 49.50 346 GLY A CA 1
ATOM 2497 C C . GLY A 1 334 ? -26.680 -22.833 31.601 1.00 53.58 346 GLY A C 1
ATOM 2498 O O . GLY A 1 334 ? -27.751 -22.411 32.031 1.00 52.13 346 GLY A O 1
ATOM 2499 N N . ALA A 1 335 ? -25.518 -22.184 31.771 1.00 52.87 347 ALA A N 1
ATOM 2500 C CA . ALA A 1 335 ? -25.378 -20.886 32.449 1.00 54.36 347 ALA A CA 1
ATOM 2501 C C . ALA A 1 335 ? -26.116 -19.765 31.669 1.00 60.17 347 ALA A C 1
ATOM 2502 O O . ALA A 1 335 ? -26.444 -18.741 32.265 1.00 60.39 347 ALA A O 1
ATOM 2504 N N . THR A 1 336 ? -26.392 -19.992 30.349 1.00 56.82 348 THR A N 1
ATOM 2505 C CA . THR A 1 336 ? -27.182 -19.157 29.424 1.00 56.41 348 THR A CA 1
ATOM 2506 C C . THR A 1 336 ? -28.639 -19.024 29.963 1.00 59.98 348 THR A C 1
ATOM 2507 O O . THR A 1 336 ? -29.162 -17.916 30.036 1.00 59.91 348 THR A O 1
ATOM 2511 N N . VAL A 1 337 ? -29.258 -20.143 30.390 1.00 55.85 349 VAL A N 1
ATOM 2512 C CA . VAL A 1 337 ? -30.607 -20.139 30.976 1.00 54.35 349 VAL A CA 1
ATOM 2513 C C . VAL A 1 337 ? -30.565 -19.645 32.418 1.00 55.62 349 VAL A C 1
ATOM 2514 O O . VAL A 1 337 ? -31.392 -18.811 32.773 1.00 54.71 349 VAL A O 1
ATOM 2518 N N . MET A 1 338 ? -29.587 -20.127 33.234 1.00 51.38 350 MET A N 1
ATOM 2519 C CA . MET A 1 338 ? -29.400 -19.750 34.646 1.00 50.27 350 MET A CA 1
ATOM 2520 C C . MET A 1 338 ? -29.171 -18.243 34.841 1.00 54.87 350 MET A C 1
ATOM 2521 O O . MET A 1 338 ? -29.500 -17.708 35.892 1.00 54.77 350 MET A O 1
ATOM 2526 N N . GLU A 1 339 ? -28.667 -17.548 33.802 1.00 52.87 351 GLU A N 1
ATOM 2527 C CA . GLU A 1 339 ? -28.457 -16.093 33.789 1.00 53.04 351 GLU A CA 1
ATOM 2528 C C . GLU A 1 339 ? -29.764 -15.263 33.890 1.00 57.06 351 GLU A C 1
ATOM 2529 O O . GLU A 1 339 ? -29.709 -14.030 34.046 1.00 59.37 351 GLU A O 1
ATOM 2535 N N . GLY A 1 340 ? -30.909 -15.935 33.805 1.00 48.86 352 GLY A N 1
ATOM 2536 C CA . GLY A 1 340 ? -32.197 -15.268 33.920 1.00 48.43 352 GLY A CA 1
ATOM 2537 C C . GLY A 1 340 ? -32.925 -15.457 35.233 1.00 51.76 352 GLY A C 1
ATOM 2538 O O . GLY A 1 340 ? -33.960 -14.831 35.455 1.00 52.13 352 GLY A O 1
ATOM 2539 N N . PHE A 1 341 ? -32.416 -16.357 36.100 1.00 48.49 353 PHE A N 1
ATOM 2540 C CA . PHE A 1 341 ? -33.076 -16.759 37.341 1.00 47.85 353 PHE A CA 1
ATOM 2541 C C . PHE A 1 341 ? -32.166 -16.877 38.537 1.00 52.14 353 PHE A C 1
ATOM 2542 O O . PHE A 1 341 ? -30.939 -16.960 38.406 1.00 52.31 353 PHE A O 1
ATOM 2550 N N . TYR A 1 342 ? -32.788 -16.906 39.718 1.00 48.53 354 TYR A N 1
ATOM 2551 C CA . TYR A 1 342 ? -32.119 -17.238 40.981 1.00 47.82 354 TYR A CA 1
ATOM 2552 C C . TYR A 1 342 ? -32.416 -18.736 41.110 1.00 47.64 354 TYR A C 1
ATOM 2553 O O . TYR A 1 342 ? -33.588 -19.126 41.048 1.00 46.26 354 TYR A O 1
ATOM 2562 N N . VAL A 1 343 ? -31.371 -19.568 41.073 1.00 44.41 355 VAL A N 1
ATOM 2563 C CA . VAL A 1 343 ? -31.521 -21.031 41.069 1.00 45.08 355 VAL A CA 1
ATOM 2564 C C . VAL A 1 343 ? -31.104 -21.638 42.441 1.00 48.64 355 VAL A C 1
ATOM 2565 O O . VAL A 1 343 ? -30.011 -21.380 42.935 1.00 46.76 355 VAL A O 1
ATOM 2569 N N . ILE A 1 344 ? -32.013 -22.403 43.053 1.00 46.30 356 ILE A N 1
ATOM 2570 C CA . ILE A 1 344 ? -31.815 -23.050 44.360 1.00 46.87 356 ILE A CA 1
ATOM 2571 C C . ILE A 1 344 ? -31.582 -24.552 44.176 1.00 50.76 356 ILE A C 1
ATOM 2572 O O . ILE A 1 344 ? -32.428 -25.250 43.625 1.00 49.80 356 ILE A O 1
ATOM 2577 N N . PHE A 1 345 ? -30.432 -25.038 44.633 1.00 48.64 357 PHE A N 1
ATOM 2578 C CA . PHE A 1 345 ? -30.086 -26.462 44.563 1.00 47.66 357 PHE A CA 1
ATOM 2579 C C . PHE A 1 345 ? -30.324 -27.017 45.961 1.00 54.37 357 PHE A C 1
ATOM 2580 O O . PHE A 1 345 ? -29.428 -26.997 46.808 1.00 55.45 357 PHE A O 1
ATOM 2588 N N . ASP A 1 346 ? -31.596 -27.396 46.214 1.00 51.03 358 ASP A N 1
ATOM 2589 C CA . ASP A 1 346 ? -32.120 -27.865 47.495 1.00 50.87 358 ASP A CA 1
ATOM 2590 C C . ASP A 1 346 ? -31.993 -29.392 47.608 1.00 57.04 358 ASP A C 1
ATOM 2591 O O . ASP A 1 346 ? -32.965 -30.141 47.424 1.00 56.85 358 ASP A O 1
ATOM 2596 N N . ARG A 1 347 ? -30.758 -29.838 47.917 1.00 53.74 359 ARG A N 1
ATOM 2597 C CA . ARG A 1 347 ? -30.381 -31.238 48.058 1.0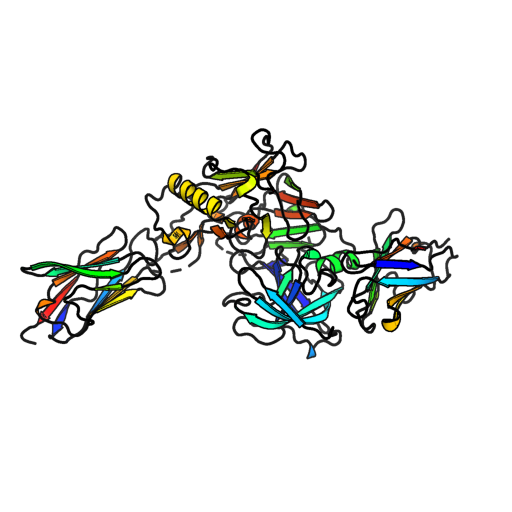0 53.70 359 ARG A CA 1
ATOM 2598 C C . ARG A 1 347 ? -31.096 -31.892 49.220 1.00 57.87 359 ARG A C 1
ATOM 2599 O O . ARG A 1 347 ? -31.455 -33.064 49.115 1.00 57.92 359 ARG A O 1
ATOM 2607 N N . ALA A 1 348 ? -31.311 -31.141 50.326 1.00 53.29 360 ALA A N 1
ATOM 2608 C CA . ALA A 1 348 ? -32.005 -31.639 51.527 1.00 52.22 360 ALA A CA 1
ATOM 2609 C C . ALA A 1 348 ? -33.470 -31.997 51.234 1.00 57.75 360 ALA A C 1
ATOM 2610 O O . ALA A 1 348 ? -33.954 -32.992 51.746 1.00 58.90 360 ALA A O 1
ATOM 2612 N N . GLN A 1 349 ? -34.158 -31.249 50.348 1.00 55.79 361 GLN A N 1
ATOM 2613 C CA . GLN A 1 349 ? -35.553 -31.564 50.024 1.00 55.87 361 GLN A CA 1
ATOM 2614 C C . GLN A 1 349 ? -35.744 -32.173 48.603 1.00 59.89 361 GLN A C 1
ATOM 2615 O O . GLN A 1 349 ? -36.878 -32.252 48.141 1.00 60.12 361 GLN A O 1
ATOM 2621 N N . LYS A 1 350 ? -34.656 -32.686 47.970 1.00 57.19 362 LYS A N 1
ATOM 2622 C CA . LYS A 1 350 ? -34.624 -33.360 46.653 1.00 56.84 362 LYS A CA 1
ATOM 2623 C C . LYS A 1 350 ? -35.363 -32.568 45.576 1.00 60.88 362 LYS A C 1
ATOM 2624 O O . LYS A 1 350 ? -36.224 -33.108 44.863 1.00 63.06 362 LYS A O 1
ATOM 2630 N N . ARG A 1 351 ? -35.060 -31.262 45.483 1.00 54.83 363 ARG A N 1
ATOM 2631 C CA . ARG A 1 351 ? -35.745 -30.364 44.545 1.00 53.11 363 ARG A CA 1
ATOM 2632 C C . ARG A 1 351 ? -34.867 -29.214 44.073 1.00 55.23 363 ARG A C 1
ATOM 2633 O O . ARG A 1 351 ? -33.935 -28.834 44.766 1.00 56.00 363 ARG A O 1
ATOM 2641 N N . VAL A 1 352 ? -35.184 -28.645 42.904 1.00 50.08 364 VAL A N 1
ATOM 2642 C CA . VAL A 1 352 ? -34.504 -27.483 42.338 1.00 48.54 364 VAL A CA 1
ATOM 2643 C C . VAL A 1 352 ? -35.537 -26.328 42.241 1.00 53.23 364 VAL A C 1
ATOM 2644 O O . VAL A 1 352 ? -36.624 -26.528 41.694 1.00 52.72 364 VAL A O 1
ATOM 2648 N N . GLY A 1 353 ? -35.191 -25.162 42.796 1.00 49.77 365 GLY A N 1
ATOM 2649 C CA . GLY A 1 353 ? -36.038 -23.972 42.785 1.00 48.75 365 GLY A CA 1
ATOM 2650 C C . GLY A 1 353 ? -35.588 -22.911 41.801 1.00 51.45 365 GLY A C 1
ATOM 2651 O O . GLY A 1 353 ? -34.388 -22.699 41.627 1.00 49.00 365 GLY A O 1
ATOM 2652 N N . PHE A 1 354 ? -36.561 -22.219 41.168 1.00 48.90 366 PHE A N 1
ATOM 2653 C CA . PHE A 1 354 ? -36.380 -21.103 40.226 1.00 48.09 366 PHE A CA 1
ATOM 2654 C C . PHE A 1 354 ? -37.200 -19.878 40.684 1.00 53.78 366 PHE A C 1
ATOM 2655 O O . PHE A 1 354 ? -38.339 -20.019 41.136 1.00 54.75 366 PHE A O 1
ATOM 2663 N N . ALA A 1 355 ? -36.599 -18.688 40.612 1.00 50.72 367 ALA A N 1
ATOM 2664 C CA . ALA A 1 355 ? -37.239 -17.423 40.998 1.00 51.40 367 ALA A CA 1
ATOM 2665 C C . ALA A 1 355 ? -36.761 -16.291 40.104 1.00 57.56 367 ALA A C 1
ATOM 2666 O O . ALA A 1 355 ? -35.671 -16.370 39.539 1.00 56.58 367 ALA A O 1
ATOM 2668 N N . ALA A 1 356 ? -37.561 -15.227 39.994 1.00 58.65 368 ALA A N 1
ATOM 2669 C CA . ALA A 1 356 ? -37.201 -14.042 39.211 1.00 59.52 368 ALA A CA 1
ATOM 2670 C C . ALA A 1 356 ? -36.001 -13.330 39.889 1.00 64.94 368 ALA A C 1
ATOM 2671 O O . ALA A 1 356 ? -36.020 -13.097 41.104 1.00 64.04 368 ALA A O 1
ATOM 2673 N N . SER A 1 357 ? -34.941 -13.069 39.103 1.00 63.39 369 SER A N 1
ATOM 2674 C CA . SER A 1 357 ? -33.708 -12.419 39.550 1.00 64.94 369 SER A CA 1
ATOM 2675 C C . SER A 1 357 ? -33.673 -10.919 39.143 1.00 71.46 369 SER A C 1
ATOM 2676 O O . SER A 1 357 ? -33.557 -10.616 37.947 1.00 70.69 369 SER A O 1
ATOM 2679 N N . PRO A 1 358 ? -33.748 -9.969 40.115 1.00 69.52 370 PRO A N 1
ATOM 2680 C CA . PRO A 1 358 ? -33.681 -8.532 39.757 1.00 69.79 370 PRO A CA 1
ATOM 2681 C C . PRO A 1 358 ? -32.445 -8.112 38.952 1.00 75.18 370 PRO A C 1
ATOM 2682 O O . PRO A 1 358 ? -32.539 -7.210 38.126 1.00 76.43 370 PRO A O 1
ATOM 2686 N N . CYS A 1 359 ? -31.302 -8.768 39.182 1.00 72.28 371 CYS A N 1
ATOM 2687 C CA . CYS A 1 359 ? -30.026 -8.511 38.515 1.00 72.49 371 CYS A CA 1
ATOM 2688 C C . CYS A 1 359 ? -30.014 -8.966 37.053 1.00 73.58 371 CYS A C 1
ATOM 2689 O O . CYS A 1 359 ? -29.160 -8.519 36.280 1.00 74.81 371 CYS A O 1
ATOM 2692 N N . ALA A 1 360 ? -30.950 -9.856 36.676 1.00 66.60 372 ALA A N 1
ATOM 2693 C CA . ALA A 1 360 ? -31.077 -10.379 35.320 1.00 64.62 372 ALA A CA 1
ATOM 2694 C C . ALA A 1 360 ? -31.814 -9.370 34.418 1.00 69.23 372 ALA A C 1
ATOM 2695 O O . ALA A 1 360 ? -33.004 -9.545 34.114 1.00 68.53 372 ALA A O 1
ATOM 2697 N N . GLU A 1 361 ? -31.103 -8.296 34.011 1.00 66.46 373 GLU A N 1
ATOM 2698 C CA . GLU A 1 361 ? -31.643 -7.260 33.120 1.00 66.92 373 GLU A CA 1
ATOM 2699 C C . GLU A 1 361 ? -30.566 -6.559 32.273 1.00 70.72 373 GLU A C 1
ATOM 2700 O O . GLU A 1 361 ? -29.472 -6.255 32.753 1.00 72.44 373 GLU A O 1
ATOM 2706 N N . ILE A 1 362 ? -30.893 -6.328 31.005 1.00 65.44 374 ILE A N 1
ATOM 2707 C CA . ILE A 1 362 ? -30.056 -5.684 29.998 1.00 65.13 374 ILE A CA 1
ATOM 2708 C C . ILE A 1 362 ? -30.848 -4.466 29.538 1.00 71.36 374 ILE A C 1
ATOM 2709 O O . ILE A 1 362 ? -32.028 -4.603 29.189 1.00 71.50 374 ILE A O 1
ATOM 2714 N N . ALA A 1 363 ? -30.199 -3.281 29.528 1.00 69.31 375 ALA A N 1
ATOM 2715 C CA . ALA A 1 363 ? -30.802 -1.991 29.145 1.00 70.07 375 ALA A CA 1
ATOM 2716 C C . ALA A 1 363 ? -32.104 -1.676 29.937 1.00 74.56 375 ALA A C 1
ATOM 2717 O O . ALA A 1 363 ? -33.116 -1.258 29.360 1.00 75.30 375 ALA A O 1
ATOM 2719 N N . GLY A 1 364 ? -32.059 -1.943 31.243 1.00 69.77 376 GLY A N 1
ATOM 2720 C CA . GLY A 1 364 ? -33.176 -1.720 32.149 1.00 70.46 376 GLY A CA 1
ATOM 2721 C C . GLY A 1 364 ? -34.432 -2.548 31.930 1.00 74.86 376 GLY A C 1
ATOM 2722 O O . GLY A 1 364 ? -35.471 -2.233 32.515 1.00 76.94 376 GLY A O 1
ATOM 2723 N N . ALA A 1 365 ? -34.360 -3.619 31.114 1.00 68.17 377 ALA A N 1
ATOM 2724 C CA . ALA A 1 365 ? -35.505 -4.495 30.857 1.00 65.62 377 ALA A CA 1
ATOM 2725 C C . ALA A 1 365 ? -35.201 -5.951 31.261 1.00 67.05 377 ALA A C 1
ATOM 2726 O O . ALA A 1 365 ? -34.062 -6.401 31.119 1.00 66.50 377 ALA A O 1
ATOM 2728 N N . ALA A 1 366 ? -36.229 -6.686 31.730 1.00 61.13 378 ALA A N 1
ATOM 2729 C CA . ALA A 1 366 ? -36.136 -8.100 32.097 1.00 59.52 378 ALA A CA 1
ATOM 2730 C C . ALA A 1 366 ? -35.755 -8.926 30.853 1.00 60.06 378 ALA A C 1
ATOM 2731 O O . ALA A 1 366 ? -36.178 -8.601 29.752 1.00 60.13 378 ALA A O 1
ATOM 2733 N N . VAL A 1 367 ? -34.913 -9.953 31.035 1.00 53.29 379 VAL A N 1
ATOM 2734 C CA . VAL A 1 367 ? -34.409 -10.831 29.976 1.00 50.64 379 VAL A CA 1
ATOM 2735 C C . VAL A 1 367 ? -35.084 -12.213 30.081 1.00 50.88 379 VAL A C 1
ATOM 2736 O O . VAL A 1 367 ? -34.783 -13.114 29.300 1.00 49.31 379 VAL A O 1
ATOM 2740 N N . SER A 1 368 ? -35.953 -12.375 31.086 1.00 47.17 380 SER A N 1
ATOM 2741 C CA . SER A 1 368 ? -36.622 -13.626 31.439 1.00 47.01 380 SER A CA 1
ATOM 2742 C C . SER A 1 368 ? -37.911 -13.376 32.194 1.00 53.15 380 SER A C 1
ATOM 2743 O O . SER A 1 368 ? -38.172 -12.257 32.632 1.00 54.49 380 SER A O 1
ATOM 2746 N N . GLU A 1 369 ? -38.701 -14.437 32.364 1.00 50.24 381 GLU A N 1
ATOM 2747 C CA . GLU A 1 369 ? -39.983 -14.433 33.069 1.00 50.96 381 GLU A CA 1
ATOM 2748 C C . GLU A 1 369 ? -40.162 -15.790 33.715 1.00 53.16 381 GLU A C 1
ATOM 2749 O O . GLU A 1 369 ? -39.570 -16.767 33.277 1.00 51.26 381 GLU A O 1
ATOM 2755 N N . ILE A 1 370 ? -41.002 -15.848 34.732 1.00 52.68 382 ILE A N 1
ATOM 2756 C CA . ILE A 1 370 ? -41.399 -17.075 35.419 1.00 53.78 382 ILE A CA 1
ATOM 2757 C C . ILE A 1 370 ? -42.920 -16.982 35.656 1.00 59.14 382 ILE A C 1
ATOM 2758 O O . ILE A 1 370 ? -43.441 -15.921 36.030 1.00 59.12 382 ILE A O 1
ATOM 2763 N N . SER A 1 371 ? -43.635 -18.060 35.320 1.00 56.31 383 SER A N 1
ATOM 2764 C CA . SER A 1 371 ? -45.097 -18.100 35.388 1.00 56.50 383 SER A CA 1
ATOM 2765 C C . SER A 1 371 ? -45.617 -19.491 35.806 1.00 59.05 383 SER A C 1
ATOM 2766 O O . SER A 1 371 ? -44.961 -20.498 35.566 1.00 57.32 383 SER A O 1
ATOM 2769 N N . GLY A 1 372 ? -46.800 -19.524 36.402 1.00 57.05 384 GLY A N 1
ATOM 2770 C CA . GLY A 1 372 ? -47.446 -20.753 36.840 1.00 57.42 384 GLY A CA 1
ATOM 2771 C C . GLY A 1 372 ? -48.621 -20.466 37.749 1.00 63.99 384 GLY A C 1
ATOM 2772 O O . GLY A 1 372 ? -48.773 -19.327 38.201 1.00 65.47 384 GLY A O 1
ATOM 2773 N N . PRO A 1 373 ? -49.493 -21.460 38.043 1.00 60.46 385 PRO A N 1
ATOM 2774 C CA . PRO A 1 373 ? -49.440 -22.863 37.610 1.00 59.29 385 PRO A CA 1
ATOM 2775 C C . PRO A 1 373 ? -50.192 -23.159 36.316 1.00 61.90 385 PRO A C 1
ATOM 2776 O O . PRO A 1 373 ? -51.069 -22.391 35.926 1.00 62.93 385 PRO A O 1
ATOM 2780 N N . PHE A 1 374 ? -49.843 -24.287 35.668 1.00 55.91 386 PHE A N 1
ATOM 2781 C CA . PHE A 1 374 ? -50.491 -24.822 34.471 1.00 54.50 386 PHE A CA 1
ATOM 2782 C C . PHE A 1 374 ? -50.849 -26.289 34.725 1.00 62.67 386 PHE A C 1
ATOM 2783 O O . PHE A 1 374 ? -50.219 -26.945 35.541 1.00 61.86 386 PHE A O 1
ATOM 2791 N N . SER A 1 375 ? -51.826 -26.799 33.988 1.00 63.70 387 SER A N 1
ATOM 2792 C CA . SER A 1 375 ? -52.301 -28.168 34.069 1.00 65.67 387 SER A CA 1
ATOM 2793 C C . SER A 1 375 ? -51.366 -29.151 33.353 1.00 69.70 387 SER A C 1
ATOM 2794 O O . SER A 1 375 ? -50.938 -28.875 32.238 1.00 67.95 387 SER A O 1
ATOM 2797 N N . THR A 1 376 ? -51.100 -30.318 33.969 1.00 69.04 388 THR A N 1
ATOM 2798 C CA . THR A 1 376 ? -50.280 -31.371 33.361 1.00 69.49 388 THR A CA 1
ATOM 2799 C C . THR A 1 376 ? -51.146 -32.482 32.743 1.00 79.90 388 THR A C 1
ATOM 2800 O O . THR A 1 376 ? -50.586 -33.453 32.240 1.00 80.60 388 THR A O 1
ATOM 2804 N N . GLU A 1 377 ? -52.497 -32.336 32.761 1.00 81.01 389 GLU A N 1
ATOM 2805 C CA . GLU A 1 377 ? -53.478 -33.296 32.209 1.00 84.32 389 GLU A CA 1
ATOM 2806 C C . GLU A 1 377 ? -53.169 -33.785 30.769 1.00 89.71 389 GLU A C 1
ATOM 2807 O O . GLU A 1 377 ? -53.322 -34.975 30.492 1.00 91.07 389 GLU A O 1
ATOM 2813 N N . ASP A 1 378 ? -52.710 -32.877 29.885 1.00 85.94 390 ASP A N 1
ATOM 2814 C CA . ASP A 1 378 ? -52.354 -33.149 28.485 1.00 86.58 390 ASP A CA 1
ATOM 2815 C C . ASP A 1 378 ? -50.962 -33.825 28.336 1.00 90.80 390 ASP A C 1
ATOM 2816 O O . ASP A 1 378 ? -50.432 -33.902 27.215 1.00 90.60 390 ASP A O 1
ATOM 2821 N N . VAL A 1 379 ? -50.365 -34.286 29.462 1.00 86.09 391 VAL A N 1
ATOM 2822 C CA . VAL A 1 379 ? -49.043 -34.909 29.464 1.00 85.16 391 VAL A CA 1
ATOM 2823 C C . VAL A 1 379 ? -49.001 -36.135 30.404 1.00 92.30 391 VAL A C 1
ATOM 2824 O O . VAL A 1 379 ? -49.837 -36.263 31.314 1.00 94.01 391 VAL A O 1
ATOM 2828 N N . ALA A 1 380 ? -48.047 -37.056 30.144 1.00 88.50 392 ALA A N 1
ATOM 2829 C CA . ALA A 1 380 ? -47.867 -38.286 30.916 1.00 89.00 392 ALA A CA 1
ATOM 2830 C C . ALA A 1 380 ? -47.485 -37.984 32.364 1.00 93.03 392 ALA A C 1
ATOM 2831 O O . ALA A 1 380 ? -46.925 -36.919 32.620 1.00 91.15 392 ALA A O 1
ATOM 2833 N N . SER A 1 381 ? -47.788 -38.915 33.312 1.00 91.10 393 SER A N 1
ATOM 2834 C CA . SER A 1 381 ? -47.438 -38.769 34.738 1.00 90.63 393 SER 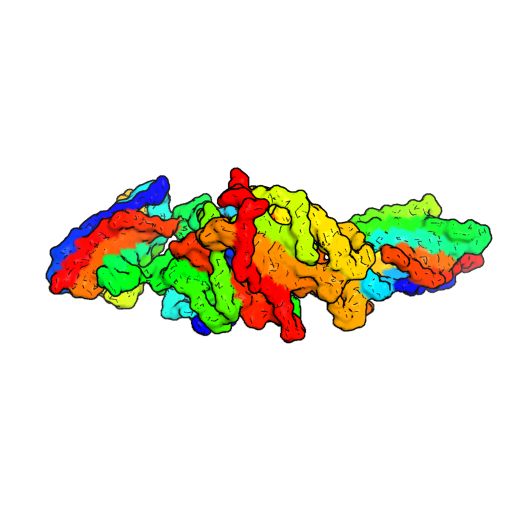A CA 1
ATOM 2835 C C . SER A 1 381 ? -45.915 -38.869 34.983 1.00 91.81 393 SER A C 1
ATOM 2836 O O . SER A 1 381 ? -45.440 -38.503 36.065 1.00 90.66 393 SER A O 1
ATOM 2839 N N . ASN A 1 382 ? -45.162 -39.346 33.959 1.00 87.35 394 ASN A N 1
ATOM 2840 C CA . ASN A 1 382 ? -43.696 -39.472 33.940 1.00 86.08 394 ASN A CA 1
ATOM 2841 C C . ASN A 1 382 ? -43.179 -39.357 32.495 1.00 87.20 394 ASN A C 1
ATOM 2842 O O . ASN A 1 382 ? -43.553 -40.153 31.631 1.00 87.96 394 ASN A O 1
ATOM 2847 N N . CYS A 1 383 ? -42.336 -38.348 32.246 1.00 79.83 395 CYS A N 1
ATOM 2848 C CA . CYS A 1 383 ? -41.778 -38.041 30.933 1.00 77.95 395 CYS A CA 1
ATOM 2849 C C . CYS A 1 383 ? -40.318 -38.482 30.806 1.00 81.61 395 CYS A C 1
ATOM 2850 O O . CYS A 1 383 ? -39.659 -38.178 29.802 1.00 79.92 395 CYS A O 1
ATOM 2853 N N . VAL A 1 384 ? -39.825 -39.214 31.823 1.00 78.84 396 VAL A N 1
ATOM 2854 C CA . VAL A 1 384 ? -38.450 -39.706 31.883 1.00 78.87 396 VAL A CA 1
ATOM 2855 C C . VAL A 1 384 ? -38.379 -41.195 31.444 1.00 87.26 396 VAL A C 1
ATOM 2856 O O . VAL A 1 384 ? -38.829 -42.081 32.185 1.00 87.31 396 VAL A O 1
ATOM 2860 N N . PRO A 1 385 ? -37.829 -41.477 30.230 1.00 85.70 397 PRO A N 1
ATOM 2861 C CA . PRO A 1 385 ? -37.741 -42.876 29.769 1.00 90.97 397 PRO A CA 1
ATOM 2862 C C . PRO A 1 385 ? -36.691 -43.688 30.518 1.00 126.41 397 PRO A C 1
ATOM 2863 O O . PRO A 1 385 ? -36.878 -44.885 30.715 1.00 106.01 397 PRO A O 1
ATOM 2867 N N . GLN B 2 1 ? -21.272 -51.473 49.662 1.00 103.13 160 GLN B N 1
ATOM 2868 C CA . GLN B 2 1 ? -21.142 -50.032 49.903 1.00 99.44 160 GLN B CA 1
ATOM 2869 C C . GLN B 2 1 ? -20.486 -49.734 51.280 1.00 97.21 160 GLN B C 1
ATOM 2870 O O . GLN B 2 1 ? -20.275 -50.655 52.086 1.00 96.02 160 GLN B O 1
ATOM 2876 N N . VAL B 2 2 ? -20.152 -48.437 51.510 1.00 89.56 161 VAL B N 1
ATOM 2877 C CA . VAL B 2 2 ? -19.569 -47.854 52.719 1.00 86.40 161 VAL B CA 1
ATOM 2878 C C . VAL B 2 2 ? -20.363 -48.278 53.971 1.00 90.44 161 VAL B C 1
ATOM 2879 O O . VAL B 2 2 ? -21.573 -48.043 54.049 1.00 92.71 161 VAL B O 1
ATOM 2883 N N . GLN B 2 3 ? -19.677 -48.917 54.929 1.00 83.97 162 GLN B N 1
ATOM 2884 C CA . GLN B 2 3 ? -20.260 -49.365 56.195 1.00 82.19 162 GLN B CA 1
ATOM 2885 C C . GLN B 2 3 ? -19.484 -48.763 57.369 1.00 78.46 162 GLN B C 1
ATOM 2886 O O . GLN B 2 3 ? -18.254 -48.801 57.367 1.00 77.46 162 GLN B O 1
ATOM 2892 N N . LEU B 2 4 ? -20.207 -48.172 58.343 1.00 69.13 163 LEU B N 1
ATOM 2893 C CA . LEU B 2 4 ? -19.658 -47.528 59.538 1.00 64.14 163 LEU B CA 1
ATOM 2894 C C . LEU B 2 4 ? -20.494 -47.925 60.745 1.00 67.96 163 LEU B C 1
ATOM 2895 O O . LEU B 2 4 ? -21.715 -48.003 60.637 1.00 69.71 163 LEU B O 1
ATOM 2900 N N . GLN B 2 5 ? -19.840 -48.228 61.882 1.00 63.53 164 GLN B N 1
ATOM 2901 C CA . GLN B 2 5 ? -20.500 -48.640 63.124 1.00 63.09 164 GLN B CA 1
ATOM 2902 C C . GLN B 2 5 ? -19.793 -48.073 64.358 1.00 64.84 164 GLN B C 1
ATOM 2903 O O . GLN B 2 5 ? -18.666 -48.467 64.650 1.00 65.14 164 GLN B O 1
ATOM 2909 N N . GLU B 2 6 ? -20.461 -47.165 65.083 1.00 59.55 165 GLU B N 1
ATOM 2910 C CA . GLU B 2 6 ? -19.923 -46.510 66.284 1.00 57.93 165 GLU B CA 1
ATOM 2911 C C . GLU B 2 6 ? -20.231 -47.316 67.545 1.00 63.69 165 GLU B C 1
ATOM 2912 O O . GLU B 2 6 ? -21.239 -48.015 67.595 1.00 66.57 165 GLU B O 1
ATOM 2918 N N . SER B 2 7 ? -19.389 -47.176 68.578 1.00 58.59 166 SER B N 1
ATOM 2919 C CA . SER B 2 7 ? -19.563 -47.804 69.903 1.00 59.15 166 SER B CA 1
ATOM 2920 C C . SER B 2 7 ? -18.812 -47.005 70.971 1.00 59.53 166 SER B C 1
ATOM 2921 O O . SER B 2 7 ? -18.058 -46.091 70.626 1.00 56.80 166 SER B O 1
ATOM 2924 N N . GLY B 2 8 ? -19.083 -47.305 72.241 1.00 56.55 167 GLY B N 1
ATOM 2925 C CA . GLY B 2 8 ? -18.402 -46.682 73.374 1.00 56.24 167 GLY B CA 1
ATOM 2926 C C . GLY B 2 8 ? -19.167 -45.611 74.111 1.00 62.58 167 GLY B C 1
ATOM 2927 O O . GLY B 2 8 ? -18.661 -45.032 75.077 1.00 62.07 167 GLY B O 1
ATOM 2928 N N . GLY B 2 9 ? -20.375 -45.343 73.637 1.00 63.25 168 GLY B N 1
ATOM 2929 C CA . GLY B 2 9 ? -21.276 -44.371 74.239 1.00 64.32 168 GLY B CA 1
ATOM 2930 C C . GLY B 2 9 ? -21.831 -44.897 75.547 1.00 69.47 168 GLY B C 1
ATOM 2931 O O . GLY B 2 9 ? -21.916 -46.113 75.752 1.00 71.10 168 GLY B O 1
ATOM 2932 N N . GLY B 2 10 ? -22.189 -43.982 76.430 1.00 63.72 169 GLY B N 1
ATOM 2933 C CA . GLY B 2 10 ? -22.764 -44.331 77.709 1.00 63.93 169 GLY B CA 1
ATOM 2934 C C . GLY B 2 10 ? -23.268 -43.132 78.459 1.00 68.55 169 GLY B C 1
ATOM 2935 O O . GLY B 2 10 ? -23.445 -42.052 77.889 1.00 67.63 169 GLY B O 1
ATOM 2936 N N . LEU B 2 11 ? -23.541 -43.351 79.749 1.00 67.03 170 LEU B N 1
ATOM 2937 C CA . LEU B 2 11 ? -24.028 -42.345 80.681 1.00 67.00 170 LEU B CA 1
ATOM 2938 C C . LEU B 2 11 ? -22.932 -42.147 81.710 1.00 70.79 170 LEU B C 1
ATOM 2939 O O . LEU B 2 11 ? -22.490 -43.110 82.325 1.00 71.78 170 LEU B O 1
ATOM 2944 N N . VAL B 2 12 ? -22.462 -40.905 81.836 1.00 65.76 171 VAL B N 1
ATOM 2945 C CA . VAL B 2 12 ? -21.384 -40.472 82.724 1.00 64.83 171 VAL B CA 1
ATOM 2946 C C . VAL B 2 12 ? -21.807 -39.201 83.470 1.00 70.26 171 VAL B C 1
ATOM 2947 O O . VAL B 2 12 ? -22.755 -38.522 83.070 1.00 69.54 171 VAL B O 1
ATOM 2951 N N . GLN B 2 13 ? -21.086 -38.880 84.542 1.00 69.78 172 GLN B N 1
ATOM 2952 C CA . GLN B 2 13 ? -21.310 -37.686 85.349 1.00 72.31 172 GLN B CA 1
ATOM 2953 C C . GLN B 2 13 ? -20.480 -36.546 84.738 1.00 77.07 172 GLN B C 1
ATOM 2954 O O . GLN B 2 13 ? -19.498 -36.860 84.046 1.00 76.25 172 GLN B O 1
ATOM 2960 N N . PRO B 2 14 ? -20.771 -35.236 85.015 1.00 74.46 173 PRO B N 1
ATOM 2961 C CA . PRO B 2 14 ? -19.864 -34.173 84.515 1.00 73.70 173 PRO B CA 1
ATOM 2962 C C . PRO B 2 14 ? -18.427 -34.387 85.027 1.00 78.24 173 PRO B C 1
ATOM 2963 O O . PRO B 2 14 ? -18.225 -34.739 86.193 1.00 80.11 173 PRO B O 1
ATOM 2967 N N . GLY B 2 15 ? -17.452 -34.264 84.128 1.00 73.40 174 GLY B N 1
ATOM 2968 C CA . GLY B 2 15 ? -16.037 -34.494 84.434 1.00 72.62 174 GLY B CA 1
ATOM 2969 C C . GLY B 2 15 ? -15.565 -35.871 84.009 1.00 72.37 174 GLY B C 1
ATOM 2970 O O . GLY B 2 15 ? -14.372 -36.159 84.051 1.00 71.51 174 GLY B O 1
ATOM 2971 N N . GLY B 2 16 ? -16.511 -36.699 83.570 1.00 67.51 175 GLY B N 1
ATOM 2972 C CA . GLY B 2 16 ? -16.295 -38.059 83.108 1.00 65.60 175 GLY B CA 1
ATOM 2973 C C . GLY B 2 16 ? -15.564 -38.182 81.792 1.00 69.56 175 GLY B C 1
ATOM 2974 O O . GLY B 2 16 ? -15.272 -37.190 81.116 1.00 69.91 175 GLY B O 1
ATOM 2975 N N . SER B 2 17 ? -15.312 -39.420 81.399 1.00 65.46 176 SER B N 1
ATOM 2976 C CA . SER B 2 17 ? -14.566 -39.771 80.202 1.00 63.41 176 SER B CA 1
ATOM 2977 C C . SER B 2 17 ? -15.210 -40.923 79.461 1.00 66.60 176 SER B C 1
ATOM 2978 O O . SER B 2 17 ? -15.837 -41.786 80.072 1.00 67.35 176 SER B O 1
ATOM 2981 N N . LEU B 2 18 ? -15.011 -40.960 78.150 1.00 61.59 177 LEU B N 1
ATOM 2982 C CA . LEU B 2 18 ? -15.515 -42.007 77.266 1.00 60.85 177 LEU B CA 1
ATOM 2983 C C . LEU B 2 18 ? -14.562 -42.154 76.095 1.00 61.66 177 LEU B C 1
ATOM 2984 O O . LEU B 2 18 ? -13.901 -41.183 75.704 1.00 60.80 177 LEU B O 1
ATOM 2989 N N . ARG B 2 19 ? -14.491 -43.363 75.531 1.00 56.47 178 ARG B N 1
ATOM 2990 C CA . ARG B 2 19 ? -13.670 -43.625 74.359 1.00 54.73 178 ARG B CA 1
ATOM 2991 C C . ARG B 2 19 ? -14.577 -44.203 73.280 1.00 58.29 178 ARG B C 1
ATOM 2992 O O . ARG B 2 19 ? -15.033 -45.346 73.395 1.00 58.13 178 ARG B O 1
ATOM 3000 N N . LEU B 2 20 ? -14.856 -43.386 72.241 1.00 53.85 179 LEU B N 1
ATOM 3001 C CA . LEU B 2 20 ? -15.669 -43.816 71.116 1.00 53.98 179 LEU B CA 1
ATOM 3002 C C . LEU B 2 20 ? -14.790 -44.476 70.058 1.00 59.21 179 LEU B C 1
ATOM 3003 O O . LEU B 2 20 ? -13.623 -44.120 69.908 1.00 57.68 179 LEU B O 1
ATOM 3008 N N . SER B 2 21 ? -15.363 -45.466 69.361 1.00 58.14 180 SER B N 1
ATOM 3009 C CA . SER B 2 21 ? -14.776 -46.254 68.284 1.00 58.30 180 SER B CA 1
ATOM 3010 C C . SER B 2 21 ? -15.742 -46.237 67.131 1.00 64.78 180 SER B C 1
ATOM 3011 O O . SER B 2 21 ? -16.938 -46.084 67.338 1.00 64.34 180 SER B O 1
ATOM 3014 N N . CYS B 2 22 ? -15.223 -46.429 65.920 1.00 64.01 181 CYS B N 1
ATOM 3015 C CA . CYS B 2 22 ? -15.990 -46.562 64.704 1.00 65.22 181 CYS B CA 1
ATOM 3016 C C . CYS B 2 22 ? -15.319 -47.602 63.816 1.00 67.27 181 CYS B C 1
ATOM 3017 O O . CYS B 2 22 ? -14.162 -47.440 63.456 1.00 66.35 181 CYS B O 1
ATOM 3020 N N . ALA B 2 23 ? -16.012 -48.703 63.526 1.00 64.83 182 ALA B N 1
ATOM 3021 C CA . ALA B 2 23 ? -15.495 -49.762 62.657 1.00 64.99 182 ALA B CA 1
ATOM 3022 C C . ALA B 2 23 ? -15.946 -49.454 61.230 1.00 70.16 182 ALA B C 1
ATOM 3023 O O . ALA B 2 23 ? -17.096 -49.062 61.034 1.00 71.41 182 ALA B O 1
ATOM 3025 N N . ALA B 2 24 ? -15.041 -49.568 60.248 1.00 65.45 183 ALA B N 1
ATOM 3026 C CA . ALA B 2 24 ? -15.365 -49.271 58.859 1.00 65.26 183 ALA B CA 1
ATOM 3027 C C . ALA B 2 24 ? -15.057 -50.441 57.931 1.00 72.63 183 ALA B C 1
ATOM 3028 O O . ALA B 2 24 ? -14.080 -51.162 58.140 1.00 74.26 183 ALA B O 1
ATOM 3030 N N . SER B 2 25 ? -15.904 -50.634 56.908 1.00 70.73 184 SER B N 1
ATOM 3031 C CA . SER B 2 25 ? -15.759 -51.651 55.852 1.00 72.44 184 SER B CA 1
ATOM 3032 C C . SER B 2 25 ? -16.457 -51.175 54.591 1.00 74.88 184 SER B C 1
ATOM 3033 O O . SER B 2 25 ? -17.188 -50.188 54.633 1.00 72.75 184 SER B O 1
ATOM 3036 N N . GLY B 2 26 ? -16.199 -51.851 53.481 1.00 73.20 185 GLY B N 1
ATOM 3037 C CA . GLY B 2 26 ? -16.827 -51.537 52.201 1.00 74.26 185 GLY B CA 1
ATOM 3038 C C . GLY B 2 26 ? -16.134 -50.494 51.350 1.00 76.45 185 GLY B C 1
ATOM 3039 O O . GLY B 2 26 ? -16.544 -50.267 50.210 1.00 78.07 185 GLY B O 1
ATOM 3040 N N . PHE B 2 27 ? -15.084 -49.856 51.889 1.00 70.20 186 PHE B N 1
ATOM 3041 C CA . PHE B 2 27 ? -14.291 -48.829 51.202 1.00 68.69 186 PHE B CA 1
ATOM 3042 C C . PHE B 2 27 ? -12.859 -48.837 51.730 1.00 71.42 186 PHE B C 1
ATOM 3043 O O . PHE B 2 27 ? -12.614 -49.382 52.809 1.00 70.49 186 PHE B O 1
ATOM 3051 N N . THR B 2 28 ? -11.917 -48.226 50.971 1.00 68.06 187 THR B N 1
ATOM 3052 C CA . THR B 2 28 ? -10.511 -48.098 51.358 1.00 66.77 187 THR B CA 1
ATOM 3053 C C . THR B 2 28 ? -10.410 -47.003 52.437 1.00 67.75 187 THR B C 1
ATOM 3054 O O . THR B 2 28 ? -10.238 -45.820 52.117 1.00 67.20 187 THR B O 1
ATOM 3058 N N . PHE B 2 29 ? -10.565 -47.420 53.712 1.00 62.07 188 PHE B N 1
ATOM 3059 C CA . PHE B 2 29 ? -10.506 -46.577 54.915 1.00 59.48 188 PHE B CA 1
ATOM 3060 C C . PHE B 2 29 ? -9.175 -45.805 55.025 1.00 65.60 188 PHE B C 1
ATOM 3061 O O . PHE B 2 29 ? -9.186 -44.625 55.382 1.00 64.93 188 PHE B O 1
ATOM 3069 N N . SER B 2 30 ? -8.043 -46.474 54.714 1.00 63.08 189 SER B N 1
ATOM 3070 C CA . SER B 2 30 ? -6.696 -45.911 54.785 1.00 62.75 189 SER B CA 1
ATOM 3071 C C . SER B 2 30 ? -6.440 -44.766 53.779 1.00 68.35 189 SER B C 1
ATOM 3072 O O . SER B 2 30 ? -5.401 -44.108 53.861 1.00 68.09 189 SER B O 1
ATOM 3075 N N . SER B 2 31 ? -7.400 -44.515 52.857 1.00 65.06 190 SER B N 1
ATOM 3076 C CA . SER B 2 31 ? -7.353 -43.446 51.860 1.00 64.59 190 SER B CA 1
ATOM 3077 C C . SER B 2 31 ? -8.480 -42.428 52.056 1.00 66.70 190 SER B C 1
ATOM 3078 O O . SER B 2 31 ? -8.658 -41.567 51.195 1.00 68.32 190 SER B O 1
ATOM 3081 N N . ALA B 2 32 ? -9.231 -42.505 53.178 1.00 60.06 191 ALA B N 1
ATOM 3082 C CA . ALA B 2 32 ? -10.367 -41.612 53.443 1.00 58.25 191 ALA B CA 1
ATOM 3083 C C . ALA B 2 32 ? -10.209 -40.644 54.619 1.00 60.88 191 ALA B C 1
ATOM 3084 O O . ALA B 2 32 ? -9.693 -41.012 55.683 1.00 59.07 191 ALA B O 1
ATOM 3086 N N . ILE B 2 33 ? -10.710 -39.405 54.419 1.00 57.51 192 ILE B N 1
ATOM 3087 C CA . ILE B 2 33 ? -10.853 -38.362 55.443 1.00 56.17 192 ILE B CA 1
ATOM 3088 C C . ILE B 2 33 ? -12.029 -38.865 56.332 1.00 58.50 192 ILE B C 1
ATOM 3089 O O . ILE B 2 33 ? -13.043 -39.347 55.803 1.00 57.92 192 ILE B O 1
ATOM 3094 N N . MET B 2 34 ? -11.885 -38.764 57.659 1.00 52.54 193 MET B N 1
ATOM 3095 C CA . MET B 2 34 ? -12.889 -39.243 58.605 1.00 50.52 193 MET B CA 1
ATOM 3096 C C . MET B 2 34 ? -13.352 -38.127 59.529 1.00 53.89 193 MET B C 1
ATOM 3097 O O . MET B 2 34 ? -12.563 -37.266 59.904 1.00 52.85 193 MET B O 1
ATOM 3102 N N . THR B 2 35 ? -14.662 -38.101 59.837 1.00 50.94 194 THR B N 1
ATOM 3103 C CA . THR B 2 35 ? -15.246 -37.033 60.631 1.00 49.66 194 THR B CA 1
ATOM 3104 C C . THR B 2 35 ? -16.126 -37.574 61.746 1.00 53.43 194 THR B C 1
ATOM 3105 O O . THR B 2 35 ? -16.796 -38.589 61.574 1.00 53.56 194 THR B O 1
ATOM 3109 N N . TRP B 2 36 ? -16.143 -36.865 62.877 1.00 49.53 195 TRP B N 1
ATOM 3110 C CA . TRP B 2 36 ? -17.074 -37.093 63.968 1.00 48.71 195 TRP B CA 1
ATOM 3111 C C . TRP B 2 36 ? -18.025 -35.905 63.966 1.00 52.94 195 TRP B C 1
ATOM 3112 O O . TRP B 2 36 ? -17.593 -34.746 63.953 1.00 50.06 195 TRP B O 1
ATOM 3123 N N . VAL B 2 37 ? -19.321 -36.205 63.993 1.00 53.23 196 VAL B N 1
ATOM 3124 C CA . VAL B 2 37 ? -20.403 -35.217 64.046 1.00 55.06 196 VAL B CA 1
ATOM 3125 C C . VAL B 2 37 ? -21.352 -35.607 65.199 1.00 58.35 196 VAL B C 1
ATOM 3126 O O . VAL B 2 37 ? -21.414 -36.788 65.564 1.00 57.03 196 VAL B O 1
ATOM 3130 N N . ARG B 2 38 ? -22.009 -34.628 65.829 1.00 54.90 197 ARG B N 1
ATOM 3131 C CA . ARG B 2 38 ? -22.932 -34.955 66.906 1.00 54.37 197 ARG B CA 1
ATOM 3132 C C . ARG B 2 38 ? -24.308 -34.301 66.722 1.00 58.59 197 ARG B C 1
ATOM 3133 O O . ARG B 2 38 ? -24.412 -33.221 66.156 1.00 56.69 197 ARG B O 1
ATOM 3141 N N . GLN B 2 39 ? -25.364 -34.971 67.214 1.00 57.24 198 GLN B N 1
ATOM 3142 C CA . GLN B 2 39 ? -26.740 -34.479 67.154 1.00 57.36 198 GLN B CA 1
ATOM 3143 C C . GLN B 2 39 ? -27.299 -34.474 68.569 1.00 60.34 198 GLN B C 1
ATOM 3144 O O . GLN B 2 39 ? -27.574 -35.537 69.124 1.00 59.26 198 GLN B O 1
ATOM 3150 N N . ALA B 2 40 ? -27.440 -33.282 69.162 1.00 58.48 199 ALA B N 1
ATOM 3151 C CA . ALA B 2 40 ? -27.979 -33.111 70.513 1.00 59.54 199 ALA B CA 1
ATOM 3152 C C . ALA B 2 40 ? -29.474 -32.857 70.456 1.00 67.99 199 ALA B C 1
ATOM 3153 O O . ALA B 2 40 ? -29.948 -32.194 69.518 1.00 69.73 199 ALA B O 1
ATOM 3155 N N . PRO B 2 41 ? -30.250 -33.362 71.445 1.00 67.08 200 PRO B N 1
ATOM 3156 C CA . PRO B 2 41 ? -31.705 -33.115 71.431 1.00 68.98 200 PRO B CA 1
ATOM 3157 C C . PRO B 2 41 ? -32.070 -31.624 71.445 1.00 76.37 200 PRO B C 1
ATOM 3158 O O . PRO B 2 41 ? -31.469 -30.868 72.206 1.00 78.60 200 PRO B O 1
ATOM 3162 N N . GLY B 2 42 ? -33.003 -31.223 70.586 1.00 72.99 201 GLY B N 1
ATOM 3163 C CA . GLY B 2 42 ? -33.491 -29.849 70.496 1.00 75.30 201 GLY B CA 1
ATOM 3164 C C . GLY B 2 42 ? -32.583 -28.810 69.859 1.00 82.09 201 GLY B C 1
ATOM 3165 O O . GLY B 2 42 ? -32.926 -27.621 69.853 1.00 84.42 201 GLY B O 1
ATOM 3166 N N . LYS B 2 43 ? -31.423 -29.242 69.313 1.00 76.95 202 LYS B N 1
ATOM 3167 C CA . LYS B 2 43 ? -30.408 -28.391 68.669 1.00 75.33 202 LYS B CA 1
ATOM 3168 C C . LYS B 2 43 ? -30.083 -28.928 67.258 1.00 76.18 202 LYS B C 1
ATOM 3169 O O . LYS B 2 43 ? -30.340 -30.098 66.976 1.00 75.58 202 LYS B O 1
ATOM 3175 N N . GLY B 2 44 ? -29.473 -28.099 66.411 1.00 70.39 203 GLY B N 1
ATOM 3176 C CA . GLY B 2 44 ? -28.994 -28.553 65.108 1.00 68.59 203 GLY B CA 1
ATOM 3177 C C . GLY B 2 44 ? -27.738 -29.421 65.249 1.00 69.67 203 GLY B C 1
ATOM 3178 O O . GLY B 2 44 ? -27.114 -29.438 66.313 1.00 69.58 203 GLY B O 1
ATOM 3179 N N . ARG B 2 45 ? -27.381 -30.180 64.194 1.00 64.21 204 ARG B N 1
ATOM 3180 C CA . ARG B 2 45 ? -26.204 -31.052 64.113 1.00 61.91 204 ARG B CA 1
ATOM 3181 C C . ARG B 2 45 ? -24.917 -30.221 64.254 1.00 64.47 204 ARG B C 1
ATOM 3182 O O . ARG B 2 45 ? -24.840 -29.100 63.750 1.00 65.87 204 ARG B O 1
ATOM 3190 N N . GLU B 2 46 ? -23.955 -30.731 65.001 1.00 57.54 205 GLU B N 1
ATOM 3191 C CA . GLU B 2 46 ? -22.729 -30.002 65.268 1.00 56.93 205 GLU B CA 1
ATOM 3192 C C . GLU B 2 46 ? -21.474 -30.815 64.922 1.00 58.13 205 GLU B C 1
ATOM 3193 O O . GLU B 2 46 ? -21.316 -31.938 65.395 1.00 57.23 205 GLU B O 1
ATOM 3199 N N . TRP B 2 47 ? -20.584 -30.232 64.106 1.00 54.07 206 TRP B N 1
ATOM 3200 C CA . TRP B 2 47 ? -19.310 -30.848 63.728 1.00 52.27 206 TRP B CA 1
ATOM 3201 C C . TRP B 2 47 ? -18.433 -30.945 64.947 1.00 57.64 206 TRP B C 1
ATOM 3202 O O . TRP B 2 47 ? -18.329 -29.954 65.668 1.00 59.67 206 TRP B O 1
ATOM 3213 N N . VAL B 2 48 ? -17.775 -32.102 65.168 1.00 52.25 207 VAL B N 1
ATOM 3214 C CA . VAL B 2 48 ? -16.869 -32.295 66.301 1.00 51.41 207 VAL B CA 1
ATOM 3215 C C . VAL B 2 48 ? -15.391 -32.265 65.862 1.00 56.88 207 VAL B C 1
ATOM 3216 O O . VAL B 2 48 ? -14.619 -31.438 66.362 1.00 58.15 207 VAL B O 1
ATOM 3220 N N . SER B 2 49 ? -14.984 -33.206 64.976 1.00 52.35 208 SER B N 1
ATOM 3221 C CA . SER B 2 49 ? -13.581 -33.371 64.604 1.00 52.30 208 SER B CA 1
ATOM 3222 C C . SER B 2 49 ? -13.390 -34.064 63.260 1.00 54.90 208 SER B C 1
ATOM 3223 O O . SER B 2 49 ? -14.203 -34.894 62.881 1.00 54.34 208 SER B O 1
ATOM 3226 N N . THR B 2 50 ? -12.282 -33.747 62.575 1.00 51.23 209 THR B N 1
ATOM 3227 C CA . THR B 2 50 ? -11.890 -34.301 61.282 1.00 51.02 209 THR B CA 1
ATOM 3228 C C . THR B 2 50 ? -10.419 -34.748 61.328 1.00 56.27 209 THR B C 1
ATOM 3229 O O . THR B 2 50 ? -9.572 -34.078 61.919 1.00 55.10 209 THR B O 1
ATOM 3233 N N . ILE B 2 51 ? -10.139 -35.907 60.716 1.00 53.87 210 ILE B N 1
ATOM 3234 C CA . ILE B 2 51 ? -8.814 -36.480 60.600 1.00 53.71 210 ILE B CA 1
ATOM 3235 C C . ILE B 2 51 ? -8.508 -36.881 59.132 1.00 58.32 210 ILE B C 1
ATOM 3236 O O . ILE B 2 51 ? -9.344 -37.512 58.480 1.00 58.42 210 ILE B O 1
ATOM 3241 N N . GLY B 2 52 ? -7.327 -36.490 58.640 1.00 54.97 211 GLY B N 1
ATOM 3242 C CA . GLY B 2 52 ? -6.827 -36.852 57.316 1.00 55.32 211 GLY B CA 1
ATOM 3243 C C . GLY B 2 52 ? -6.497 -38.334 57.239 1.00 60.69 211 GLY B C 1
ATOM 3244 O O . GLY B 2 52 ? -6.259 -38.970 58.283 1.00 61.13 211 GLY B O 1
ATOM 3245 N N . SER B 2 53 ? -6.469 -38.908 56.003 1.00 57.19 212 SER B N 1
ATOM 3246 C CA . SER B 2 53 ? -6.296 -40.355 55.785 1.00 56.62 212 SER B CA 1
ATOM 3247 C C . SER B 2 53 ? -5.104 -40.992 56.506 1.00 62.41 212 SER B C 1
ATOM 3248 O O . SER B 2 53 ? -5.251 -42.112 57.004 1.00 61.72 212 SER B O 1
ATOM 3251 N N . ASP B 2 54 ? -3.960 -40.294 56.618 1.00 60.53 213 ASP B N 1
ATOM 3252 C CA . ASP B 2 54 ? -2.811 -40.892 57.304 1.00 60.31 213 ASP B CA 1
ATOM 3253 C C . ASP B 2 54 ? -2.731 -40.530 58.816 1.00 61.73 213 ASP B C 1
ATOM 3254 O O . ASP B 2 54 ? -1.781 -40.946 59.466 1.00 61.50 213 ASP B O 1
ATOM 3259 N N . GLY B 2 55 ? -3.695 -39.763 59.336 1.00 55.49 214 GLY B N 1
ATOM 3260 C CA . GLY B 2 55 ? -3.740 -39.395 60.749 1.00 54.65 214 GLY B CA 1
ATOM 3261 C C . GLY B 2 55 ? -2.975 -38.172 61.227 1.00 60.61 214 GLY B C 1
ATOM 3262 O O . GLY B 2 55 ? -3.167 -37.725 62.364 1.00 60.18 214 GLY B O 1
ATOM 3263 N N . SER B 2 56 ? -2.077 -37.641 60.402 1.00 60.39 215 SER B N 1
ATOM 3264 C CA . SER B 2 56 ? -1.244 -36.482 60.764 1.00 60.89 215 SER B CA 1
ATOM 3265 C C . SER B 2 56 ? -2.016 -35.148 60.826 1.00 65.34 215 SER B C 1
ATOM 3266 O O . SER B 2 56 ? -1.685 -34.296 61.655 1.00 67.04 215 SER B O 1
ATOM 3269 N N . ILE B 2 57 ? -3.033 -34.966 59.966 1.00 59.04 216 ILE B N 1
ATOM 3270 C CA . ILE B 2 57 ? -3.783 -33.712 59.955 1.00 58.20 216 ILE B CA 1
ATOM 3271 C C . ILE B 2 57 ? -5.099 -33.877 60.705 1.00 62.61 216 ILE B C 1
ATOM 3272 O O . ILE B 2 57 ? -5.902 -34.760 60.387 1.00 62.13 216 ILE B O 1
ATOM 3277 N N . THR B 2 58 ? -5.276 -33.068 61.758 1.00 59.87 217 THR B N 1
ATOM 3278 C CA . THR B 2 58 ? -6.469 -33.087 62.608 1.00 58.72 217 THR B CA 1
ATOM 3279 C C . THR B 2 58 ? -6.984 -31.675 62.875 1.00 64.86 217 THR B C 1
ATOM 3280 O O . THR B 2 58 ? -6.197 -30.738 63.067 1.00 65.95 217 THR B O 1
ATOM 3284 N N . THR B 2 59 ? -8.319 -31.536 62.883 1.00 60.62 218 THR B N 1
ATOM 3285 C CA . THR B 2 59 ? -9.029 -30.285 63.161 1.00 60.67 218 THR B CA 1
ATOM 3286 C C . THR B 2 59 ? -10.113 -30.575 64.193 1.00 61.68 218 THR B C 1
ATOM 3287 O O . THR B 2 59 ? -10.642 -31.696 64.245 1.00 59.55 218 THR B O 1
ATOM 3291 N N . TYR B 2 60 ? -10.427 -29.567 65.025 1.00 57.90 219 TYR B N 1
ATOM 3292 C CA . TYR B 2 60 ? -11.408 -29.689 66.106 1.00 56.16 219 TYR B CA 1
ATOM 3293 C C . TYR B 2 60 ? -12.281 -28.469 66.194 1.00 63.41 219 TYR B C 1
ATOM 3294 O O . TYR B 2 60 ? -11.797 -27.354 65.973 1.00 65.91 219 TYR B O 1
ATOM 3303 N N . ALA B 2 61 ? -13.566 -28.672 66.567 1.00 59.25 220 ALA B N 1
ATOM 3304 C CA . ALA B 2 61 ? -14.525 -27.591 66.833 1.00 59.38 220 ALA B CA 1
ATOM 3305 C C . ALA B 2 61 ? -14.007 -26.875 68.088 1.00 64.71 220 ALA B C 1
ATOM 3306 O O . ALA B 2 61 ? -13.497 -27.548 68.988 1.00 63.13 220 ALA B O 1
ATOM 3308 N N . ASP B 2 62 ? -14.113 -25.534 68.144 1.00 63.62 221 ASP B N 1
ATOM 3309 C CA . ASP B 2 62 ? -13.685 -24.740 69.306 1.00 65.95 221 ASP B CA 1
ATOM 3310 C C . ASP B 2 62 ? -14.250 -25.253 70.645 1.00 69.80 221 ASP B C 1
ATOM 3311 O O . ASP B 2 62 ? -13.526 -25.270 71.636 1.00 70.78 221 ASP B O 1
ATOM 3316 N N . SER B 2 63 ? -15.504 -25.752 70.643 1.00 66.27 222 SER B N 1
ATOM 3317 C CA . SER B 2 63 ? -16.235 -26.283 71.812 1.00 66.06 222 SER B CA 1
ATOM 3318 C C . SER B 2 63 ? -15.684 -27.590 72.388 1.00 71.78 222 SER B C 1
ATOM 3319 O O . SER B 2 63 ? -16.069 -27.967 73.497 1.00 75.04 222 SER B O 1
ATOM 3322 N N . VAL B 2 64 ? -14.822 -28.302 71.642 1.00 66.27 223 VAL B N 1
ATOM 3323 C CA . VAL B 2 64 ? -14.250 -29.584 72.079 1.00 64.50 223 VAL B CA 1
ATOM 3324 C C . VAL B 2 64 ? -12.701 -29.560 72.166 1.00 70.12 223 VAL B C 1
ATOM 3325 O O . VAL B 2 64 ? -12.116 -30.499 72.710 1.00 69.24 223 VAL B O 1
ATOM 3329 N N . LYS B 2 65 ? -12.049 -28.505 71.629 1.00 69.32 224 LYS B N 1
ATOM 3330 C CA . LYS B 2 65 ? -10.588 -28.382 71.619 1.00 70.60 224 LYS B CA 1
ATOM 3331 C C . LYS B 2 65 ? -9.982 -28.453 73.017 1.00 75.03 224 LYS B C 1
ATOM 3332 O O . LYS B 2 65 ? -10.480 -27.802 73.944 1.00 77.12 224 LYS B O 1
ATOM 3338 N N . GLY B 2 66 ? -8.955 -29.294 73.154 1.00 68.64 225 GLY B N 1
ATOM 3339 C CA . GLY B 2 66 ? -8.261 -29.521 74.414 1.00 68.89 225 GLY B CA 1
ATOM 3340 C C . GLY B 2 66 ? -8.886 -30.598 75.281 1.00 71.57 225 GLY B C 1
ATOM 3341 O O . GLY B 2 66 ? -8.226 -31.125 76.173 1.00 71.09 225 GLY B O 1
ATOM 3342 N N . ARG B 2 67 ? -10.162 -30.941 75.031 1.00 66.92 226 ARG B N 1
ATOM 3343 C CA . ARG B 2 67 ? -10.873 -31.957 75.802 1.00 65.48 226 ARG B CA 1
ATOM 3344 C C . ARG B 2 67 ? -10.959 -33.289 75.053 1.00 66.17 226 ARG B C 1
ATOM 3345 O O . ARG B 2 67 ? -10.865 -34.351 75.673 1.00 65.08 226 ARG B O 1
ATOM 3353 N N . PHE B 2 68 ? -11.182 -33.226 73.727 1.00 61.35 227 PHE B N 1
ATOM 3354 C CA . PHE B 2 68 ? -11.340 -34.411 72.884 1.00 59.21 227 PHE B CA 1
ATOM 3355 C C . PHE B 2 68 ? -10.118 -34.597 71.996 1.00 62.62 227 PHE B C 1
ATOM 3356 O O . PHE B 2 68 ? -9.446 -33.620 71.667 1.00 63.87 227 PHE B O 1
ATOM 3364 N N . THR B 2 69 ? -9.824 -35.851 71.623 1.00 56.85 228 THR B N 1
ATOM 3365 C CA . THR B 2 69 ? -8.718 -36.196 70.736 1.00 56.11 228 THR B CA 1
ATOM 3366 C C . THR B 2 69 ? -9.199 -37.245 69.760 1.00 57.95 228 THR B C 1
ATOM 3367 O O . THR B 2 69 ? -9.607 -38.330 70.176 1.00 58.91 228 THR B O 1
ATOM 3371 N N . ILE B 2 70 ? -9.093 -36.939 68.475 1.00 52.33 229 ILE B N 1
ATOM 3372 C CA . ILE B 2 70 ? -9.414 -37.830 67.366 1.00 51.24 229 ILE B CA 1
ATOM 3373 C C . ILE B 2 70 ? -8.128 -38.613 66.986 1.00 54.98 229 ILE B C 1
ATOM 3374 O O . ILE B 2 70 ? -7.007 -38.077 67.043 1.00 55.74 229 ILE B O 1
ATOM 3379 N N . SER B 2 71 ? -8.291 -39.888 66.650 1.00 50.39 230 SER B N 1
ATOM 3380 C CA . SER B 2 71 ? -7.174 -40.735 66.239 1.00 51.38 230 SER B CA 1
ATOM 3381 C C . SER B 2 71 ? -7.708 -41.796 65.292 1.00 56.27 230 SER B C 1
ATOM 3382 O O . SER B 2 71 ? -8.909 -41.950 65.182 1.00 53.99 230 SER B O 1
ATOM 3385 N N . ARG B 2 72 ? -6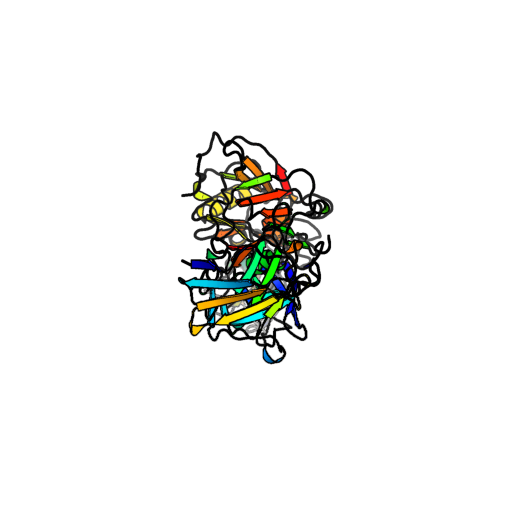.830 -42.517 64.600 1.00 56.03 231 ARG B N 1
ATOM 3386 C CA . ARG B 2 72 ? -7.259 -43.582 63.701 1.00 55.91 231 ARG B CA 1
ATOM 3387 C C . ARG B 2 72 ? -6.189 -44.633 63.653 1.00 61.04 231 ARG B C 1
ATOM 3388 O O . ARG B 2 72 ? -5.019 -44.299 63.817 1.00 61.34 231 ARG B O 1
ATOM 3396 N N . ASP B 2 73 ? -6.589 -45.900 63.462 1.00 58.18 232 ASP B N 1
ATOM 3397 C CA . ASP B 2 73 ? -5.675 -47.034 63.294 1.00 59.37 232 ASP B CA 1
ATOM 3398 C C . ASP B 2 73 ? -6.062 -47.608 61.934 1.00 63.49 232 ASP B C 1
ATOM 3399 O O . ASP B 2 73 ? -7.108 -48.249 61.810 1.00 64.16 232 ASP B O 1
ATOM 3404 N N . ASN B 2 74 ? -5.294 -47.273 60.904 1.00 60.85 233 ASN B N 1
ATOM 3405 C CA . ASN B 2 74 ? -5.574 -47.691 59.527 1.00 62.14 233 ASN B CA 1
ATOM 3406 C C . ASN B 2 74 ? -5.454 -49.191 59.291 1.00 70.25 233 ASN B C 1
ATOM 3407 O O . ASN B 2 74 ? -6.204 -49.726 58.477 1.00 72.37 233 ASN B O 1
ATOM 3412 N N . ALA B 2 75 ? -4.540 -49.868 59.997 1.00 68.53 234 ALA B N 1
ATOM 3413 C CA . ALA B 2 75 ? -4.350 -51.317 59.881 1.00 70.86 234 ALA B CA 1
ATOM 3414 C C . ALA B 2 75 ? -5.590 -52.052 60.413 1.00 75.80 234 ALA B C 1
ATOM 3415 O O . ALA B 2 75 ? -5.969 -53.098 59.877 1.00 78.03 234 ALA B O 1
ATOM 3417 N N . ARG B 2 76 ? -6.240 -51.470 61.434 1.00 69.40 235 ARG B N 1
ATOM 3418 C CA . ARG B 2 76 ? -7.431 -52.028 62.067 1.00 68.56 235 ARG B CA 1
ATOM 3419 C C . ARG B 2 76 ? -8.768 -51.447 61.562 1.00 69.06 235 ARG B C 1
ATOM 3420 O O . ARG B 2 76 ? -9.818 -51.850 62.069 1.00 68.47 235 ARG B O 1
ATOM 3428 N N . ASN B 2 77 ? -8.734 -50.517 60.563 1.00 64.02 236 ASN B N 1
ATOM 3429 C CA . ASN B 2 77 ? -9.904 -49.841 59.948 1.00 62.47 236 ASN B CA 1
ATOM 3430 C C . ASN B 2 77 ? -10.835 -49.193 60.969 1.00 63.19 236 ASN B C 1
ATOM 3431 O O . ASN B 2 77 ? -12.054 -49.256 60.817 1.00 62.77 236 ASN B O 1
ATOM 3436 N N . THR B 2 78 ? -10.255 -48.552 61.991 1.00 58.15 237 THR B N 1
ATOM 3437 C CA . THR B 2 78 ? -10.989 -47.951 63.103 1.00 56.62 237 THR B CA 1
ATOM 3438 C C . THR B 2 78 ? -10.582 -46.507 63.364 1.00 58.83 237 THR B C 1
ATOM 3439 O O . THR B 2 78 ? -9.395 -46.184 63.361 1.00 59.89 237 THR B O 1
ATOM 3443 N N . LEU B 2 79 ? -11.580 -45.673 63.648 1.00 53.63 238 LEU B N 1
ATOM 3444 C CA . LEU B 2 79 ? -11.490 -44.267 64.015 1.00 52.46 238 LEU B CA 1
ATOM 3445 C C . LEU B 2 79 ? -11.871 -44.174 65.491 1.00 56.67 238 LEU B C 1
ATOM 3446 O O . LEU B 2 79 ? -12.749 -44.898 65.952 1.00 57.39 238 LEU B O 1
ATOM 3451 N N . TYR B 2 80 ? -11.220 -43.289 66.227 1.00 52.74 239 TYR B N 1
ATOM 3452 C CA . TYR B 2 80 ? -11.473 -43.111 67.650 1.00 51.88 239 TYR B CA 1
ATOM 3453 C C . TYR B 2 80 ? -11.712 -41.650 67.992 1.00 56.40 239 TYR B C 1
ATOM 3454 O O . TYR B 2 80 ? -11.291 -40.767 67.261 1.00 55.82 239 TYR B O 1
ATOM 3463 N N . LEU B 2 81 ? -12.320 -41.414 69.166 1.00 53.51 240 LEU B N 1
ATOM 3464 C CA . LEU B 2 81 ? -12.539 -40.107 69.764 1.00 51.95 240 LEU B CA 1
ATOM 3465 C C . LEU B 2 81 ? -12.455 -40.308 71.279 1.00 56.56 240 LEU B C 1
ATOM 3466 O O . LEU B 2 81 ? -13.292 -41.010 71.858 1.00 58.62 240 LEU B O 1
ATOM 3471 N N . GLN B 2 82 ? -11.410 -39.743 71.895 1.00 53.01 241 GLN B N 1
ATOM 3472 C CA . GLN B 2 82 ? -11.193 -39.746 73.336 1.00 53.41 241 GLN B CA 1
ATOM 3473 C C . GLN B 2 82 ? -11.910 -38.517 73.852 1.00 59.98 241 GLN B C 1
ATOM 3474 O O . GLN B 2 82 ? -11.587 -37.406 73.440 1.00 60.72 241 GLN B O 1
ATOM 3480 N N . MET B 2 83 ? -12.930 -38.721 74.681 1.00 58.21 242 MET B N 1
ATOM 3481 C CA . MET B 2 83 ? -13.734 -37.643 75.246 1.00 59.08 242 MET B CA 1
ATOM 3482 C C . MET B 2 83 ? -13.443 -37.531 76.728 1.00 63.80 242 MET B C 1
ATOM 3483 O O . MET B 2 83 ? -13.824 -38.422 77.466 1.00 66.12 242 MET B O 1
ATOM 3488 N N . ASN B 2 84 ? -12.705 -36.494 77.153 1.00 60.71 243 ASN B N 1
ATOM 3489 C CA . ASN B 2 84 ? -12.361 -36.239 78.571 1.00 62.28 243 ASN B CA 1
ATOM 3490 C C . ASN B 2 84 ? -13.041 -34.949 79.014 1.00 67.76 243 ASN B C 1
ATOM 3491 O O . ASN B 2 84 ? -13.513 -34.182 78.161 1.00 66.16 243 ASN B O 1
ATOM 3496 N N . SER B 2 85 ? -13.044 -34.690 80.350 1.00 66.83 244 SER B N 1
ATOM 3497 C CA . SER B 2 85 ? -13.629 -33.508 81.008 1.00 68.45 244 SER B CA 1
ATOM 3498 C C . SER B 2 85 ? -15.034 -33.220 80.455 1.00 70.78 244 SER B C 1
ATOM 3499 O O . SER B 2 85 ? -15.357 -32.073 80.119 1.00 71.81 244 SER B O 1
ATOM 3502 N N . LEU B 2 86 ? -15.853 -34.289 80.318 1.00 64.59 245 LEU B N 1
ATOM 3503 C CA . LEU B 2 86 ? -17.205 -34.208 79.758 1.00 63.20 245 LEU B CA 1
ATOM 3504 C C . LEU B 2 86 ? -18.113 -33.252 80.528 1.00 71.53 245 LEU B C 1
ATOM 3505 O O . LEU B 2 86 ? -17.932 -33.044 81.734 1.00 72.86 245 LEU B O 1
ATOM 3510 N N . LYS B 2 87 ? -19.024 -32.592 79.795 1.00 68.70 246 LYS B N 1
ATOM 3511 C CA . LYS B 2 87 ? -19.974 -31.637 80.373 1.00 70.59 246 LYS B CA 1
ATOM 3512 C C . LYS B 2 87 ? -21.407 -31.937 79.907 1.00 73.74 246 LYS B C 1
ATOM 3513 O O . LYS B 2 87 ? -21.558 -32.604 78.885 1.00 71.16 246 LYS B O 1
ATOM 3519 N N . PRO B 2 88 ? -22.476 -31.495 80.621 1.00 72.69 247 PRO B N 1
ATOM 3520 C CA . PRO B 2 88 ? -23.850 -31.781 80.146 1.00 72.72 247 PRO B CA 1
ATOM 3521 C C . PRO B 2 88 ? -24.156 -31.396 78.684 1.00 76.11 247 PRO B C 1
ATOM 3522 O O . PRO B 2 88 ? -24.892 -32.124 78.012 1.00 75.39 247 PRO B O 1
ATOM 3526 N N . GLU B 2 89 ? -23.533 -30.307 78.175 1.00 72.17 248 GLU B N 1
ATOM 3527 C CA . GLU B 2 89 ? -23.662 -29.785 76.797 1.00 70.93 248 GLU B CA 1
ATOM 3528 C C . GLU B 2 89 ? -23.228 -30.812 75.729 1.00 71.53 248 GLU B C 1
ATOM 3529 O O . GLU B 2 89 ? -23.549 -30.631 74.546 1.00 71.87 248 GLU B O 1
ATOM 3535 N N . ASP B 2 90 ? -22.467 -31.862 76.143 1.00 63.63 249 ASP B N 1
ATOM 3536 C CA . ASP B 2 90 ? -21.942 -32.903 75.258 1.00 60.00 249 ASP B CA 1
ATOM 3537 C C . ASP B 2 90 ? -22.913 -34.047 74.993 1.00 62.03 249 ASP B C 1
ATOM 3538 O O . ASP B 2 90 ? -22.590 -34.933 74.198 1.00 59.52 249 ASP B O 1
ATOM 3543 N N . THR B 2 91 ? -24.081 -34.051 75.668 1.00 61.47 250 THR B N 1
ATOM 3544 C CA . THR B 2 91 ? -25.143 -35.053 75.482 1.00 61.61 250 THR B CA 1
ATOM 3545 C C . THR B 2 91 ? -25.617 -34.963 74.039 1.00 64.39 250 THR B C 1
ATOM 3546 O O . THR B 2 91 ? -26.040 -33.891 73.589 1.00 64.42 250 THR B O 1
ATOM 3550 N N . ALA B 2 92 ? -25.502 -36.082 73.312 1.00 58.47 251 ALA B N 1
ATOM 3551 C CA . ALA B 2 92 ? -25.828 -36.157 71.898 1.00 56.63 251 ALA B CA 1
ATOM 3552 C C . ALA B 2 92 ? -25.630 -37.567 71.388 1.00 60.68 251 ALA B C 1
ATOM 3553 O O . ALA B 2 92 ? -24.999 -38.404 72.053 1.00 61.19 251 ALA B O 1
ATOM 3555 N N . VAL B 2 93 ? -26.170 -37.829 70.196 1.00 55.84 252 VAL B N 1
ATOM 3556 C CA . VAL B 2 93 ? -25.885 -39.043 69.445 1.00 54.36 252 VAL B CA 1
ATOM 3557 C C . VAL B 2 93 ? -24.652 -38.631 68.636 1.00 58.23 252 VAL B C 1
ATOM 3558 O O . VAL B 2 93 ? -24.676 -37.591 67.973 1.00 58.06 252 VAL B O 1
ATOM 3562 N N . TYR B 2 94 ? -23.574 -39.400 68.734 1.00 55.56 253 TYR B N 1
ATOM 3563 C CA . TYR B 2 94 ? -22.328 -39.150 68.019 1.00 53.11 253 TYR B CA 1
ATOM 3564 C C . TYR B 2 94 ? -22.249 -40.091 66.831 1.00 57.53 253 TYR B C 1
ATOM 3565 O O . TYR B 2 94 ? -22.437 -41.312 66.952 1.00 57.21 253 TYR B O 1
ATOM 3574 N N . TYR B 2 95 ? -22.003 -39.506 65.672 1.00 54.29 254 TYR B N 1
ATOM 3575 C CA . TYR B 2 95 ? -21.902 -40.228 64.420 1.00 54.62 254 TYR B CA 1
ATOM 3576 C C . TYR B 2 95 ? -20.510 -40.085 63.823 1.00 62.09 254 TYR B C 1
ATOM 3577 O O . TYR B 2 95 ? -19.875 -39.037 63.904 1.00 61.27 254 TYR B O 1
ATOM 3586 N N . CYS B 2 96 ? -20.106 -41.138 63.146 1.00 62.47 255 CYS B N 1
ATOM 3587 C CA . CYS B 2 96 ? -18.881 -41.372 62.408 1.00 63.54 255 CYS B CA 1
ATOM 3588 C C . CYS B 2 96 ? -19.277 -41.163 60.926 1.00 65.59 255 CYS B C 1
ATOM 3589 O O . CYS B 2 96 ? -20.240 -41.782 60.447 1.00 63.99 255 CYS B O 1
ATOM 3592 N N . THR B 2 97 ? -18.596 -40.248 60.211 1.00 61.19 256 THR B N 1
ATOM 3593 C CA . THR B 2 97 ? -19.057 -39.989 58.846 1.00 60.83 256 THR B CA 1
ATOM 3594 C C . THR B 2 97 ? -17.926 -39.798 57.808 1.00 61.87 256 THR B C 1
ATOM 3595 O O . THR B 2 97 ? -16.827 -39.317 58.106 1.00 60.01 256 THR B O 1
ATOM 3599 N N . SER B 2 98 ? -18.240 -40.231 56.570 1.00 58.51 257 SER B N 1
ATOM 3600 C CA . SER B 2 98 ? -17.396 -40.171 55.393 1.00 57.55 257 SER B CA 1
ATOM 3601 C C . SER B 2 98 ? -18.233 -40.260 54.131 1.00 61.60 257 SER B C 1
ATOM 3602 O O . SER B 2 98 ? -19.123 -41.118 54.047 1.00 63.78 257 SER B O 1
ATOM 3605 N N . ALA B 2 99 ? -17.933 -39.365 53.144 1.00 55.05 258 ALA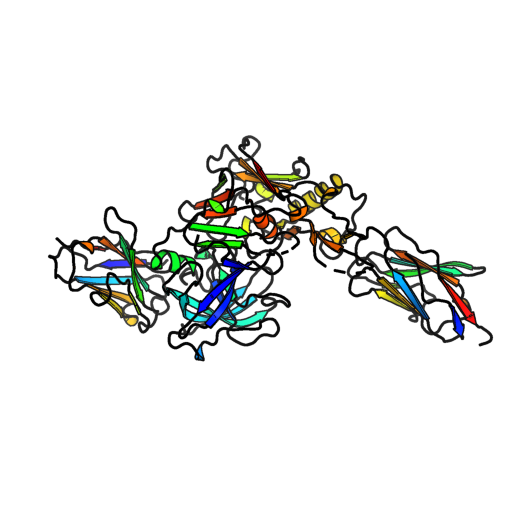 B N 1
ATOM 3606 C CA . ALA B 2 99 ? -18.518 -39.262 51.811 1.00 55.29 258 ALA B CA 1
ATOM 3607 C C . ALA B 2 99 ? -20.060 -39.334 51.786 1.00 60.71 258 ALA B C 1
ATOM 3608 O O . ALA B 2 99 ? -20.652 -40.022 50.934 1.00 60.64 258 ALA B O 1
ATOM 3610 N N . GLY B 2 100 ? -20.689 -38.608 52.719 1.00 56.97 259 GLY B N 1
ATOM 3611 C CA . GLY B 2 100 ? -22.144 -38.541 52.830 1.00 58.00 259 GLY B CA 1
ATOM 3612 C C . GLY B 2 100 ? -22.810 -39.644 53.643 1.00 65.32 259 GLY B C 1
ATOM 3613 O O . GLY B 2 100 ? -24.010 -39.557 53.932 1.00 67.50 259 GLY B O 1
ATOM 3614 N N . ARG B 2 101 ? -22.055 -40.694 54.015 1.00 60.40 260 ARG B N 1
ATOM 3615 C CA . ARG B 2 101 ? -22.575 -41.834 54.768 1.00 60.22 260 ARG B CA 1
ATOM 3616 C C . ARG B 2 101 ? -22.249 -41.721 56.253 1.00 63.06 260 ARG B C 1
ATOM 3617 O O . ARG B 2 101 ? -21.168 -41.268 56.621 1.00 62.08 260 ARG B O 1
ATOM 3625 N N . ARG B 2 102 ? -23.174 -42.142 57.098 1.00 59.74 261 ARG B N 1
ATOM 3626 C CA . ARG B 2 102 ? -22.963 -42.165 58.542 1.00 58.46 261 ARG B CA 1
ATOM 3627 C C . ARG B 2 102 ? -23.215 -43.564 59.093 1.00 62.84 261 ARG B C 1
ATOM 3628 O O . ARG B 2 102 ? -23.713 -44.439 58.381 1.00 63.56 261 ARG B O 1
ATOM 3636 N N . GLY B 2 103 ? -22.810 -43.780 60.333 1.00 59.37 262 GLY B N 1
ATOM 3637 C CA . GLY B 2 103 ? -23.094 -45.026 61.025 1.00 59.74 262 GLY B CA 1
ATOM 3638 C C . GLY B 2 103 ? -24.443 -44.905 61.719 1.00 63.12 262 GLY B C 1
ATOM 3639 O O . GLY B 2 103 ? -25.069 -43.836 61.657 1.00 61.72 262 GLY B O 1
ATOM 3640 N N . PRO B 2 104 ? -24.922 -45.960 62.431 1.00 59.25 263 PRO B N 1
ATOM 3641 C CA . PRO B 2 104 ? -26.197 -45.826 63.162 1.00 59.18 263 PRO B CA 1
ATOM 3642 C C . PRO B 2 104 ? -26.145 -44.879 64.376 1.00 60.61 263 PRO B C 1
ATOM 3643 O O . PRO B 2 104 ? -27.195 -44.479 64.886 1.00 60.54 263 PRO B O 1
ATOM 3647 N N . GLY B 2 105 ? -24.937 -44.528 64.815 1.00 55.91 264 GLY B N 1
ATOM 3648 C CA . GLY B 2 105 ? -24.708 -43.634 65.944 1.00 55.42 264 GLY B CA 1
ATOM 3649 C C . GLY B 2 105 ? -24.453 -44.337 67.264 1.00 62.12 264 GLY B C 1
ATOM 3650 O O . GLY B 2 105 ? -24.579 -45.562 67.367 1.00 63.44 264 GLY B O 1
ATOM 3651 N N . THR B 2 106 ? -24.050 -43.550 68.273 1.00 58.86 265 THR B N 1
ATOM 3652 C CA . THR B 2 106 ? -23.760 -43.951 69.651 1.00 58.78 265 THR B CA 1
ATOM 3653 C C . THR B 2 106 ? -24.161 -42.787 70.551 1.00 63.14 265 THR B C 1
ATOM 3654 O O . THR B 2 106 ? -23.696 -41.661 70.388 1.00 61.78 265 THR B O 1
ATOM 3658 N N . GLN B 2 107 ? -25.090 -43.069 71.453 1.00 61.98 266 GLN B N 1
ATOM 3659 C CA . GLN B 2 107 ? -25.670 -42.108 72.369 1.00 61.42 266 GLN B CA 1
ATOM 3660 C C . GLN B 2 107 ? -24.758 -41.865 73.562 1.00 64.22 266 GLN B C 1
ATOM 3661 O O . GLN B 2 107 ? -24.308 -42.806 74.203 1.00 64.45 266 GLN B O 1
ATOM 3667 N N . VAL B 2 108 ? -24.493 -40.589 73.841 1.00 59.89 267 VAL B N 1
ATOM 3668 C CA . VAL B 2 108 ? -23.690 -40.138 74.970 1.00 58.72 267 VAL B CA 1
ATOM 3669 C C . VAL B 2 108 ? -24.600 -39.247 75.813 1.00 65.94 267 VAL B C 1
ATOM 3670 O O . VAL B 2 108 ? -25.245 -38.345 75.276 1.00 66.18 267 VAL B O 1
ATOM 3674 N N . THR B 2 109 ? -24.669 -39.520 77.126 1.00 65.17 268 THR B N 1
ATOM 3675 C CA . THR B 2 109 ? -25.443 -38.724 78.076 1.00 66.92 268 THR B CA 1
ATOM 3676 C C . THR B 2 109 ? -24.526 -38.293 79.218 1.00 71.00 268 THR B C 1
ATOM 3677 O O . THR B 2 109 ? -23.829 -39.138 79.777 1.00 69.81 268 THR B O 1
ATOM 3681 N N . VAL B 2 110 ? -24.505 -36.980 79.544 1.00 69.19 269 VAL B N 1
ATOM 3682 C CA . VAL B 2 110 ? -23.711 -36.431 80.655 1.00 70.25 269 VAL B CA 1
ATOM 3683 C C . VAL B 2 110 ? -24.664 -35.727 81.635 1.00 79.05 269 VAL B C 1
ATOM 3684 O O . VAL B 2 110 ? -25.135 -34.630 81.339 1.00 79.61 269 VAL B O 1
ATOM 3688 N N . SER B 2 111 ? -24.960 -36.378 82.792 1.00 78.29 270 SER B N 1
ATOM 3689 C CA . SER B 2 111 ? -25.887 -35.911 83.833 1.00 96.35 270 SER B CA 1
ATOM 3690 C C . SER B 2 111 ? -25.621 -34.491 84.345 1.00 140.96 270 SER B C 1
ATOM 3691 O O . SER B 2 111 ? -26.549 -33.826 84.811 1.00 111.44 270 SER B O 1
ATOM 3694 N N . LEU C 3 4 ? -21.639 -3.980 -0.444 1.00 85.73 163 LEU C N 1
ATOM 3695 C CA . LEU C 3 4 ? -20.302 -4.345 -0.929 1.00 83.95 163 LEU C CA 1
ATOM 3696 C C . LEU C 3 4 ? -19.769 -3.409 -2.002 1.00 86.57 163 LEU C C 1
ATOM 3697 O O . LEU C 3 4 ? -20.530 -2.899 -2.838 1.00 85.24 163 LEU C O 1
ATOM 3702 N N . GLN C 3 5 ? -18.446 -3.177 -1.962 1.00 83.14 164 GLN C N 1
ATOM 3703 C CA . GLN C 3 5 ? -17.738 -2.312 -2.911 1.00 82.94 164 GLN C CA 1
ATOM 3704 C C . GLN C 3 5 ? -16.337 -2.875 -3.122 1.00 83.02 164 GLN C C 1
ATOM 3705 O O . GLN C 3 5 ? -15.514 -2.877 -2.185 1.00 84.57 164 GLN C O 1
ATOM 3711 N N . GLU C 3 6 ? -16.110 -3.450 -4.325 1.00 73.76 165 GLU C N 1
ATOM 3712 C CA . GLU C 3 6 ? -14.827 -4.049 -4.714 1.00 71.45 165 GLU C CA 1
ATOM 3713 C C . GLU C 3 6 ? -13.790 -2.942 -4.816 1.00 74.96 165 GLU C C 1
ATOM 3714 O O . GLU C 3 6 ? -14.104 -1.804 -5.215 1.00 76.38 165 GLU C O 1
ATOM 3720 N N . SER C 3 7 ? -12.545 -3.290 -4.491 1.00 68.90 166 SER C N 1
ATOM 3721 C CA . SER C 3 7 ? -11.407 -2.390 -4.599 1.00 67.88 166 SER C CA 1
ATOM 3722 C C . SER C 3 7 ? -10.164 -3.209 -4.996 1.00 68.08 166 SER C C 1
ATOM 3723 O O . SER C 3 7 ? -10.223 -4.439 -5.016 1.00 65.17 166 SER C O 1
ATOM 3726 N N . GLY C 3 8 ? -9.084 -2.521 -5.355 1.00 65.39 167 GLY C N 1
ATOM 3727 C CA . GLY C 3 8 ? -7.815 -3.155 -5.678 1.00 65.76 167 GLY C CA 1
ATOM 3728 C C . GLY C 3 8 ? -7.530 -3.468 -7.126 1.00 70.59 167 GLY C C 1
ATOM 3729 O O . GLY C 3 8 ? -6.545 -4.157 -7.396 1.00 71.70 167 GLY C O 1
ATOM 3730 N N . GLY C 3 9 ? -8.361 -2.954 -8.046 1.00 66.41 168 GLY C N 1
ATOM 3731 C CA . GLY C 3 9 ? -8.190 -3.129 -9.491 1.00 65.65 168 GLY C CA 1
ATOM 3732 C C . GLY C 3 9 ? -7.369 -2.018 -10.132 1.00 69.38 168 GLY C C 1
ATOM 3733 O O . GLY C 3 9 ? -6.889 -1.117 -9.441 1.00 71.80 168 GLY C O 1
ATOM 3734 N N . GLY C 3 10 ? -7.209 -2.073 -11.447 1.00 62.88 169 GLY C N 1
ATOM 3735 C CA . GLY C 3 10 ? -6.456 -1.066 -12.184 1.00 63.45 169 GLY C CA 1
ATOM 3736 C C . GLY C 3 10 ? -5.604 -1.595 -13.316 1.00 66.18 169 GLY C C 1
ATOM 3737 O O . GLY C 3 10 ? -5.794 -2.731 -13.757 1.00 64.60 169 GLY C O 1
ATOM 3738 N N . LEU C 3 11 ? -4.664 -0.754 -13.811 1.00 63.90 170 LEU C N 1
ATOM 3739 C CA . LEU C 3 11 ? -3.732 -1.098 -14.894 1.00 64.01 170 LEU C CA 1
ATOM 3740 C C . LEU C 3 11 ? -2.541 -1.935 -14.389 1.00 70.64 170 LEU C C 1
ATOM 3741 O O . LEU C 3 11 ? -1.872 -1.567 -13.421 1.00 70.81 170 LEU C O 1
ATOM 3746 N N . VAL C 3 12 ? -2.309 -3.076 -15.038 1.00 68.78 171 VAL C N 1
ATOM 3747 C CA . VAL C 3 12 ? -1.210 -3.994 -14.726 1.00 69.90 171 VAL C CA 1
ATOM 3748 C C . VAL C 3 12 ? -0.573 -4.446 -16.002 1.00 74.87 171 VAL C C 1
ATOM 3749 O O . VAL C 3 12 ? -1.274 -4.621 -16.997 1.00 74.39 171 VAL C O 1
ATOM 3753 N N . GLN C 3 13 ? 0.740 -4.698 -15.966 1.00 73.12 172 GLN C N 1
ATOM 3754 C CA . GLN C 3 13 ? 1.468 -5.256 -17.111 1.00 74.96 172 GLN C CA 1
ATOM 3755 C C . GLN C 3 13 ? 1.189 -6.761 -17.175 1.00 76.41 172 GLN C C 1
ATOM 3756 O O . GLN C 3 13 ? 0.905 -7.378 -16.141 1.00 75.11 172 GLN C O 1
ATOM 3762 N N . ALA C 3 14 ? 1.268 -7.351 -18.376 1.00 72.77 173 ALA C N 1
ATOM 3763 C CA . ALA C 3 14 ? 1.075 -8.788 -18.536 1.00 71.87 173 ALA C CA 1
ATOM 3764 C C . ALA C 3 14 ? 2.133 -9.522 -17.690 1.00 76.70 173 ALA C C 1
ATOM 3765 O O . ALA C 3 14 ? 3.314 -9.167 -17.741 1.00 79.77 173 ALA C O 1
ATOM 3767 N N . GLY C 3 15 ? 1.677 -10.466 -16.871 1.00 70.01 174 GLY C N 1
ATOM 3768 C CA . GLY C 3 15 ? 2.510 -11.239 -15.957 1.00 70.41 174 GLY C CA 1
ATOM 3769 C C . GLY C 3 15 ? 2.408 -10.728 -14.535 1.00 73.48 174 GLY C C 1
ATOM 3770 O O . GLY C 3 15 ? 2.798 -11.426 -13.596 1.00 74.16 174 GLY C O 1
ATOM 3771 N N . GLY C 3 16 ? 1.855 -9.518 -14.386 1.00 68.65 175 GLY C N 1
ATOM 3772 C CA . GLY C 3 16 ? 1.659 -8.837 -13.112 1.00 67.23 175 GLY C CA 1
ATOM 3773 C C . GLY C 3 16 ? 0.608 -9.453 -12.203 1.00 68.61 175 GLY C C 1
ATOM 3774 O O . GLY C 3 16 ? -0.064 -10.425 -12.567 1.00 67.48 175 GLY C O 1
ATOM 3775 N N . SER C 3 17 ? 0.456 -8.870 -11.010 1.00 64.08 176 SER C N 1
ATOM 3776 C CA . SER C 3 17 ? -0.470 -9.317 -9.983 1.00 62.31 176 SER C CA 1
ATOM 3777 C C . SER C 3 17 ? -1.352 -8.180 -9.480 1.00 65.72 176 SER C C 1
ATOM 3778 O O . SER C 3 17 ? -0.996 -7.008 -9.622 1.00 66.62 176 SER C O 1
ATOM 3781 N N . LEU C 3 18 ? -2.506 -8.536 -8.892 1.00 60.43 177 LEU C N 1
ATOM 3782 C CA . LEU C 3 18 ? -3.469 -7.630 -8.265 1.00 59.04 177 LEU C CA 1
ATOM 3783 C C . LEU C 3 18 ? -4.162 -8.415 -7.179 1.00 61.78 177 LEU C C 1
ATOM 3784 O O . LEU C 3 18 ? -4.287 -9.632 -7.284 1.00 61.52 177 LEU C O 1
ATOM 3789 N N . ARG C 3 19 ? -4.668 -7.716 -6.172 1.00 57.37 178 ARG C N 1
ATOM 3790 C CA . ARG C 3 19 ? -5.441 -8.304 -5.099 1.00 56.23 178 ARG C CA 1
ATOM 3791 C C . ARG C 3 19 ? -6.749 -7.512 -5.036 1.00 58.67 178 ARG C C 1
ATOM 3792 O O . ARG C 3 19 ? -6.733 -6.296 -4.795 1.00 59.96 178 ARG C O 1
ATOM 3800 N N . LEU C 3 20 ? -7.871 -8.184 -5.321 1.00 51.52 179 LEU C N 1
ATOM 3801 C CA . LEU C 3 20 ? -9.183 -7.557 -5.248 1.00 49.25 179 LEU C CA 1
ATOM 3802 C C . LEU C 3 20 ? -9.753 -7.805 -3.868 1.00 55.48 179 LEU C C 1
ATOM 3803 O O . LEU C 3 20 ? -9.578 -8.890 -3.316 1.00 54.90 179 LEU C O 1
ATOM 3808 N N . SER C 3 21 ? -10.390 -6.790 -3.286 1.00 54.90 180 SER C N 1
ATOM 3809 C CA . SER C 3 21 ? -11.014 -6.926 -1.978 1.00 56.73 180 SER C CA 1
ATOM 3810 C C . SER C 3 21 ? -12.462 -6.554 -2.045 1.00 62.16 180 SER C C 1
ATOM 3811 O O . SER C 3 21 ? -12.846 -5.754 -2.892 1.00 60.57 180 SER C O 1
ATOM 3814 N N . CYS C 3 22 ? -13.258 -7.156 -1.161 1.00 62.28 181 CYS C N 1
ATOM 3815 C CA . CYS C 3 22 ? -14.702 -7.068 -1.071 1.00 64.19 181 CYS C CA 1
ATOM 3816 C C . CYS C 3 22 ? -15.104 -7.046 0.430 1.00 65.09 181 CYS C C 1
ATOM 3817 O O . CYS C 3 22 ? -14.609 -7.868 1.183 1.00 64.67 181 CYS C O 1
ATOM 3820 N N . ALA C 3 23 ? -15.937 -6.086 0.881 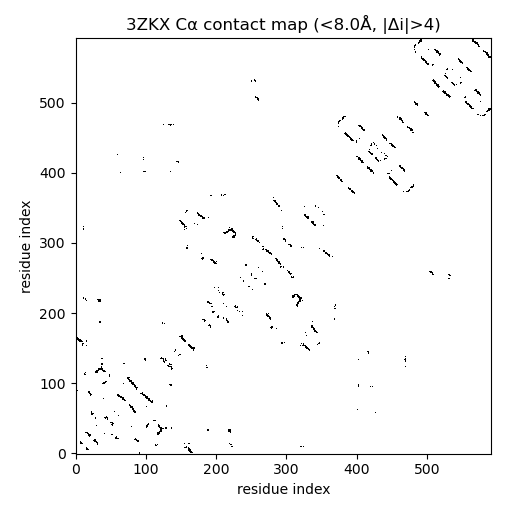1.00 59.70 182 ALA C N 1
ATOM 3821 C CA . ALA C 3 23 ? -16.373 -6.031 2.285 1.00 59.76 182 ALA C CA 1
ATOM 3822 C C . ALA C 3 23 ? -17.885 -5.990 2.429 1.00 62.45 182 ALA C C 1
ATOM 3823 O O . ALA C 3 23 ? -18.561 -5.430 1.582 1.00 60.85 182 ALA C O 1
ATOM 3825 N N . ALA C 3 24 ? -18.414 -6.572 3.504 1.00 61.42 183 ALA C N 1
ATOM 3826 C CA . ALA C 3 24 ? -19.858 -6.635 3.794 1.00 61.40 183 ALA C CA 1
ATOM 3827 C C . ALA C 3 24 ? -20.469 -5.302 4.206 1.00 64.64 183 ALA C C 1
ATOM 3828 O O . ALA C 3 24 ? -19.832 -4.503 4.916 1.00 65.33 183 ALA C O 1
ATOM 3830 N N . SER C 3 25 ? -21.743 -5.100 3.812 1.00 60.63 184 SER C N 1
ATOM 3831 C CA . SER C 3 25 ? -22.544 -3.920 4.200 1.00 62.72 184 SER C CA 1
ATOM 3832 C C . SER C 3 25 ? -23.913 -4.353 4.726 1.00 65.40 184 SER C C 1
ATOM 3833 O O . SER C 3 25 ? -24.498 -5.310 4.213 1.00 64.64 184 SER C O 1
ATOM 3836 N N . GLY C 3 26 ? -24.393 -3.658 5.744 1.00 62.15 185 GLY C N 1
ATOM 3837 C CA . GLY C 3 26 ? -25.676 -3.925 6.380 1.00 63.01 185 GLY C CA 1
ATOM 3838 C C . GLY C 3 26 ? -25.665 -5.230 7.143 1.00 66.98 185 GLY C C 1
ATOM 3839 O O . GLY C 3 26 ? -24.591 -5.791 7.382 1.00 66.97 185 GLY C O 1
ATOM 3840 N N . PHE C 3 27 ? -26.871 -5.731 7.521 1.00 62.77 186 PHE C N 1
ATOM 3841 C CA . PHE C 3 27 ? -27.030 -6.997 8.238 1.00 60.32 186 PHE C CA 1
ATOM 3842 C C . PHE C 3 27 ? -26.395 -8.094 7.404 1.00 58.60 186 PHE C C 1
ATOM 3843 O O . PHE C 3 27 ? -26.596 -8.159 6.196 1.00 56.33 186 PHE C O 1
ATOM 3851 N N . THR C 3 28 ? -25.603 -8.933 8.038 1.00 54.68 187 THR C N 1
ATOM 3852 C CA . THR C 3 28 ? -24.911 -9.989 7.304 1.00 51.92 187 THR C CA 1
ATOM 3853 C C . THR C 3 28 ? -24.694 -11.205 8.198 1.00 54.99 187 THR C C 1
ATOM 3854 O O . THR C 3 28 ? -24.755 -11.103 9.415 1.00 54.20 187 THR C O 1
ATOM 3858 N N . PHE C 3 29 ? -24.436 -12.344 7.570 1.00 51.87 188 PHE C N 1
ATOM 3859 C CA . PHE C 3 29 ? -24.018 -13.553 8.256 1.00 52.91 188 PHE C CA 1
ATOM 3860 C C . PHE C 3 29 ? -22.523 -13.647 7.902 1.00 57.73 188 PHE C C 1
ATOM 3861 O O . PHE C 3 29 ? -22.184 -13.545 6.729 1.00 55.05 188 PHE C O 1
ATOM 3869 N N . SER C 3 30 ? -21.637 -13.750 8.915 1.00 57.33 189 SER C N 1
ATOM 3870 C CA . SER C 3 30 ? -20.188 -13.843 8.711 1.00 55.51 189 SER C CA 1
ATOM 3871 C C . SER C 3 30 ? -19.828 -15.130 7.956 1.00 59.97 189 SER C C 1
ATOM 3872 O O . SER C 3 30 ? -20.636 -16.056 7.935 1.00 59.23 189 SER C O 1
ATOM 3875 N N . ARG C 3 31 ? -18.641 -15.163 7.289 1.00 57.40 190 ARG C N 1
ATOM 3876 C CA . ARG C 3 31 ? -18.121 -16.286 6.485 1.00 55.89 190 ARG C CA 1
ATOM 3877 C C . ARG C 3 31 ? -19.168 -16.776 5.473 1.00 58.52 190 ARG C C 1
ATOM 3878 O O . ARG C 3 31 ? -19.338 -17.983 5.271 1.00 57.01 190 ARG C O 1
ATOM 3886 N N . ALA C 3 32 ? -19.869 -15.815 4.834 1.00 54.63 191 ALA C N 1
ATOM 3887 C CA . ALA C 3 32 ? -20.939 -16.093 3.877 1.00 52.85 191 ALA C CA 1
ATOM 3888 C C . ALA C 3 32 ? -20.455 -16.726 2.572 1.00 57.33 191 ALA C C 1
ATOM 3889 O O . ALA C 3 32 ? -19.318 -16.508 2.147 1.00 54.95 191 ALA C O 1
ATOM 3891 N N . ALA C 3 33 ? -21.328 -17.512 1.924 1.00 55.83 192 ALA C N 1
ATOM 3892 C CA . ALA C 3 33 ? -21.002 -18.117 0.636 1.00 54.57 192 ALA C CA 1
ATOM 3893 C C . ALA C 3 33 ? -20.776 -16.974 -0.340 1.00 59.54 192 ALA C C 1
ATOM 3894 O O . ALA C 3 33 ? -21.485 -15.958 -0.278 1.00 59.36 192 ALA C O 1
ATOM 3896 N N . MET C 3 34 ? -19.735 -17.088 -1.179 1.00 56.20 193 MET C N 1
ATOM 3897 C CA . MET C 3 34 ? -19.455 -16.005 -2.090 1.00 54.83 193 MET C CA 1
ATOM 3898 C C . MET C 3 34 ? -19.019 -16.512 -3.495 1.00 53.58 193 MET C C 1
ATOM 3899 O O . MET C 3 34 ? -18.651 -17.682 -3.682 1.00 51.77 193 MET C O 1
ATOM 3904 N N . ARG C 3 35 ? -19.103 -15.598 -4.470 1.00 45.91 194 ARG C N 1
ATOM 3905 C CA . ARG C 3 35 ? -18.825 -15.836 -5.874 1.00 44.12 194 ARG C CA 1
ATOM 3906 C C . ARG C 3 35 ? -18.123 -14.611 -6.478 1.00 46.44 194 ARG C C 1
ATOM 3907 O O . ARG C 3 35 ? -18.469 -13.479 -6.149 1.00 44.92 194 ARG C O 1
ATOM 3915 N N . TRP C 3 36 ? -17.141 -14.837 -7.355 1.00 43.91 195 TRP C N 1
ATOM 3916 C CA . TRP C 3 36 ? -16.493 -13.791 -8.155 1.00 43.33 195 TRP C CA 1
ATOM 3917 C C . TRP C 3 36 ? -16.922 -14.068 -9.598 1.00 43.63 195 TRP C C 1
ATOM 3918 O O . TRP C 3 36 ? -16.888 -15.217 -10.021 1.00 42.43 195 TRP C O 1
ATOM 3929 N N . VAL C 3 37 ? -17.395 -13.046 -10.319 1.00 41.49 196 VAL C N 1
ATOM 3930 C CA . VAL C 3 37 ? -17.776 -13.142 -11.730 1.00 42.44 196 VAL C CA 1
ATOM 3931 C C . VAL C 3 37 ? -17.204 -11.900 -12.436 1.00 45.81 196 VAL C C 1
ATOM 3932 O O . VAL C 3 37 ? -17.002 -10.873 -11.797 1.00 44.21 196 VAL C O 1
ATOM 3936 N N . ARG C 3 38 ? -16.794 -12.046 -13.713 1.00 43.97 197 ARG C N 1
ATOM 3937 C CA . ARG C 3 38 ? -16.232 -10.911 -14.462 1.00 43.68 197 ARG C CA 1
ATOM 3938 C C . ARG C 3 38 ? -16.984 -10.629 -15.743 1.00 46.70 197 ARG C C 1
ATOM 3939 O O . ARG C 3 38 ? -17.451 -11.563 -16.374 1.00 47.49 197 ARG C O 1
ATOM 3947 N N . ARG C 3 39 ? -17.088 -9.349 -16.133 1.00 42.68 198 ARG C N 1
ATOM 3948 C CA . ARG C 3 39 ? -17.645 -8.962 -17.416 1.00 43.31 198 ARG C CA 1
ATOM 3949 C C . ARG C 3 39 ? -16.505 -8.480 -18.292 1.00 51.71 198 ARG C C 1
ATOM 3950 O O . ARG C 3 39 ? -15.971 -7.376 -18.087 1.00 51.39 198 ARG C O 1
ATOM 3958 N N . ALA C 3 40 ? -16.135 -9.323 -19.270 1.00 50.76 199 ALA C N 1
ATOM 3959 C CA . ALA C 3 40 ? -15.073 -9.075 -20.234 1.00 51.81 199 ALA C CA 1
ATOM 3960 C C . ALA C 3 40 ? -15.622 -8.339 -21.452 1.00 60.18 199 ALA C C 1
ATOM 3961 O O . ALA C 3 40 ? -16.723 -8.677 -21.933 1.00 59.78 199 ALA C O 1
ATOM 3963 N N . PRO C 3 41 ? -14.877 -7.332 -21.983 1.00 59.75 200 PRO C N 1
ATOM 3964 C CA . PRO C 3 41 ? -15.329 -6.679 -23.226 1.00 62.17 200 PRO C CA 1
ATOM 3965 C C . PRO C 3 41 ? -15.427 -7.744 -24.336 1.00 68.03 200 PRO C C 1
ATOM 3966 O O . PRO C 3 41 ? -14.566 -8.645 -24.404 1.00 69.31 200 PRO C O 1
ATOM 3970 N N . GLU C 3 42 ? -16.519 -7.712 -25.122 1.00 63.05 201 GLU C N 1
ATOM 3971 C CA . GLU C 3 42 ? -16.801 -8.671 -26.201 1.00 65.48 201 GLU C CA 1
ATOM 3972 C C . GLU C 3 42 ? -17.334 -10.043 -25.729 1.00 67.33 201 GLU C C 1
ATOM 3973 O O . GLU C 3 42 ? -18.321 -10.504 -26.292 1.00 69.49 201 GLU C O 1
ATOM 3979 N N . ARG C 3 43 ? -16.703 -10.703 -24.744 1.00 59.90 202 ARG C N 1
ATOM 3980 C CA . ARG C 3 43 ? -17.136 -12.043 -24.288 1.00 57.77 202 ARG C CA 1
ATOM 3981 C C . ARG C 3 43 ? -18.350 -12.051 -23.319 1.00 59.49 202 ARG C C 1
ATOM 3982 O O . ARG C 3 43 ? -19.076 -13.049 -23.252 1.00 59.05 202 ARG C O 1
ATOM 3990 N N . GLY C 3 44 ? -18.549 -10.962 -22.575 1.00 54.03 203 GLY C N 1
ATOM 3991 C CA . GLY C 3 44 ? -19.635 -10.863 -21.602 1.00 50.66 203 GLY C CA 1
ATOM 3992 C C . GLY C 3 44 ? -19.279 -11.461 -20.258 1.00 49.81 203 GLY C C 1
ATOM 3993 O O . GLY C 3 44 ? -18.101 -11.540 -19.899 1.00 48.03 203 GLY C O 1
ATOM 3994 N N . LEU C 3 45 ? -20.315 -11.872 -19.495 1.00 45.96 204 LEU C N 1
ATOM 3995 C CA . LEU C 3 45 ? -20.229 -12.427 -18.131 1.00 42.79 204 LEU C CA 1
ATOM 3996 C C . LEU C 3 45 ? -19.554 -13.824 -18.101 1.00 46.76 204 LEU C C 1
ATOM 3997 O O . LEU C 3 45 ? -19.872 -14.693 -18.908 1.00 45.79 204 LEU C O 1
ATOM 4002 N N . GLU C 3 46 ? -18.581 -14.000 -17.200 1.00 43.26 205 GLU C N 1
ATOM 4003 C CA . GLU C 3 46 ? -17.831 -15.242 -17.016 1.00 43.36 205 GLU C CA 1
ATOM 4004 C C . GLU C 3 46 ? -17.637 -15.486 -15.519 1.00 47.06 205 GLU C C 1
ATOM 4005 O O . GLU C 3 46 ? -17.148 -14.610 -14.796 1.00 47.99 205 GLU C O 1
ATOM 4011 N N . TRP C 3 47 ? -17.950 -16.685 -15.076 1.00 43.19 206 TRP C N 1
ATOM 4012 C CA . TRP C 3 47 ? -17.732 -17.109 -13.704 1.00 42.80 206 TRP C CA 1
ATOM 4013 C C . TRP C 3 47 ? -16.234 -17.205 -13.421 1.00 48.35 206 TRP C C 1
ATOM 4014 O O . TRP C 3 47 ? -15.503 -17.744 -14.247 1.00 49.29 206 TRP C O 1
ATOM 4025 N N . VAL C 3 48 ? -15.767 -16.671 -12.263 1.00 45.16 207 VAL C N 1
ATOM 4026 C CA . VAL C 3 48 ? -14.347 -16.761 -11.897 1.00 45.19 207 VAL C CA 1
ATOM 4027 C C . VAL C 3 48 ? -14.113 -17.817 -10.769 1.00 50.27 207 VAL C C 1
ATOM 4028 O O . VAL C 3 48 ? -13.356 -18.769 -10.959 1.00 49.98 207 VAL C O 1
ATOM 4032 N N . ALA C 3 49 ? -14.749 -17.623 -9.607 1.00 48.77 208 ALA C N 1
ATOM 4033 C CA . ALA C 3 49 ? -14.579 -18.488 -8.434 1.00 50.41 208 ALA C CA 1
ATOM 4034 C C . ALA C 3 49 ? -15.794 -18.511 -7.479 1.00 53.32 208 ALA C C 1
ATOM 4035 O O . ALA C 3 49 ? -16.614 -17.601 -7.491 1.00 50.91 208 ALA C O 1
ATOM 4037 N N . ASN C 3 50 ? -15.870 -19.565 -6.647 1.00 52.62 209 ASN C N 1
ATOM 4038 C CA . ASN C 3 50 ? -16.874 -19.825 -5.603 1.00 53.09 209 ASN C CA 1
ATOM 4039 C C . ASN C 3 50 ? -16.164 -20.209 -4.318 1.00 58.95 209 ASN C C 1
ATOM 4040 O O . ASN C 3 50 ? -15.277 -21.059 -4.351 1.00 59.94 209 ASN C O 1
ATOM 4045 N N . ILE C 3 51 ? -16.578 -19.629 -3.187 1.00 55.90 210 ILE C N 1
ATOM 4046 C CA . ILE C 3 51 ? -16.133 -20.052 -1.860 1.00 57.57 210 ILE C CA 1
ATOM 4047 C C . ILE C 3 51 ? -17.419 -20.363 -1.115 1.00 60.04 210 ILE C C 1
ATOM 4048 O O . ILE C 3 51 ? -18.287 -19.495 -1.015 1.00 56.44 210 ILE C O 1
ATOM 4053 N N . ASN C 3 52 ? -17.551 -21.595 -0.592 1.00 60.44 211 ASN C N 1
ATOM 4054 C CA . ASN C 3 52 ? -18.727 -21.993 0.182 1.00 61.96 211 ASN C CA 1
ATOM 4055 C C . ASN C 3 52 ? -18.747 -21.328 1.565 1.00 67.25 211 ASN C C 1
ATOM 4056 O O . ASN C 3 52 ? -17.721 -20.809 2.015 1.00 65.86 211 ASN C O 1
ATOM 4061 N N . ALA C 3 53 ? -19.927 -21.283 2.207 1.00 67.30 212 ALA C N 1
ATOM 4062 C CA . ALA C 3 53 ? -20.096 -20.655 3.522 1.00 70.09 212 ALA C CA 1
ATOM 4063 C C . ALA C 3 53 ? -19.332 -21.381 4.631 1.00 81.92 212 ALA C C 1
ATOM 4064 O O . ALA C 3 53 ? -19.024 -22.563 4.479 1.00 83.40 212 ALA C O 1
ATOM 4066 N N . GLY C 3 54 ? -19.012 -20.660 5.710 1.00 83.87 213 GLY C N 1
ATOM 4067 C CA . GLY C 3 54 ? -18.285 -21.165 6.874 1.00 88.77 213 GLY C CA 1
ATOM 4068 C C . GLY C 3 54 ? -16.898 -21.648 6.513 1.00 97.49 213 GLY C C 1
ATOM 4069 O O . GLY C 3 54 ? -16.077 -20.868 6.014 1.00 95.60 213 GLY C O 1
ATOM 4070 N N . ASP C 3 55 ? -16.651 -22.963 6.727 1.00 100.17 214 ASP C N 1
ATOM 4071 C CA . ASP C 3 55 ? -15.412 -23.665 6.354 1.00 102.42 214 ASP C CA 1
ATOM 4072 C C . ASP C 3 55 ? -15.429 -23.776 4.813 1.00 104.54 214 ASP C C 1
ATOM 4073 O O . ASP C 3 55 ? -15.935 -24.750 4.238 1.00 104.91 214 ASP C O 1
ATOM 4078 N N . GLY C 3 56 ? -14.947 -22.710 4.180 1.00 97.81 215 GLY C N 1
ATOM 4079 C CA . GLY C 3 56 ? -14.967 -22.525 2.742 1.00 93.81 215 GLY C CA 1
ATOM 4080 C C . GLY C 3 56 ? -14.114 -23.418 1.876 1.00 96.44 215 GLY C C 1
ATOM 4081 O O . GLY C 3 56 ? -12.882 -23.354 1.919 1.00 97.95 215 GLY C O 1
ATOM 4082 N N . SER C 3 57 ? -14.789 -24.202 1.028 1.00 89.67 216 SER C N 1
ATOM 4083 C CA . SER C 3 57 ? -14.186 -25.013 -0.019 1.00 88.53 216 SER C CA 1
ATOM 4084 C C . SER C 3 57 ? -14.229 -24.077 -1.262 1.00 84.97 216 SER C C 1
ATOM 4085 O O . SER C 3 57 ? -15.317 -23.618 -1.647 1.00 82.74 216 SER C O 1
ATOM 4088 N N . ALA C 3 58 ? -13.052 -23.739 -1.839 1.00 77.05 217 ALA C N 1
ATOM 4089 C CA . ALA C 3 58 ? -12.957 -22.853 -3.006 1.00 71.54 217 ALA C CA 1
ATOM 4090 C C . ALA C 3 58 ? -12.857 -23.623 -4.326 1.00 71.61 217 ALA C C 1
ATOM 4091 O O . ALA C 3 58 ? -12.204 -24.667 -4.368 1.00 73.89 217 ALA C O 1
ATOM 4093 N N . SER C 3 59 ? -13.544 -23.133 -5.389 1.00 62.54 218 SER C N 1
ATOM 4094 C CA . SER C 3 59 ? -13.527 -23.717 -6.743 1.00 60.50 218 SER C CA 1
ATOM 4095 C C . SER C 3 59 ? -13.398 -22.628 -7.801 1.00 60.40 218 SER C C 1
ATOM 4096 O O . SER C 3 59 ? -13.915 -21.528 -7.622 1.00 58.34 218 SER C O 1
ATOM 4099 N N . TYR C 3 60 ? -12.659 -22.924 -8.878 1.00 55.71 219 TYR C N 1
ATOM 4100 C CA . TYR C 3 60 ? -12.286 -21.972 -9.909 1.00 52.89 219 TYR C CA 1
ATOM 4101 C C . TYR C 3 60 ? -12.683 -22.382 -11.317 1.00 58.06 219 TYR C C 1
ATOM 4102 O O . TYR C 3 60 ? -12.853 -23.568 -11.609 1.00 58.83 219 TYR C O 1
ATOM 4111 N N . ALA C 3 61 ? -12.804 -21.384 -12.202 1.00 53.94 220 ALA C N 1
ATOM 4112 C CA . ALA C 3 61 ? -13.124 -21.606 -13.604 1.00 54.40 220 ALA C CA 1
ATOM 4113 C C . ALA C 3 61 ? -11.919 -22.193 -14.299 1.00 61.58 220 ALA C C 1
ATOM 4114 O O . ALA C 3 61 ? -10.797 -22.015 -13.832 1.00 62.18 220 ALA C O 1
ATOM 4116 N N . ASP C 3 62 ? -12.145 -22.910 -15.407 1.00 61.21 221 ASP C N 1
ATOM 4117 C CA . ASP C 3 62 ? -11.106 -23.578 -16.194 1.00 63.25 221 ASP C CA 1
ATOM 4118 C C . ASP C 3 62 ? -9.918 -22.691 -16.573 1.00 67.43 221 ASP C C 1
ATOM 4119 O O . ASP C 3 62 ? -8.790 -23.173 -16.572 1.00 70.08 221 ASP C O 1
ATOM 4124 N N . PHE C 3 63 ? -10.168 -21.404 -16.864 1.00 61.35 222 PHE C N 1
ATOM 4125 C CA . PHE C 3 63 ? -9.153 -20.421 -17.268 1.00 60.32 222 PHE C CA 1
ATOM 4126 C C . PHE C 3 63 ? -8.262 -19.900 -16.120 1.00 64.87 222 PHE C C 1
ATOM 4127 O O . PHE C 3 63 ? -7.283 -19.199 -16.403 1.00 65.08 222 PHE C O 1
ATOM 4135 N N . VAL C 3 64 ? -8.621 -20.141 -14.838 1.00 62.07 223 VAL C N 1
ATOM 4136 C CA . VAL C 3 64 ? -7.797 -19.528 -13.778 1.00 62.20 223 VAL C CA 1
ATOM 4137 C C . VAL C 3 64 ? -6.474 -20.287 -13.654 1.00 69.32 223 VAL C C 1
ATOM 4138 O O . VAL C 3 64 ? -5.458 -19.648 -13.421 1.00 70.06 223 VAL C O 1
ATOM 4142 N N . LYS C 3 65 ? -6.473 -21.608 -13.922 1.00 68.04 224 LYS C N 1
ATOM 4143 C CA . LYS C 3 65 ? -5.282 -22.469 -13.983 1.00 70.08 224 LYS C CA 1
ATOM 4144 C C . LYS C 3 65 ? -4.288 -22.295 -12.800 1.00 74.52 224 LYS C C 1
ATOM 4145 O O . LYS C 3 65 ? -3.079 -22.159 -13.013 1.00 75.87 224 LYS C O 1
ATOM 4151 N N . GLY C 3 66 ? -4.821 -22.310 -11.577 1.00 69.42 225 GLY C N 1
ATOM 4152 C CA . GLY C 3 66 ? -4.035 -22.216 -10.348 1.00 70.37 225 GLY C CA 1
ATOM 4153 C C . GLY C 3 66 ? -3.403 -20.873 -10.029 1.00 73.34 225 GLY C C 1
ATOM 4154 O O . GLY C 3 66 ? -2.638 -20.772 -9.064 1.00 74.85 225 GLY C O 1
ATOM 4155 N N . ARG C 3 67 ? -3.751 -19.823 -10.804 1.00 66.71 226 ARG C N 1
ATOM 4156 C CA . ARG C 3 67 ? -3.222 -18.465 -10.665 1.00 64.49 226 ARG C CA 1
ATOM 4157 C C . ARG C 3 67 ? -3.924 -17.644 -9.608 1.00 66.49 226 ARG C C 1
ATOM 4158 O O . ARG C 3 67 ? -3.326 -16.696 -9.109 1.00 68.10 226 ARG C O 1
ATOM 4166 N N . PHE C 3 68 ? -5.206 -17.929 -9.322 1.00 60.30 227 PHE C N 1
ATOM 4167 C CA . PHE C 3 68 ? -5.997 -17.129 -8.374 1.00 57.14 227 PHE C CA 1
ATOM 4168 C C . PHE C 3 68 ? -6.249 -17.840 -7.060 1.00 65.11 227 PHE C C 1
ATOM 4169 O O . PHE C 3 68 ? -6.393 -19.068 -7.040 1.00 65.73 227 PHE C O 1
ATOM 4177 N N . THR C 3 69 ? -6.313 -17.061 -5.956 1.00 64.05 228 THR C N 1
ATOM 4178 C CA . THR C 3 69 ? -6.560 -17.579 -4.607 1.00 65.51 228 THR C CA 1
ATOM 4179 C C . THR C 3 69 ? -7.614 -16.721 -3.950 1.00 70.85 228 THR C C 1
ATOM 4180 O O . THR C 3 69 ? -7.301 -15.622 -3.471 1.00 71.16 228 THR C O 1
ATOM 4184 N N . ALA C 3 70 ? -8.863 -17.223 -3.927 1.00 67.68 229 ALA C N 1
ATOM 4185 C CA . ALA C 3 70 ? -10.001 -16.566 -3.281 1.00 66.38 229 ALA C CA 1
ATOM 4186 C C . ALA C 3 70 ? -9.937 -16.883 -1.786 1.00 72.20 229 ALA C C 1
ATOM 4187 O O . ALA C 3 70 ? -9.771 -18.043 -1.434 1.00 74.60 229 ALA C O 1
ATOM 4189 N N . SER C 3 71 ? -9.966 -15.857 -0.907 1.00 69.87 230 SER C N 1
ATOM 4190 C CA . SER C 3 71 ? -9.853 -16.044 0.557 1.00 72.01 230 SER C CA 1
ATOM 4191 C C . SER C 3 71 ? -10.676 -15.026 1.405 1.00 76.46 230 SER C C 1
ATOM 4192 O O . SER C 3 71 ? -11.370 -14.171 0.840 1.00 73.99 230 SER C O 1
ATOM 4195 N N . ARG C 3 72 ? -10.627 -15.151 2.760 1.00 75.63 231 ARG C N 1
ATOM 4196 C CA . ARG C 3 72 ? -11.384 -14.278 3.673 1.00 75.63 231 ARG C CA 1
ATOM 4197 C C . ARG C 3 72 ? -10.559 -13.777 4.847 1.00 82.96 231 ARG C C 1
ATOM 4198 O O . ARG C 3 72 ? -9.505 -14.341 5.107 1.00 85.39 231 ARG C O 1
ATOM 4206 N N . ASP C 3 73 ? -11.021 -12.698 5.535 1.00 80.49 232 ASP C N 1
ATOM 4207 C CA . ASP C 3 73 ? -10.355 -12.103 6.710 1.00 83.61 232 ASP C CA 1
ATOM 4208 C C . ASP C 3 73 ? -10.676 -12.898 7.995 1.00 91.03 232 ASP C C 1
ATOM 4209 O O . ASP C 3 73 ? -11.527 -13.794 7.951 1.00 90.03 232 ASP C O 1
ATOM 4214 N N . LYS C 3 74 ? -10.001 -12.575 9.129 1.00 91.52 233 LYS C N 1
ATOM 4215 C CA . LYS C 3 74 ? -10.216 -13.255 10.414 1.00 95.35 233 LYS C CA 1
ATOM 4216 C C . LYS C 3 74 ? -11.642 -13.105 10.969 1.00 99.36 233 LYS C C 1
ATOM 4217 O O . LYS C 3 74 ? -12.192 -14.089 11.475 1.00 100.87 233 LYS C O 1
ATOM 4223 N N . ALA C 3 75 ? -12.235 -11.887 10.868 1.00 93.34 234 ALA C N 1
ATOM 4224 C CA . ALA C 3 75 ? -13.600 -11.583 11.334 1.00 92.23 234 ALA C CA 1
ATOM 4225 C C . ALA C 3 75 ? -14.704 -12.279 10.493 1.00 91.78 234 ALA C C 1
ATOM 4226 O O . ALA C 3 75 ? -15.768 -12.600 11.025 1.00 92.97 234 ALA C O 1
ATOM 4228 N N . GLY C 3 76 ? -14.433 -12.503 9.209 1.00 83.28 235 GLY C N 1
ATOM 4229 C CA . GLY C 3 76 ? -15.356 -13.152 8.283 1.00 79.81 235 GLY C CA 1
ATOM 4230 C C . GLY C 3 76 ? -16.320 -12.219 7.570 1.00 79.24 235 GLY C C 1
ATOM 4231 O O . GLY C 3 76 ? -17.328 -12.682 7.036 1.00 76.14 235 GLY C O 1
ATOM 4232 N N . ASN C 3 77 ? -16.011 -10.900 7.534 1.00 75.93 236 ASN C N 1
ATOM 4233 C CA . ASN C 3 77 ? -16.832 -9.856 6.893 1.00 73.69 236 ASN C CA 1
ATOM 4234 C C . ASN C 3 77 ? -16.137 -9.210 5.641 1.00 75.04 236 ASN C C 1
ATOM 4235 O O . ASN C 3 77 ? -16.764 -8.414 4.936 1.00 71.52 236 ASN C O 1
ATOM 4240 N N . ARG C 3 78 ? -14.864 -9.610 5.349 1.00 72.91 237 ARG C N 1
ATOM 4241 C CA . ARG C 3 78 ? -14.045 -9.167 4.200 1.00 71.18 237 ARG C CA 1
ATOM 4242 C C . ARG C 3 78 ? -13.537 -10.359 3.348 1.00 75.72 237 ARG C C 1
ATOM 4243 O O . ARG C 3 78 ? -13.299 -11.446 3.877 1.00 77.64 237 ARG C O 1
ATOM 4251 N N . LEU C 3 79 ? -13.399 -10.151 2.028 1.00 70.59 238 LEU C N 1
ATOM 4252 C CA . LEU C 3 79 ? -13.010 -11.160 1.028 1.00 69.44 238 LEU C CA 1
ATOM 4253 C C . LEU C 3 79 ? -11.939 -10.646 0.081 1.00 69.45 238 LEU C C 1
ATOM 4254 O O . LEU C 3 79 ? -12.007 -9.508 -0.352 1.00 66.82 238 LEU C O 1
ATOM 4259 N N . TYR C 3 80 ? -11.013 -11.516 -0.311 1.00 66.17 239 TYR C N 1
ATOM 4260 C CA . TYR C 3 80 ? -9.898 -11.186 -1.196 1.00 65.38 239 TYR C CA 1
ATOM 4261 C C . TYR C 3 80 ? -9.785 -12.174 -2.343 1.00 66.50 239 TYR C C 1
ATOM 4262 O O . TYR C 3 80 ? -10.074 -13.363 -2.173 1.00 66.72 239 TYR C O 1
ATOM 4271 N N . LEU C 3 81 ? -9.379 -11.673 -3.515 1.00 58.68 240 LEU C N 1
ATOM 4272 C CA . LEU C 3 81 ? -9.083 -12.496 -4.668 1.00 56.05 240 LEU C CA 1
ATOM 4273 C C . LEU C 3 81 ? -7.732 -12.049 -5.136 1.00 59.33 240 LEU C C 1
ATOM 4274 O O . LEU C 3 81 ? -7.597 -10.939 -5.634 1.00 59.64 240 LEU C O 1
ATOM 4279 N N . GLN C 3 82 ? -6.716 -12.878 -4.878 1.00 56.57 241 GLN C N 1
ATOM 4280 C CA . GLN C 3 82 ? -5.339 -12.667 -5.291 1.00 57.08 241 GLN C CA 1
ATOM 4281 C C . GLN C 3 82 ? -5.174 -13.248 -6.702 1.00 60.66 241 GLN C C 1
ATOM 4282 O O . GLN C 3 82 ? -5.340 -14.449 -6.888 1.00 60.65 241 GLN C O 1
ATOM 4288 N N . MET C 3 83 ? -4.828 -12.406 -7.676 1.00 57.76 242 MET C N 1
ATOM 4289 C CA . MET C 3 83 ? -4.659 -12.811 -9.071 1.00 57.96 242 MET C CA 1
ATOM 4290 C C . MET C 3 83 ? -3.212 -12.645 -9.494 1.00 64.69 242 MET C C 1
ATOM 4291 O O . MET C 3 83 ? -2.734 -11.521 -9.575 1.00 65.76 242 MET C O 1
ATOM 4296 N N . ASP C 3 84 ? -2.515 -13.761 -9.749 1.00 63.13 243 ASP C N 1
ATOM 4297 C CA . ASP C 3 84 ? -1.113 -13.798 -10.179 1.00 65.53 243 ASP C CA 1
ATOM 4298 C C . ASP C 3 84 ? -1.049 -14.129 -11.665 1.00 70.00 243 ASP C C 1
ATOM 4299 O O . ASP C 3 84 ? -2.000 -14.711 -12.190 1.00 68.95 243 ASP C O 1
ATOM 4304 N N . ASN C 3 85 ? 0.068 -13.748 -12.336 1.00 67.56 244 ASN C N 1
ATOM 4305 C CA . ASN C 3 85 ? 0.348 -13.973 -13.760 1.00 68.16 244 ASN C CA 1
ATOM 4306 C C . ASN C 3 85 ? -0.847 -13.593 -14.667 1.00 67.92 244 ASN C C 1
ATOM 4307 O O . ASN C 3 85 ? -1.380 -14.424 -15.410 1.00 66.28 244 ASN C O 1
ATOM 4312 N N . LEU C 3 86 ? -1.261 -12.318 -14.575 1.00 63.16 245 LEU C N 1
ATOM 4313 C CA . LEU C 3 86 ? -2.369 -11.756 -15.352 1.00 60.79 245 LEU C CA 1
ATOM 4314 C C . LEU C 3 86 ? -2.048 -11.641 -16.844 1.00 67.42 245 LEU C C 1
ATOM 4315 O O . LEU C 3 86 ? -0.914 -11.387 -17.231 1.00 69.16 245 LEU C O 1
ATOM 4320 N N . ARG C 3 87 ? -3.049 -11.895 -17.674 1.00 64.29 246 ARG C N 1
ATOM 4321 C CA . ARG C 3 87 ? -2.915 -11.927 -19.123 1.00 65.54 246 ARG C CA 1
ATOM 4322 C C . ARG C 3 87 ? -3.846 -10.909 -19.752 1.00 67.99 246 ARG C C 1
ATOM 4323 O O . ARG C 3 87 ? -4.860 -10.602 -19.132 1.00 64.88 246 ARG C O 1
ATOM 4331 N N . PRO C 3 88 ? -3.581 -10.399 -20.984 1.00 67.33 247 PRO C N 1
ATOM 4332 C CA . PRO C 3 88 ? -4.522 -9.429 -21.595 1.00 66.72 247 PRO C CA 1
ATOM 4333 C C . PRO C 3 88 ? -5.989 -9.886 -21.628 1.00 68.57 247 PRO C C 1
ATOM 4334 O O . PRO C 3 88 ? -6.863 -9.051 -21.419 1.00 66.34 247 PRO C O 1
ATOM 4338 N N . ASN C 3 89 ? -6.256 -11.211 -21.784 1.00 65.78 248 ASN C N 1
ATOM 4339 C CA . ASN C 3 89 ? -7.615 -11.784 -21.774 1.00 64.52 248 ASN C CA 1
ATOM 4340 C C . ASN C 3 89 ? -8.305 -11.711 -20.400 1.00 64.22 248 ASN C C 1
ATOM 4341 O O . ASN C 3 89 ? -9.509 -11.951 -20.312 1.00 63.28 248 ASN C O 1
ATOM 4346 N N . ASP C 3 90 ? -7.554 -11.368 -19.332 1.00 57.68 249 ASP C N 1
ATOM 4347 C CA . ASP C 3 90 ? -8.104 -11.197 -17.993 1.00 53.75 249 ASP C CA 1
ATOM 4348 C C . ASP C 3 90 ? -8.646 -9.777 -17.788 1.00 54.03 249 ASP C C 1
ATOM 4349 O O . ASP C 3 90 ? -9.151 -9.478 -16.708 1.00 52.53 249 ASP C O 1
ATOM 4354 N N . THR C 3 91 ? -8.564 -8.909 -18.818 1.00 49.99 250 THR C N 1
ATOM 4355 C CA . THR C 3 91 ? -9.128 -7.558 -18.779 1.00 49.10 250 THR C CA 1
ATOM 4356 C C . THR C 3 91 ? -10.650 -7.705 -18.660 1.00 52.32 250 THR C C 1
ATOM 4357 O O . THR C 3 91 ? -11.271 -8.396 -19.473 1.00 51.41 250 THR C O 1
ATOM 4361 N N . ALA C 3 92 ? -11.234 -7.109 -17.610 1.00 47.44 251 ALA C N 1
ATOM 4362 C CA . ALA C 3 92 ? -12.669 -7.176 -17.356 1.00 44.77 251 ALA C CA 1
ATOM 4363 C C . ALA C 3 92 ? -13.032 -6.322 -16.144 1.00 47.61 251 ALA C C 1
ATOM 4364 O O . ALA C 3 92 ? -12.145 -5.760 -15.477 1.00 47.96 251 ALA C O 1
ATOM 4366 N N . VAL C 3 93 ? -14.350 -6.216 -15.878 1.00 42.61 252 VAL C N 1
ATOM 4367 C CA . VAL C 3 93 ? -14.929 -5.600 -14.695 1.00 41.70 252 VAL C CA 1
ATOM 4368 C C . VAL C 3 93 ? -15.243 -6.801 -13.787 1.00 46.62 252 VAL C C 1
ATOM 4369 O O . VAL C 3 93 ? -15.953 -7.710 -14.216 1.00 46.08 252 VAL C O 1
ATOM 4373 N N . TYR C 3 94 ? -14.644 -6.841 -12.569 1.00 43.45 253 TYR C N 1
ATOM 4374 C CA . TYR C 3 94 ? -14.801 -7.948 -11.613 1.00 42.07 253 TYR C CA 1
ATOM 4375 C C . TYR C 3 94 ? -15.788 -7.607 -10.548 1.00 46.29 253 TYR C C 1
ATOM 4376 O O . TYR C 3 94 ? -15.709 -6.535 -9.954 1.00 46.73 253 TYR C O 1
ATOM 4385 N N . TYR C 3 95 ? -16.712 -8.524 -10.298 1.00 43.96 254 TYR C N 1
ATOM 4386 C CA . TYR C 3 95 ? -17.764 -8.378 -9.309 1.00 44.31 254 TYR C CA 1
ATOM 4387 C C . TYR C 3 95 ? -17.641 -9.444 -8.239 1.00 50.85 254 TYR C C 1
ATOM 4388 O O . TYR C 3 95 ? -17.432 -10.625 -8.566 1.00 48.95 254 TYR C O 1
ATOM 4397 N N . CYS C 3 96 ? -17.861 -9.047 -6.972 1.00 50.75 255 CYS C N 1
ATOM 4398 C CA . CYS C 3 96 ? -17.978 -10.001 -5.887 1.00 54.86 255 CYS C CA 1
ATOM 4399 C C . CYS C 3 96 ? -19.455 -10.083 -5.515 1.00 51.73 255 CYS C C 1
ATOM 4400 O O . CYS C 3 96 ? -20.195 -9.099 -5.550 1.00 48.67 255 CYS C O 1
ATOM 4403 N N . ILE C 3 97 ? -19.889 -11.286 -5.259 1.00 47.44 256 ILE C N 1
ATOM 4404 C CA . ILE C 3 97 ? -21.254 -11.580 -4.888 1.00 48.32 256 ILE C CA 1
ATOM 4405 C C . ILE C 3 97 ? -21.095 -12.283 -3.554 1.00 56.39 256 ILE C C 1
ATOM 4406 O O . ILE C 3 97 ? -20.378 -13.279 -3.461 1.00 56.82 256 ILE C O 1
ATOM 4411 N N . TYR C 3 98 ? -21.667 -11.680 -2.519 1.00 56.78 257 TYR C N 1
ATOM 4412 C CA . TYR C 3 98 ? -21.627 -12.110 -1.120 1.00 59.90 257 TYR C CA 1
ATOM 4413 C C . TYR C 3 98 ? -23.099 -12.261 -0.621 1.00 64.82 257 TYR C C 1
ATOM 4414 O O . TYR C 3 98 ? -23.873 -11.311 -0.734 1.00 64.67 257 TYR C O 1
ATOM 4423 N N . ASN C 3 99 ? -23.481 -13.466 -0.157 1.00 62.23 258 ASN C N 1
ATOM 4424 C CA . ASN C 3 99 ? -24.816 -13.870 0.337 1.00 64.80 258 ASN C CA 1
ATOM 4425 C C . ASN C 3 99 ? -26.007 -12.846 0.124 1.00 68.53 258 ASN C C 1
ATOM 4426 O O . ASN C 3 99 ? -26.474 -12.187 1.074 1.00 69.40 258 ASN C O 1
ATOM 4431 N N . GLY C 3 100 ? -26.504 -12.772 -1.118 1.00 61.04 259 GLY C N 1
ATOM 4432 C CA . GLY C 3 100 ? -27.650 -11.924 -1.453 1.00 59.23 259 GLY C CA 1
ATOM 4433 C C . GLY C 3 100 ? -27.339 -10.551 -2.020 1.00 58.58 259 GLY C C 1
ATOM 4434 O O . GLY C 3 100 ? -28.237 -9.863 -2.493 1.00 56.97 259 GLY C O 1
ATOM 4435 N N . HIS C 3 101 ? -26.076 -10.156 -2.006 1.00 55.12 260 HIS C N 1
ATOM 4436 C CA . HIS C 3 101 ? -25.677 -8.851 -2.473 1.00 56.88 260 HIS C CA 1
ATOM 4437 C C . HIS C 3 101 ? -24.542 -8.901 -3.478 1.00 54.26 260 HIS C C 1
ATOM 4438 O O . HIS C 3 101 ? -23.841 -9.897 -3.600 1.00 52.59 260 HIS C O 1
ATOM 4445 N N . ARG C 3 102 ? -24.391 -7.817 -4.213 1.00 48.72 261 ARG C N 1
ATOM 4446 C CA . ARG C 3 102 ? -23.417 -7.651 -5.267 1.00 46.48 261 ARG C CA 1
ATOM 4447 C C . ARG C 3 102 ? -22.808 -6.260 -5.185 1.00 50.48 261 ARG C C 1
ATOM 4448 O O . ARG C 3 102 ? -23.513 -5.319 -4.835 1.00 48.41 261 ARG C O 1
ATOM 4456 N N . GLY C 3 103 ? -21.528 -6.148 -5.546 1.00 47.48 262 GLY C N 1
ATOM 4457 C CA . GLY C 3 103 ? -20.818 -4.881 -5.591 1.00 48.14 262 GLY C CA 1
ATOM 4458 C C . GLY C 3 103 ? -21.046 -4.204 -6.932 1.00 54.25 262 GLY C C 1
ATOM 4459 O O . GLY C 3 103 ? -21.735 -4.753 -7.801 1.00 54.68 262 GLY C O 1
ATOM 4460 N N . GLN C 3 104 ? -20.458 -3.017 -7.124 1.00 51.70 263 GLN C N 1
ATOM 4461 C CA . GLN C 3 104 ? -20.603 -2.234 -8.366 1.00 52.37 263 GLN C CA 1
ATOM 4462 C C . GLN C 3 104 ? -19.574 -2.590 -9.449 1.00 55.91 263 GLN C C 1
ATOM 4463 O O . GLN C 3 104 ? -19.738 -2.179 -10.601 1.00 58.01 263 GLN C O 1
ATOM 4469 N N . GLY C 3 105 ? -18.550 -3.352 -9.072 1.00 49.86 264 GLY C N 1
ATOM 4470 C CA . GLY C 3 105 ? -17.491 -3.780 -9.967 1.00 49.11 264 GLY C CA 1
ATOM 4471 C C . GLY C 3 105 ? -16.218 -2.964 -9.865 1.00 55.91 264 GLY C C 1
ATOM 4472 O O . GLY C 3 105 ? -16.237 -1.788 -9.478 1.00 57.16 264 GLY C O 1
ATOM 4473 N N . THR C 3 106 ? -15.092 -3.618 -10.175 1.00 52.86 265 THR C N 1
ATOM 4474 C CA . THR C 3 106 ? -13.741 -3.042 -10.237 1.00 52.54 265 THR C CA 1
ATOM 4475 C C . THR C 3 106 ? -13.127 -3.403 -11.604 1.00 54.13 265 THR C C 1
ATOM 4476 O O . THR C 3 106 ? -13.128 -4.570 -12.004 1.00 52.32 265 THR C O 1
ATOM 4480 N N . GLN C 3 107 ? -12.668 -2.382 -12.335 1.00 51.87 266 GLN C N 1
ATOM 4481 C CA . GLN C 3 107 ? -12.025 -2.522 -13.634 1.00 51.99 266 GLN C CA 1
ATOM 4482 C C . GLN C 3 107 ? -10.572 -3.007 -13.463 1.00 56.98 266 GLN C C 1
ATOM 4483 O O . GLN C 3 107 ? -9.807 -2.412 -12.716 1.00 58.72 266 GLN C O 1
ATOM 4489 N N . VAL C 3 108 ? -10.216 -4.085 -14.157 1.00 52.99 267 VAL C N 1
ATOM 4490 C CA . VAL C 3 108 ? -8.886 -4.685 -14.188 1.00 53.17 267 VAL C CA 1
ATOM 4491 C C . VAL C 3 108 ? -8.445 -4.676 -15.664 1.00 59.09 267 VAL C C 1
ATOM 4492 O O . VAL C 3 108 ? -9.103 -5.294 -16.500 1.00 60.04 267 VAL C O 1
ATOM 4496 N N . THR C 3 109 ? -7.386 -3.913 -15.989 1.00 57.09 268 THR C N 1
ATOM 4497 C CA . THR C 3 109 ? -6.845 -3.769 -17.348 1.00 57.75 268 THR C CA 1
ATOM 4498 C C . THR C 3 109 ? -5.427 -4.334 -17.398 1.00 62.15 268 THR C C 1
ATOM 4499 O O . THR C 3 109 ? -4.542 -3.851 -16.679 1.00 61.64 268 THR C O 1
ATOM 4503 N N . VAL C 3 110 ? -5.223 -5.366 -18.237 1.00 59.62 269 VAL C N 1
ATOM 4504 C CA . VAL C 3 110 ? -3.916 -5.999 -18.421 1.00 61.13 269 VAL C CA 1
ATOM 4505 C C . VAL C 3 110 ? -3.362 -5.592 -19.789 1.00 71.27 269 VAL C C 1
ATOM 4506 O O . VAL C 3 110 ? -3.992 -5.879 -20.812 1.00 71.37 269 VAL C O 1
ATOM 4510 N N . SER C 3 111 ? -2.209 -4.891 -19.809 1.00 73.39 270 SER C N 1
ATOM 4511 C CA . SER C 3 111 ? -1.629 -4.383 -21.058 1.00 77.74 270 SER C CA 1
ATOM 4512 C C . SER C 3 111 ? -0.902 -5.423 -21.890 1.00 87.41 270 SER C C 1
ATOM 4513 O O . SER C 3 111 ? -0.117 -6.209 -21.365 1.00 86.90 270 SER C O 1
ATOM 4516 N N . SER C 3 112 ? -1.164 -5.395 -23.205 1.00 90.07 271 SER C N 1
ATOM 4517 C CA . SER C 3 112 ? -0.540 -6.253 -24.216 1.00 94.43 271 SER C CA 1
ATOM 4518 C C . SER C 3 112 ? 0.840 -5.682 -24.538 1.00 107.01 271 SER C C 1
ATOM 4519 O O . SER C 3 112 ? 1.791 -6.443 -24.734 1.00 109.52 271 SER C O 1
ATOM 4522 N N . HIS C 3 113 ? 0.937 -4.332 -24.581 1.00 106.91 272 HIS C N 1
ATOM 4523 C CA . HIS C 3 113 ? 2.148 -3.572 -24.891 1.00 111.18 272 HIS C CA 1
ATOM 4524 C C . HIS C 3 113 ? 3.196 -3.634 -23.782 1.00 115.75 272 HIS C C 1
ATOM 4525 O O . HIS C 3 113 ? 4.375 -3.876 -24.069 1.00 118.67 272 HIS C O 1
ATOM 4532 N N . HIS C 3 114 ? 2.773 -3.388 -22.525 1.00 109.04 273 HIS C N 1
ATOM 4533 C CA . HIS C 3 114 ? 3.657 -3.350 -21.362 1.00 122.14 273 HIS C CA 1
ATOM 4534 C C . HIS C 3 114 ? 3.454 -4.579 -20.473 1.00 147.24 273 HIS C C 1
ATOM 4535 O O . HIS C 3 114 ? 4.367 -5.388 -20.300 1.00 107.90 273 HIS C O 1
#

GO terms:
  GO:0033162 melanosome membrane (C, IDA)
  GO:0005794 Golgi apparatus (C, IDA)
  GO:0005886 plasma membrane (C, IDA)
  GO:0016485 protein processing (P, IDA)
  GO:0042470 melanosome (C, EXP)
  GO:0042593 glucose homeostasis (P, IMP)
  GO:0032438 melanosome organization (P, IMP)
  GO:0006509 membrane protein ectodomain proteolysis (P, IMP)
  GO:0005515 protein binding (F, IPI)
  GO:0004190 aspartic-type endopeptidase activity (F, IDA)
  GO:0006509 membrane protein ectodomain proteolysis (P, IDA)
  GO:0042985 negative regulation of amyloid precursor protein biosynthetic process (P, IMP)

CATH classification: 2.40.70.10 (+1 more: 2.40.70.10)

InterPro domains:
  IPR001461 Aspartic peptidase A1 [PR00792] (98-118)
  IPR001461 Aspartic peptidase A1 [PR00792] (247-260)
  IPR001461 Aspartic peptidase A1 [PR00792] (300-311)
  IPR001461 Aspartic peptidase A1 [PR00792] (405-420)
  IPR001461 Aspartic peptidase A1 [PTHR47965] (6-440)
  IPR001969 Aspartic peptidase, active site [PS00141] (107-118)
  IPR009119 Beta-secretase BACE [PR01815] (116-138)
  IPR009119 Beta-secretase BACE [PR01815] (164-187)
  IPR009119 Beta-secretase BACE [PR01815] (282-301)
  IPR009119 Beta-secretase BACE [PR01815] (332-355)
  IPR009119 Beta-secretase BACE [PR01815] (370-384)
  IPR009119 Beta-secretase BACE [PR01815] (429-452)
  IPR009119 Beta-secretase BACE [PR01815] (465-486)
  IPR009121 Beta-secretase BACE2 [PR01817] (119-135)
  IPR009121 Beta-secretase BACE2 [PR01817] (274-281)
  IPR009121 Beta-secretase BACE2 [PR01817] (321-333)
  IPR009121 Beta-secretase BACE2 [PR01817] (434-446)
  IPR009121 Beta-secretase BACE2 [PR01817] (452-465)
  IPR009121 Beta-secretase BACE2 [PR01817] (466-478)
  IPR021109 Aspartic peptidase domain superfamily [G3DSA:2.40.70.10] (92-224)

Radius of gyration: 30.91 Å; Cα contacts (8 Å, |Δi|>4): 1601; chains: 3; bounding box: 59×53×112 Å

Secondary structure (DSSP, 8-state):
-TTTT-EEEETTTEEEEEEEETTTTEEEEEEEETT---EEEE-S-BTTBS----GGG-SS-EEEEEEEEEE-SS-EEEEEEEEEEEE-TTT-SS-EEEEEEEEEEEESSS-TT----EEEE-S-GGG-SS-TTS--HHHHHHHHHT--SEEEEEE--S---EEEEETS--GGG-EEEEEEEE-SEETTEEE-EEEEEETTEEPS--GGGGGSS-EEE-TT--SEEEEHHHHHHHHHHHHHH-SSS---HHHHHTSS-EEE-TT--SGGGS--EEEEEE-SSTTEEEEEEE-HHHHEEE----EEEEESEEEESS-EEE-HHHHTTEEEEEETTTTEEEEEE-TT-EETTEESEEEEEEEE-TTS-S----/--EEEEE---EE-TT--EEEEEEEESS-GGG--EEEEEE-TTS--EEEEEE-TTS--EEE-TTTTTTEEEEEETTTTEEEEEE-S--GGG-EEEEEEETTEE-S-EEEEE-/---B--EEEETT--EEEEEE--SSEETT--EEEEEEETTTEEEEEEEE-SSSPPEEE-TTTTT-EEEEE-SSSSEEEEEE-S--GGG-EEEEEEETTEE---EEEEEES--

B-factor: mean 66.58, std 16.68, range [38.03, 165.91]